Protein AF-A0AAE8ZSR0-F1 (afdb_monomer_lite)

InterPro domains:
  IPR001810 F-box domain [PS50181] (147-179)
  IPR021543 Programmed cell death activator EGL-1 [PF11430] (51-69)

Secondary structure (DSSP, 8-state):
--------------------------------------------SHHHHHHHHHHHHHHHHHHHHHHHHHHTTS--HHHHHHHHHHHHHTTS-HHHHHHHHHHHHHHGGGSPP--------------------------------PPP-GGGS-HHHHHHHHHHS-HHHHHHHHHS-HHHHHHHHHH-TTTTEEEEEEEE-SS--EEEEEESTTPPPEEEEE-SS----TTEEEEEEEETTEEEEEEEETTEEEEEEEE-S-HHHHHHHHHHHHHHHS---EEEEE-S--TTGGGGGGSGGGSEEEEEEE---TT-PPBPHHHHHHHHHH-EEEEEEEE-S-B-S--GGGGTSSEEEES--TT--HHHHHT---SEEEESS----HHHHHHHHHHHHH-TT-TT--EEEEEE-TTS----SSS--EE--TTTS-SEEEPTTSSSEEE-TTSEEEE-TTS-EEEEEEEEETTEEEEEEEE-SSS-TTHHHHHHHHHHHHHHHHHHHHHHHHH----HHHHHTT-TT--HHHHHHHHHHHHHHHGGG---HHHHHHHHHHHHHHHHHHHHHTT-

pLDDT: mean 74.52, std 24.48, range [21.34, 97.12]

Structure (mmCIF, N/CA/C/O backbone):
data_AF-A0AAE8ZSR0-F1
#
_entry.id   AF-A0AAE8ZSR0-F1
#
loop_
_atom_site.group_PDB
_atom_site.id
_atom_site.type_symbol
_atom_site.label_atom_id
_atom_site.label_alt_id
_atom_site.label_comp_id
_atom_site.label_asym_id
_atom_site.label_entity_id
_atom_site.label_seq_id
_atom_site.pdbx_PDB_ins_code
_atom_site.Cartn_x
_atom_site.Cartn_y
_atom_site.Cartn_z
_atom_site.occupancy
_atom_site.B_iso_or_equiv
_atom_site.auth_seq_id
_atom_site.auth_comp_id
_atom_site.auth_asym_id
_atom_site.auth_atom_id
_atom_site.pdbx_PDB_model_num
ATOM 1 N N . MET A 1 1 ? -9.310 24.623 71.802 1.00 31.47 1 MET A N 1
ATOM 2 C CA . MET A 1 1 ? -9.612 23.674 72.889 1.00 31.47 1 MET A CA 1
ATOM 3 C C . MET A 1 1 ? -9.580 22.298 72.256 1.00 31.47 1 MET A C 1
ATOM 5 O O . MET A 1 1 ? -10.521 21.933 71.575 1.00 31.47 1 MET A O 1
ATOM 9 N N . ASP A 1 2 ? -8.401 21.729 72.043 1.00 25.86 2 ASP A N 1
ATOM 10 C CA . ASP A 1 2 ? -7.526 21.011 72.994 1.00 25.86 2 ASP A CA 1
ATOM 11 C C . ASP A 1 2 ? -7.543 19.540 72.556 1.00 25.86 2 ASP A C 1
ATOM 13 O O . ASP A 1 2 ? -8.573 18.888 72.614 1.00 25.86 2 ASP A O 1
ATOM 17 N N . SER A 1 3 ? -6.563 19.099 71.767 1.00 24.25 3 SER A N 1
ATOM 18 C CA . SER A 1 3 ? -5.215 18.677 72.178 1.00 24.25 3 SER A CA 1
ATOM 19 C C . SER A 1 3 ? -5.217 17.297 72.859 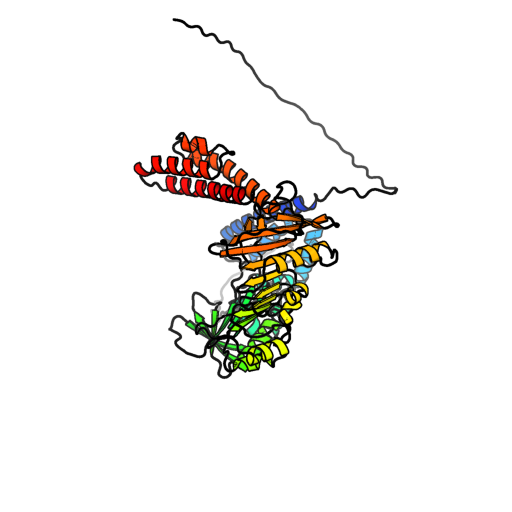1.00 24.25 3 SER A C 1
ATOM 21 O O . SER A 1 3 ? -5.761 17.123 73.942 1.00 24.25 3 SER A O 1
ATOM 23 N N . ARG A 1 4 ? -4.558 16.307 72.233 1.00 22.95 4 ARG A N 1
ATOM 24 C CA . ARG A 1 4 ? -3.293 15.728 72.731 1.00 22.95 4 ARG A CA 1
ATOM 25 C C . ARG A 1 4 ? -2.768 14.580 71.858 1.00 22.95 4 ARG A C 1
ATOM 27 O O . ARG A 1 4 ? -3.465 13.633 71.521 1.00 22.95 4 ARG A O 1
ATOM 34 N N . PHE A 1 5 ? -1.484 14.727 71.548 1.00 22.88 5 PHE A N 1
ATOM 35 C CA . PHE A 1 5 ? -0.510 13.749 71.066 1.00 22.88 5 PHE A CA 1
ATOM 36 C C . PHE A 1 5 ? -0.230 12.636 72.094 1.00 22.88 5 PHE A C 1
ATOM 38 O O . PHE A 1 5 ? -0.300 12.918 73.288 1.00 22.88 5 PHE A O 1
ATOM 45 N N . GLN A 1 6 ? 0.272 11.471 71.649 1.00 22.14 6 GLN A N 1
ATOM 46 C CA . GLN A 1 6 ? 1.637 11.000 71.984 1.00 22.14 6 GLN A CA 1
ATOM 47 C C . GLN A 1 6 ? 2.069 9.719 71.235 1.00 22.14 6 GLN A C 1
ATOM 49 O O . GLN A 1 6 ? 1.261 8.869 70.882 1.00 22.14 6 GLN A O 1
ATOM 54 N N . PHE A 1 7 ? 3.384 9.651 70.998 1.00 21.55 7 PHE A N 1
ATOM 55 C CA . PHE A 1 7 ? 4.198 8.637 70.310 1.00 21.55 7 PHE A CA 1
ATOM 56 C C . PHE A 1 7 ? 4.849 7.639 71.291 1.00 21.55 7 PHE A C 1
ATOM 58 O O . PHE A 1 7 ? 5.188 8.030 72.405 1.00 21.55 7 PHE A O 1
ATOM 65 N N . SER A 1 8 ? 5.217 6.449 70.796 1.00 23.14 8 SER A N 1
ATOM 66 C CA . SER A 1 8 ? 6.450 5.676 71.108 1.00 23.14 8 SER A CA 1
ATOM 67 C C . SER A 1 8 ? 6.540 4.509 70.093 1.00 23.14 8 SER A C 1
ATOM 69 O O . SER A 1 8 ? 5.506 3.943 69.766 1.00 23.14 8 SER A O 1
ATOM 71 N N . SER A 1 9 ? 7.606 4.147 69.360 1.00 21.83 9 SER A N 1
ATOM 72 C CA . SER A 1 9 ? 9.086 4.152 69.431 1.00 21.83 9 SER A CA 1
ATOM 73 C C . SER A 1 9 ? 9.693 2.753 69.692 1.00 21.83 9 SER A C 1
ATOM 75 O O . SER A 1 9 ? 9.102 1.934 70.385 1.00 21.83 9 SER A O 1
ATOM 77 N N . SER A 1 10 ? 10.906 2.544 69.140 1.00 23.06 10 SER A N 1
ATOM 78 C CA . SER A 1 10 ? 11.863 1.401 69.214 1.00 23.06 10 SER A CA 1
ATOM 79 C C . SER A 1 10 ? 11.702 0.283 68.152 1.00 23.06 10 SER A C 1
ATOM 81 O O . SER A 1 10 ? 10.649 -0.328 68.057 1.00 23.06 10 SER A O 1
ATOM 83 N N . SER A 1 11 ? 12.582 0.132 67.136 1.00 22.39 11 SER A N 1
ATOM 84 C CA . SER A 1 11 ? 14.028 -0.248 67.092 1.00 22.39 11 SER A CA 1
ATOM 85 C C . SER A 1 11 ? 14.227 -1.770 67.339 1.00 22.39 11 SER A C 1
ATOM 87 O O . SER A 1 11 ? 13.508 -2.340 68.138 1.00 22.39 11 SER A O 1
ATOM 89 N N . SER A 1 12 ? 15.109 -2.567 66.711 1.00 23.00 12 SER A N 1
ATOM 90 C CA . SER A 1 12 ? 16.352 -2.355 65.954 1.00 23.00 12 SER A CA 1
ATOM 91 C C . SER A 1 12 ? 16.871 -3.682 65.316 1.00 23.00 12 SER A C 1
ATOM 93 O O . SER A 1 12 ? 16.566 -4.762 65.805 1.00 23.00 12 SER A O 1
ATOM 95 N N . CYS A 1 13 ? 17.692 -3.544 64.259 1.00 22.94 13 CYS A N 1
ATOM 96 C CA . CYS A 1 13 ? 18.944 -4.268 63.914 1.00 22.94 13 CYS A CA 1
ATOM 97 C C . CYS A 1 13 ? 19.042 -5.774 63.512 1.00 22.94 13 CYS A C 1
ATOM 99 O O . CYS A 1 13 ? 18.939 -6.680 64.325 1.00 22.94 13 CYS A O 1
ATOM 101 N N . PHE A 1 14 ? 19.445 -5.975 62.239 1.00 22.73 14 PHE A N 1
ATOM 102 C CA . PHE A 1 14 ? 20.655 -6.671 61.715 1.00 22.73 14 PHE A CA 1
ATOM 103 C C . PHE A 1 14 ? 21.156 -8.018 62.303 1.00 22.73 14 PHE A C 1
ATOM 105 O O . PHE A 1 14 ? 21.666 -8.053 63.415 1.00 22.73 14 PHE A O 1
ATOM 112 N N . ASN A 1 15 ? 21.247 -9.070 61.459 1.00 24.27 15 ASN A N 1
ATOM 113 C CA . ASN A 1 15 ? 22.518 -9.625 60.921 1.00 24.27 15 ASN A CA 1
ATOM 114 C C . ASN A 1 15 ? 22.335 -10.909 60.059 1.00 24.27 15 ASN A C 1
ATOM 116 O O . ASN A 1 15 ? 21.546 -11.795 60.366 1.00 24.27 15 ASN A O 1
ATOM 120 N N . ARG A 1 16 ? 23.119 -11.000 58.973 1.00 21.81 16 ARG A N 1
ATOM 121 C CA . ARG A 1 16 ? 23.468 -12.185 58.137 1.00 21.81 16 ARG A CA 1
ATOM 122 C C . ARG A 1 16 ? 24.909 -12.635 58.527 1.00 21.81 16 ARG A C 1
ATOM 124 O O . ARG A 1 16 ? 25.533 -11.897 59.285 1.00 21.81 16 ARG A O 1
ATOM 131 N N . PRO A 1 17 ? 25.599 -13.581 57.842 1.00 40.12 17 PRO A N 1
ATOM 132 C CA . PRO A 1 17 ? 25.303 -14.950 57.357 1.00 40.12 17 PRO A CA 1
ATOM 133 C C . PRO A 1 17 ? 26.471 -15.938 57.698 1.00 40.12 17 PRO A C 1
ATOM 135 O O . PRO A 1 17 ? 27.430 -15.536 58.340 1.00 40.12 17 PRO A O 1
ATOM 138 N N . THR A 1 18 ? 26.450 -17.203 57.235 1.00 24.12 18 THR A N 1
ATOM 139 C CA . THR A 1 18 ? 27.599 -18.115 56.883 1.00 24.12 18 THR A CA 1
ATOM 140 C C . THR A 1 18 ? 27.035 -19.551 56.684 1.00 24.12 18 THR A C 1
ATOM 142 O O . THR A 1 18 ? 25.992 -19.835 57.249 1.00 24.12 18 THR A O 1
ATOM 145 N N . LYS A 1 19 ? 27.548 -20.542 55.929 1.00 25.97 19 LYS A N 1
ATOM 146 C CA . LYS A 1 19 ? 28.736 -20.798 55.084 1.00 25.97 19 LYS A CA 1
ATOM 147 C C . LYS A 1 19 ? 28.478 -22.077 54.226 1.00 25.97 19 LYS A C 1
ATOM 149 O O . LYS A 1 19 ? 27.819 -22.999 54.680 1.00 25.97 19 LYS A O 1
ATOM 154 N N . LEU A 1 20 ? 29.064 -22.090 53.022 1.00 24.61 20 LEU A N 1
ATOM 155 C CA . LEU A 1 20 ? 29.542 -23.168 52.113 1.00 24.61 20 LEU A CA 1
ATOM 156 C C . LEU A 1 20 ? 29.520 -24.681 52.486 1.00 24.61 20 LEU A C 1
ATOM 158 O O . LEU A 1 20 ? 30.056 -25.063 53.518 1.00 24.61 20 LEU A O 1
ATOM 162 N N . SER A 1 21 ? 29.177 -25.540 51.502 1.00 24.81 21 SER A N 1
ATOM 163 C CA . SER A 1 21 ? 30.010 -26.633 50.892 1.00 24.81 21 SER A CA 1
ATOM 164 C C . SER A 1 21 ? 29.212 -27.325 49.747 1.00 24.81 21 SER A C 1
ATOM 166 O O . SER A 1 21 ? 28.010 -27.501 49.886 1.00 24.81 21 SER A O 1
ATOM 168 N N . LYS A 1 22 ? 29.664 -27.421 48.479 1.00 26.52 22 LYS A N 1
ATOM 169 C CA . LYS A 1 22 ? 30.605 -28.349 47.784 1.00 26.52 22 LYS A CA 1
ATOM 170 C C . LYS A 1 22 ? 30.245 -29.857 47.810 1.00 26.52 22 LYS A C 1
ATOM 172 O O . LYS A 1 22 ? 30.628 -30.531 48.752 1.00 26.52 22 LYS A O 1
ATOM 177 N N . ASN A 1 23 ? 29.648 -30.378 46.719 1.00 24.62 23 ASN A N 1
ATOM 178 C CA . ASN A 1 23 ? 30.203 -31.407 45.794 1.00 24.62 23 ASN A CA 1
ATOM 179 C C . ASN A 1 23 ? 29.165 -32.372 45.147 1.00 24.62 23 ASN A C 1
ATOM 181 O O . ASN A 1 23 ? 28.562 -33.187 45.824 1.00 24.62 23 ASN A O 1
ATOM 185 N N . VAL A 1 24 ? 29.081 -32.289 43.806 1.00 22.89 24 VAL A N 1
ATOM 186 C CA . VAL A 1 24 ? 29.150 -33.354 42.763 1.00 22.89 24 VAL A CA 1
ATOM 187 C C . VAL A 1 24 ? 28.249 -34.611 42.844 1.00 22.89 24 VAL A C 1
ATOM 189 O O . VAL A 1 24 ? 28.486 -35.478 43.674 1.00 22.89 24 VAL A O 1
ATOM 192 N N . LYS A 1 25 ? 27.378 -34.816 41.833 1.00 22.88 25 LYS A N 1
ATOM 193 C CA . LYS A 1 25 ? 27.479 -35.882 40.793 1.00 22.88 25 LYS A CA 1
ATOM 194 C C . LYS A 1 25 ? 26.302 -35.833 39.800 1.00 22.88 25 LYS A C 1
ATOM 196 O O . LYS A 1 25 ? 25.149 -35.751 40.198 1.00 22.88 25 LYS A O 1
ATOM 201 N N . PHE A 1 26 ? 26.633 -35.892 38.510 1.00 21.34 26 PHE A N 1
ATOM 202 C CA . PHE A 1 26 ? 25.725 -36.176 37.395 1.00 21.34 26 PHE A CA 1
ATOM 203 C C . PHE A 1 26 ? 25.784 -37.679 37.100 1.00 21.34 26 PHE A C 1
ATOM 205 O O . PHE A 1 26 ? 26.880 -38.204 36.919 1.00 21.34 26 PHE A O 1
ATOM 212 N N . GLU A 1 27 ? 24.630 -38.328 36.973 1.00 22.56 27 GLU A N 1
ATOM 213 C CA . GLU A 1 27 ? 24.469 -39.619 36.297 1.00 22.56 27 GLU A CA 1
ATOM 214 C C . GLU A 1 27 ? 23.254 -39.517 35.367 1.00 22.56 27 GLU A C 1
ATOM 216 O O . GLU A 1 27 ? 22.159 -39.152 35.793 1.00 22.56 27 GLU A O 1
ATOM 221 N N . PHE A 1 28 ? 23.471 -39.788 34.079 1.00 22.47 28 PHE A N 1
ATOM 222 C CA . PHE A 1 28 ? 22.416 -40.023 33.096 1.00 22.47 28 PHE A CA 1
ATOM 223 C C . PHE A 1 28 ? 22.239 -41.536 32.950 1.00 22.47 28 PHE A C 1
ATOM 225 O O . PHE A 1 28 ? 23.223 -42.246 32.745 1.00 22.47 28 PHE A O 1
ATOM 232 N N . SER A 1 29 ? 20.995 -42.013 32.991 1.00 23.66 29 SER A N 1
ATOM 233 C CA . SER A 1 29 ? 20.618 -43.321 32.451 1.00 23.66 29 SER A CA 1
ATOM 234 C C . SER A 1 29 ? 19.397 -43.175 31.544 1.00 23.66 29 SER A C 1
ATOM 236 O O . SER A 1 29 ? 18.566 -42.282 31.718 1.00 23.66 29 SER A O 1
ATOM 238 N N . SER A 1 30 ? 19.387 -44.009 30.513 1.00 24.66 30 SER A N 1
ATOM 239 C CA . SER A 1 30 ? 18.530 -43.972 29.331 1.00 24.66 30 SER A CA 1
ATOM 240 C C . SER A 1 30 ? 17.463 -45.070 29.393 1.00 24.66 30 SER A C 1
ATOM 242 O O . SER A 1 30 ? 17.693 -46.077 30.051 1.00 24.66 30 SER A O 1
ATOM 244 N N . GLN A 1 31 ? 16.419 -44.909 28.563 1.00 24.81 31 GLN A N 1
ATOM 245 C CA . GLN A 1 31 ? 15.348 -45.869 28.200 1.00 24.81 31 GLN A CA 1
ATOM 246 C C . GLN A 1 31 ? 14.196 -45.950 29.229 1.00 24.81 31 GLN A C 1
ATOM 248 O O . GLN A 1 31 ? 14.433 -45.981 30.423 1.00 24.81 31 GLN A O 1
ATOM 253 N N . GLU A 1 32 ? 12.907 -45.920 28.870 1.00 23.97 32 GLU A N 1
ATOM 254 C CA . GLU A 1 32 ? 12.251 -46.319 27.621 1.00 23.97 32 GLU A CA 1
ATOM 255 C C . GLU A 1 32 ? 10.843 -45.685 27.469 1.00 23.97 32 GLU A C 1
ATOM 257 O O . GLU A 1 32 ? 10.340 -44.980 28.340 1.00 23.97 32 GLU A O 1
ATOM 262 N N . ILE A 1 33 ? 10.257 -45.917 26.297 1.00 25.22 33 ILE A N 1
ATOM 263 C CA . ILE A 1 33 ? 9.132 -45.254 25.621 1.00 25.22 33 ILE A CA 1
ATOM 264 C C . ILE A 1 33 ? 7.752 -45.693 26.149 1.00 25.22 33 ILE A C 1
ATOM 266 O O . ILE A 1 33 ? 7.499 -46.887 26.258 1.00 25.22 33 ILE A O 1
ATOM 270 N N . ALA A 1 34 ? 6.810 -44.751 26.315 1.00 22.92 34 ALA A N 1
ATOM 271 C CA . ALA A 1 34 ? 5.371 -45.005 26.156 1.00 22.92 34 ALA A CA 1
ATOM 272 C C . ALA A 1 34 ? 4.591 -43.715 25.817 1.00 22.92 34 ALA A C 1
ATOM 274 O O . ALA A 1 34 ? 4.949 -42.618 26.237 1.00 22.92 34 ALA A O 1
ATOM 275 N N . LEU A 1 35 ? 3.555 -43.899 24.999 1.00 24.09 35 LEU A N 1
ATOM 276 C CA . LEU A 1 35 ? 2.739 -42.932 24.263 1.00 24.09 35 LEU A CA 1
ATOM 277 C C . LEU A 1 35 ? 1.996 -41.848 25.079 1.00 24.09 35 LEU A C 1
ATOM 279 O O . LEU A 1 35 ? 1.626 -42.035 26.232 1.00 24.09 35 LEU A O 1
ATOM 283 N N . ASP A 1 36 ? 1.632 -40.809 24.316 1.00 23.95 36 ASP A N 1
ATOM 284 C CA . ASP A 1 36 ? 0.473 -39.910 24.429 1.00 23.95 36 ASP A CA 1
ATOM 285 C C . ASP A 1 36 ? 0.518 -38.652 25.314 1.00 23.95 36 ASP A C 1
ATOM 287 O O . ASP A 1 36 ? 0.473 -38.696 26.541 1.00 23.95 36 ASP A O 1
ATOM 291 N N . ARG A 1 37 ? 0.445 -37.513 24.595 1.00 25.14 37 ARG A N 1
ATOM 292 C CA . ARG A 1 37 ? -0.207 -36.209 24.872 1.00 25.14 37 ARG A CA 1
ATOM 293 C C . ARG A 1 37 ? 0.688 -35.048 24.432 1.00 25.14 37 ARG A C 1
ATOM 295 O O . ARG A 1 37 ? 1.512 -34.545 25.191 1.00 25.14 37 ARG A O 1
ATOM 302 N N . PHE A 1 38 ? 0.480 -34.576 23.201 1.00 24.80 38 PHE A N 1
ATOM 303 C CA . PHE A 1 38 ? 0.998 -33.284 22.747 1.00 24.80 38 PHE A CA 1
ATOM 304 C C . PHE A 1 38 ? 0.274 -32.157 23.493 1.00 24.80 38 PHE A C 1
ATOM 306 O O . PHE A 1 38 ? -0.782 -31.690 23.075 1.00 24.80 38 PHE A O 1
ATOM 313 N N . ASN A 1 39 ? 0.861 -31.733 24.611 1.00 25.92 39 ASN A N 1
ATOM 314 C CA . ASN A 1 39 ? 0.556 -30.472 25.268 1.00 25.92 39 ASN A CA 1
ATOM 315 C C . ASN A 1 39 ? 1.677 -29.468 24.982 1.00 25.92 39 ASN A C 1
ATOM 317 O O . ASN A 1 39 ? 2.866 -29.730 25.157 1.00 25.92 39 ASN A O 1
ATOM 321 N N . THR A 1 40 ? 1.251 -28.295 24.539 1.00 34.16 40 THR A N 1
ATOM 322 C CA . THR A 1 40 ? 2.008 -27.061 24.357 1.00 34.16 40 THR A CA 1
ATOM 323 C C . THR A 1 40 ? 2.787 -26.662 25.612 1.00 34.16 40 THR A C 1
ATOM 325 O O . THR A 1 40 ? 2.165 -26.312 26.611 1.00 34.16 40 THR A O 1
ATOM 328 N N . THR A 1 41 ? 4.125 -26.657 25.564 1.00 31.59 41 THR A N 1
ATOM 329 C CA . THR A 1 41 ? 5.029 -25.694 26.248 1.00 31.59 41 THR A CA 1
ATOM 330 C C . THR A 1 41 ? 6.501 -26.085 26.050 1.00 31.59 41 THR A C 1
ATOM 332 O O . THR A 1 41 ? 6.908 -27.146 26.505 1.00 31.59 41 THR A O 1
ATOM 335 N N . ARG A 1 42 ? 7.290 -25.207 25.398 1.00 28.48 42 ARG A N 1
ATOM 336 C CA . ARG A 1 42 ? 8.753 -24.953 25.548 1.00 28.48 42 ARG A CA 1
ATOM 337 C C . ARG A 1 42 ? 9.384 -24.484 24.225 1.00 28.48 42 ARG A C 1
ATOM 339 O O . ARG A 1 42 ? 9.989 -25.257 23.494 1.00 28.48 42 ARG A O 1
ATOM 346 N N . MET A 1 43 ? 9.313 -23.180 23.958 1.00 28.31 43 MET A N 1
ATOM 347 C CA . MET A 1 43 ? 10.309 -22.471 23.141 1.00 28.31 43 MET A CA 1
ATOM 348 C C . MET A 1 43 ? 11.033 -21.470 24.047 1.00 28.31 43 MET A C 1
ATOM 350 O O . MET A 1 43 ? 10.693 -20.296 24.062 1.00 28.31 43 MET A O 1
ATOM 354 N N . GLU A 1 44 ? 12.005 -21.935 24.834 1.00 33.25 44 GLU A N 1
ATOM 355 C CA . GLU A 1 44 ? 12.863 -21.056 25.649 1.00 33.25 44 GLU A CA 1
ATOM 356 C C . GLU A 1 44 ? 14.391 -21.335 25.664 1.00 33.25 44 GLU A C 1
ATOM 358 O O . GLU A 1 44 ? 15.077 -20.677 26.439 1.00 33.25 44 GLU A O 1
ATOM 363 N N . PRO A 1 45 ? 15.032 -22.151 24.790 1.00 29.50 45 PRO A N 1
ATOM 364 C CA . PRO A 1 45 ? 16.502 -22.098 24.694 1.00 29.50 45 PRO A CA 1
ATOM 365 C C . PRO A 1 45 ? 17.022 -21.037 23.704 1.00 29.50 45 PRO A C 1
ATOM 367 O O . PRO A 1 45 ? 18.124 -20.520 23.871 1.00 29.50 45 PRO A O 1
ATOM 370 N N . PHE A 1 46 ? 16.252 -20.678 22.670 1.00 29.70 46 PHE A N 1
ATOM 371 C CA . PHE A 1 46 ? 16.771 -19.879 21.546 1.00 29.70 46 PHE A CA 1
ATOM 372 C C . PHE A 1 46 ? 16.889 -18.373 21.832 1.00 29.70 46 PHE A C 1
ATOM 374 O O . PHE A 1 46 ? 17.745 -17.703 21.252 1.00 29.70 46 PHE A O 1
ATOM 381 N N . PHE A 1 47 ? 16.095 -17.833 22.762 1.00 31.23 47 PHE A N 1
ATOM 382 C CA . PHE A 1 47 ? 16.141 -16.405 23.108 1.00 31.23 47 PHE A CA 1
ATOM 383 C C . PHE A 1 47 ? 17.390 -16.034 23.929 1.00 31.23 47 PHE A C 1
ATOM 385 O O . PHE A 1 47 ? 17.950 -14.948 23.761 1.00 31.23 47 PHE A O 1
ATOM 392 N N . CYS A 1 48 ? 17.888 -16.958 24.758 1.00 36.75 48 CYS A N 1
ATOM 393 C CA . CYS A 1 48 ? 19.098 -16.754 25.559 1.00 36.75 48 CYS A CA 1
ATOM 394 C C . CYS A 1 48 ? 20.381 -16.799 24.714 1.00 36.75 48 CYS A C 1
ATOM 396 O O . CYS A 1 48 ? 21.329 -16.064 25.000 1.00 36.75 48 CYS A O 1
ATOM 398 N N . ILE A 1 49 ? 20.395 -17.598 23.641 1.00 37.34 49 ILE A N 1
ATOM 399 C CA . ILE A 1 49 ? 21.527 -17.683 22.706 1.00 37.34 49 ILE A CA 1
ATOM 400 C C . ILE A 1 49 ? 21.661 -16.368 21.927 1.00 37.34 49 ILE A C 1
ATOM 402 O O . ILE A 1 49 ? 22.741 -15.785 21.900 1.00 37.34 49 ILE A O 1
ATOM 406 N N . GLY A 1 50 ? 20.558 -15.827 21.394 1.00 36.62 50 GLY A N 1
ATOM 407 C CA . GLY A 1 50 ? 20.573 -14.557 20.656 1.00 36.62 50 GLY A CA 1
ATOM 408 C C . GLY A 1 50 ? 21.012 -13.355 21.501 1.00 36.62 50 GLY A C 1
ATOM 409 O O . GLY A 1 50 ? 21.778 -12.516 21.035 1.00 36.62 50 GLY A O 1
ATOM 410 N N . HIS A 1 51 ? 20.593 -13.290 22.768 1.00 39.31 51 HIS A N 1
ATOM 411 C CA . HIS A 1 51 ? 21.017 -12.228 23.686 1.00 39.31 51 HIS A CA 1
ATOM 412 C C . HIS A 1 51 ? 22.495 -12.360 24.103 1.00 39.31 51 HIS A C 1
ATOM 414 O O . HIS A 1 51 ? 23.189 -11.354 24.256 1.00 39.31 51 HIS A O 1
ATOM 420 N N . THR A 1 52 ? 22.996 -13.588 24.258 1.00 42.34 52 THR A N 1
ATOM 421 C CA . THR A 1 52 ? 24.407 -13.846 24.592 1.00 42.34 52 THR A CA 1
ATOM 422 C C . THR A 1 52 ? 25.318 -13.528 23.407 1.00 42.34 52 THR A C 1
ATOM 424 O O . THR A 1 52 ? 26.290 -12.794 23.579 1.00 42.34 52 THR A O 1
ATOM 427 N N . ILE A 1 53 ? 24.937 -13.954 22.197 1.00 43.41 53 ILE A N 1
ATOM 428 C CA . ILE A 1 53 ? 25.609 -13.592 20.940 1.00 43.41 53 ILE A CA 1
ATOM 429 C C . ILE A 1 53 ? 25.569 -12.073 20.731 1.00 43.41 53 ILE A C 1
ATOM 431 O O . ILE A 1 53 ? 26.585 -11.474 20.399 1.00 43.41 53 ILE A O 1
ATOM 435 N N . GLY A 1 54 ? 24.432 -11.424 20.999 1.00 39.59 54 GLY A N 1
ATOM 436 C CA . GLY A 1 54 ? 24.292 -9.969 20.896 1.00 39.59 54 GLY A CA 1
ATOM 437 C C . GLY A 1 54 ? 25.205 -9.200 21.856 1.00 39.59 54 GLY A C 1
ATOM 438 O O . GLY A 1 54 ? 25.835 -8.224 21.453 1.00 39.59 54 GLY A O 1
ATOM 439 N N . LYS A 1 55 ? 25.342 -9.656 23.109 1.00 48.53 55 LYS A N 1
ATOM 440 C CA . LYS A 1 55 ? 26.282 -9.060 24.075 1.00 48.53 55 LYS A CA 1
ATOM 441 C C . LYS A 1 55 ? 27.742 -9.304 23.701 1.00 48.53 55 LYS A C 1
ATOM 443 O O . LYS A 1 55 ? 28.560 -8.403 23.871 1.00 48.53 55 LYS A O 1
ATOM 448 N N . GLN A 1 56 ? 28.065 -10.495 23.199 1.00 45.16 56 GLN A N 1
ATOM 449 C CA . GLN A 1 56 ? 29.412 -10.819 22.732 1.00 45.16 56 GLN A CA 1
ATOM 450 C C . GLN A 1 56 ? 29.787 -9.985 21.505 1.00 45.16 56 GLN A C 1
ATOM 452 O O . GLN A 1 56 ? 30.869 -9.414 21.500 1.00 45.16 56 GLN A O 1
ATOM 457 N N . LEU A 1 57 ? 28.878 -9.817 20.537 1.00 42.84 57 LEU A N 1
ATOM 458 C CA . LEU A 1 57 ? 29.064 -8.953 19.365 1.00 42.84 57 LEU A CA 1
ATOM 459 C C . LEU A 1 57 ? 29.211 -7.479 19.741 1.00 42.84 57 LEU A C 1
ATOM 461 O O . LEU A 1 57 ? 30.103 -6.821 19.224 1.00 42.84 57 LEU A O 1
ATOM 465 N N . SER A 1 58 ? 28.387 -6.968 20.661 1.00 45.44 58 SER A N 1
ATOM 466 C CA . SER A 1 58 ? 28.511 -5.585 21.144 1.00 45.44 58 SER A CA 1
ATOM 467 C C . SER A 1 58 ? 29.881 -5.339 21.769 1.00 45.44 58 SER A C 1
ATOM 469 O O . SER A 1 58 ? 30.537 -4.363 21.430 1.00 45.44 58 SER A O 1
ATOM 471 N N . LYS A 1 59 ? 30.343 -6.258 22.625 1.00 52.75 59 LYS A N 1
ATOM 472 C CA . LYS A 1 59 ? 31.668 -6.166 23.240 1.00 52.75 59 LYS A CA 1
ATOM 473 C C . LYS A 1 59 ? 32.790 -6.277 22.202 1.00 52.75 59 LYS A C 1
ATOM 475 O O . LYS A 1 59 ? 33.773 -5.560 22.307 1.00 52.75 59 LYS A O 1
ATOM 480 N N . LEU A 1 60 ? 32.621 -7.123 21.184 1.00 45.97 60 LEU A N 1
ATOM 481 C CA . LEU A 1 60 ? 33.562 -7.253 20.068 1.00 45.97 60 LEU A CA 1
ATOM 482 C C . LEU A 1 60 ? 33.660 -5.962 19.249 1.00 45.97 60 LEU A C 1
ATOM 484 O O . LEU A 1 60 ? 34.757 -5.593 18.849 1.00 45.97 60 LEU A O 1
ATOM 488 N N . CYS A 1 61 ? 32.542 -5.266 19.028 1.00 45.72 61 CYS A N 1
ATOM 489 C CA . CYS A 1 61 ? 32.525 -3.959 18.370 1.00 45.72 61 CYS A CA 1
ATOM 490 C C . CYS A 1 61 ? 33.182 -2.874 19.236 1.00 45.72 61 CYS A C 1
ATOM 492 O O . CYS A 1 61 ? 33.963 -2.079 18.721 1.00 45.72 61 CYS A O 1
ATOM 494 N N . ASP A 1 62 ? 32.924 -2.871 20.545 1.00 52.44 62 ASP A N 1
ATOM 495 C CA . ASP A 1 62 ? 33.540 -1.915 21.471 1.00 52.44 62 ASP A CA 1
ATOM 496 C C . ASP A 1 62 ? 35.062 -2.132 21.576 1.00 52.44 62 ASP A C 1
ATOM 498 O O . ASP A 1 62 ? 35.836 -1.172 21.567 1.00 52.44 62 ASP A O 1
ATOM 502 N N . ASP A 1 63 ? 35.506 -3.392 21.636 1.00 56.34 63 ASP A N 1
ATOM 503 C CA . ASP A 1 63 ? 36.924 -3.763 21.643 1.00 56.34 63 ASP A CA 1
ATOM 504 C C . ASP A 1 63 ? 37.579 -3.455 20.280 1.00 56.34 63 ASP A C 1
ATOM 506 O O . ASP A 1 63 ? 38.697 -2.934 20.244 1.00 56.34 63 ASP A O 1
ATOM 510 N N . PHE A 1 64 ? 36.858 -3.671 19.170 1.00 51.28 64 PHE A N 1
ATOM 511 C CA . PHE A 1 64 ? 37.276 -3.307 17.810 1.00 51.28 64 PHE A CA 1
ATOM 512 C C . PHE A 1 64 ? 37.520 -1.806 17.671 1.00 51.28 64 PHE A C 1
ATOM 514 O O . PHE A 1 64 ? 38.590 -1.407 17.213 1.00 51.28 64 PHE A O 1
ATOM 521 N N . ASP A 1 65 ? 36.574 -0.969 18.098 1.00 46.78 65 ASP A N 1
ATOM 522 C CA . ASP A 1 65 ? 36.709 0.486 18.025 1.00 46.78 65 ASP A CA 1
ATOM 523 C C . ASP A 1 65 ? 37.872 0.968 18.897 1.00 46.78 65 ASP A C 1
ATOM 525 O O . ASP A 1 65 ? 38.665 1.819 18.485 1.00 46.78 65 ASP A O 1
ATOM 529 N N . LYS A 1 66 ? 38.050 0.375 20.079 1.00 56.78 66 LYS A N 1
ATOM 530 C CA . LYS A 1 66 ? 39.154 0.713 20.984 1.00 56.78 66 LYS A CA 1
ATOM 531 C C . LYS A 1 66 ? 40.520 0.357 20.391 1.00 56.78 66 LYS A C 1
ATOM 533 O O . LYS A 1 66 ? 41.472 1.129 20.529 1.00 56.78 66 LYS A O 1
ATOM 538 N N . GLU A 1 67 ? 40.617 -0.781 19.711 1.00 49.72 67 GLU A N 1
ATOM 539 C CA . GLU A 1 67 ? 41.847 -1.272 19.090 1.00 49.72 67 GLU A CA 1
ATOM 540 C C . GLU A 1 67 ? 42.161 -0.537 17.773 1.00 49.72 67 GLU A C 1
ATOM 542 O O . GLU A 1 67 ? 43.304 -0.135 17.544 1.00 49.72 67 GLU A O 1
ATOM 547 N N . MET A 1 68 ? 41.144 -0.235 16.960 1.00 45.81 68 MET A N 1
ATOM 548 C CA . MET A 1 68 ? 41.227 0.668 15.804 1.00 45.81 68 MET A CA 1
ATOM 549 C C . MET A 1 68 ? 41.762 2.046 16.203 1.00 45.81 68 MET A C 1
ATOM 551 O O . MET A 1 68 ? 42.685 2.563 15.570 1.00 45.81 68 MET A O 1
ATOM 555 N N . MET A 1 69 ? 41.234 2.621 17.285 1.00 51.81 69 MET A N 1
ATOM 556 C CA . MET A 1 69 ? 41.660 3.930 17.785 1.00 51.81 69 MET A CA 1
ATOM 557 C C . MET A 1 69 ? 43.077 3.893 18.376 1.00 51.81 69 MET A C 1
ATOM 559 O O . MET A 1 69 ? 43.823 4.863 18.243 1.00 51.81 69 MET A O 1
ATOM 563 N N . ALA A 1 70 ? 43.503 2.762 18.949 1.00 51.47 70 ALA A N 1
ATOM 564 C CA . ALA A 1 70 ? 44.882 2.562 19.400 1.00 51.47 70 ALA A CA 1
ATOM 565 C C . ALA A 1 70 ? 45.877 2.379 18.233 1.00 51.47 70 ALA A C 1
ATOM 567 O O . ALA A 1 70 ? 47.025 2.826 18.315 1.00 51.47 70 ALA A O 1
ATOM 568 N N . HIS A 1 71 ? 45.447 1.757 17.129 1.00 44.78 71 HIS A N 1
ATOM 569 C CA . HIS A 1 71 ? 46.287 1.470 15.961 1.00 44.78 71 HIS A CA 1
ATOM 570 C C . HIS A 1 71 ? 46.285 2.559 14.883 1.00 44.78 71 HIS A C 1
ATOM 572 O O . HIS A 1 71 ? 47.225 2.606 14.085 1.00 44.78 71 HIS A O 1
ATOM 578 N N . ALA A 1 72 ? 45.325 3.487 14.896 1.00 46.41 72 ALA A N 1
ATOM 579 C CA . ALA A 1 72 ? 45.292 4.650 14.005 1.00 46.41 72 ALA A CA 1
ATOM 580 C C . ALA A 1 72 ? 46.575 5.511 14.073 1.00 46.41 72 ALA A C 1
ATOM 582 O O . ALA A 1 72 ? 46.886 6.236 13.130 1.00 46.41 72 ALA A O 1
ATOM 583 N N . HIS A 1 73 ? 47.372 5.381 15.142 1.00 47.28 73 HIS A N 1
ATOM 584 C CA . HIS A 1 73 ? 48.646 6.084 15.313 1.00 47.28 73 HIS A CA 1
ATOM 585 C C . HIS A 1 73 ? 49.907 5.307 14.881 1.00 47.28 73 HIS A C 1
ATOM 587 O O . HIS A 1 73 ? 50.997 5.883 14.920 1.00 47.28 73 HIS A O 1
ATOM 593 N N . LYS A 1 74 ? 49.826 4.036 14.449 1.00 43.62 74 LYS A N 1
ATOM 594 C CA . LYS A 1 74 ? 51.008 3.261 14.006 1.00 43.62 74 LYS A CA 1
ATOM 595 C C . LYS A 1 74 ? 50.729 2.429 12.749 1.00 43.62 74 LYS A C 1
ATOM 597 O O . LYS A 1 74 ? 49.982 1.458 12.756 1.00 43.62 74 LYS A O 1
ATOM 602 N N . THR A 1 75 ? 51.411 2.796 11.666 1.00 45.59 75 THR A N 1
ATOM 603 C CA . THR A 1 75 ? 51.357 2.231 10.306 1.00 45.59 75 THR A CA 1
ATOM 604 C C . THR A 1 75 ? 51.757 0.751 10.206 1.00 45.59 75 THR A C 1
ATOM 606 O O . THR A 1 75 ? 52.875 0.438 9.802 1.00 45.59 75 THR A O 1
ATOM 609 N N . SER A 1 76 ? 50.839 -0.178 10.486 1.00 46.03 76 SER A N 1
ATOM 610 C CA . SER A 1 76 ? 50.847 -1.502 9.841 1.00 46.03 76 SER A CA 1
ATOM 611 C C . SER A 1 76 ? 49.501 -2.218 9.986 1.00 46.03 76 SER A C 1
ATOM 613 O O . SER A 1 76 ? 49.202 -2.792 11.030 1.00 46.03 76 SER A O 1
ATOM 615 N N . ILE A 1 77 ? 48.730 -2.258 8.893 1.00 44.34 77 ILE A N 1
ATOM 616 C CA . ILE A 1 77 ? 47.474 -3.024 8.753 1.00 44.34 77 ILE A CA 1
ATOM 617 C C . ILE A 1 77 ? 47.670 -4.507 9.125 1.00 44.34 77 ILE A C 1
ATOM 619 O O . ILE A 1 77 ? 46.764 -5.148 9.643 1.00 44.34 77 ILE A O 1
ATOM 623 N N . VAL A 1 78 ? 48.877 -5.050 8.932 1.00 41.94 78 VAL A N 1
ATOM 624 C CA . VAL A 1 78 ? 49.207 -6.448 9.250 1.00 41.94 78 VAL A CA 1
ATOM 625 C C . VAL A 1 78 ? 49.238 -6.701 10.762 1.00 41.94 78 VAL A C 1
ATOM 627 O O . VAL A 1 78 ? 48.826 -7.768 11.208 1.00 41.94 78 VAL A O 1
ATOM 630 N N . ALA A 1 79 ? 49.678 -5.725 11.566 1.00 47.41 79 ALA A N 1
ATOM 631 C CA . ALA A 1 79 ? 49.652 -5.841 13.025 1.00 47.41 79 ALA A CA 1
ATOM 632 C C . ALA A 1 79 ? 48.214 -5.777 13.560 1.00 47.41 79 ALA A C 1
ATOM 634 O O . ALA A 1 79 ? 47.849 -6.570 14.424 1.00 47.41 79 ALA A O 1
ATOM 635 N N . THR A 1 80 ? 47.384 -4.908 12.975 1.00 48.03 80 THR A N 1
ATOM 636 C CA . THR A 1 80 ? 45.959 -4.781 13.306 1.00 48.03 80 THR A CA 1
ATOM 637 C C . THR A 1 80 ? 45.191 -6.062 12.972 1.00 48.03 80 THR A C 1
ATOM 639 O O . THR A 1 80 ? 44.460 -6.567 13.813 1.00 48.03 80 THR A O 1
ATOM 642 N N . VAL A 1 81 ? 45.426 -6.667 11.801 1.00 44.66 81 VAL A N 1
ATOM 643 C CA . VAL A 1 81 ? 44.789 -7.941 11.408 1.00 44.66 81 VAL A CA 1
ATOM 644 C C . VAL A 1 81 ? 45.226 -9.109 12.304 1.00 44.66 81 VAL A C 1
ATOM 646 O O . VAL A 1 81 ? 44.413 -9.969 12.633 1.00 44.66 81 VAL A O 1
ATOM 649 N N . LYS A 1 82 ? 46.487 -9.136 12.754 1.00 45.16 82 LYS A N 1
ATOM 650 C CA . LYS A 1 82 ? 46.996 -10.182 13.658 1.00 45.16 82 LYS A CA 1
ATOM 651 C C . LYS A 1 82 ? 46.455 -10.039 15.089 1.00 45.16 82 LYS A C 1
ATOM 653 O O . LYS A 1 82 ? 46.217 -11.051 15.743 1.00 45.16 82 LYS A O 1
ATOM 658 N N . SER A 1 83 ? 46.233 -8.807 15.553 1.00 50.19 83 SER A N 1
ATOM 659 C CA . SER A 1 83 ? 45.594 -8.535 16.848 1.00 50.19 83 SER A CA 1
ATOM 660 C C . SER A 1 83 ? 44.109 -8.909 16.830 1.00 50.19 83 SER A C 1
ATOM 662 O O . SER A 1 83 ? 43.665 -9.699 17.663 1.00 50.19 83 SER A O 1
ATOM 664 N N . LEU A 1 84 ? 43.398 -8.503 15.768 1.00 48.44 84 LEU A N 1
ATOM 665 C CA . LEU A 1 84 ? 42.010 -8.892 15.489 1.00 48.44 84 LEU A CA 1
ATOM 666 C C . LEU A 1 84 ? 41.824 -10.417 15.489 1.00 48.44 84 LEU A C 1
ATOM 668 O O . LEU A 1 84 ? 40.843 -10.928 16.025 1.00 48.44 84 LEU A O 1
ATOM 672 N N . TRP A 1 85 ? 42.782 -11.158 14.927 1.00 49.22 85 TRP A N 1
ATOM 673 C CA . TRP A 1 85 ? 42.748 -12.621 14.898 1.00 49.22 85 TRP A CA 1
ATOM 674 C C . TRP A 1 85 ? 42.874 -13.253 16.293 1.00 49.22 85 TRP A C 1
ATOM 676 O O . TRP A 1 85 ? 42.109 -14.154 16.632 1.00 49.22 85 TRP A O 1
ATOM 686 N N . ASN A 1 86 ? 43.787 -12.758 17.135 1.00 49.25 86 ASN A N 1
ATOM 687 C CA . ASN A 1 86 ? 43.985 -13.278 18.495 1.00 49.25 86 ASN A CA 1
ATOM 688 C C . ASN A 1 86 ? 42.792 -12.982 19.423 1.00 49.25 86 ASN A C 1
ATOM 690 O O . ASN A 1 86 ? 42.453 -13.799 20.285 1.00 49.25 86 ASN A O 1
ATOM 694 N N . VAL A 1 87 ? 42.130 -11.837 19.227 1.00 50.69 87 VAL A N 1
ATOM 695 C CA . VAL A 1 87 ? 40.907 -11.463 19.956 1.00 50.69 87 VAL A CA 1
ATOM 696 C C . VAL A 1 87 ? 39.722 -12.332 19.528 1.00 50.69 87 VAL A C 1
ATOM 698 O O . VAL A 1 87 ? 38.927 -12.743 20.372 1.00 50.69 87 VAL A O 1
ATOM 701 N N . MET A 1 88 ? 39.615 -12.685 18.245 1.00 42.34 88 MET A N 1
ATOM 702 C CA . MET A 1 88 ? 38.571 -13.603 17.783 1.00 42.34 88 MET A CA 1
ATOM 703 C C . MET A 1 88 ? 38.796 -15.029 18.311 1.00 42.34 88 MET A C 1
ATOM 705 O O . MET A 1 88 ? 37.877 -15.618 18.870 1.00 42.34 88 MET A O 1
ATOM 709 N N . PHE A 1 89 ? 40.014 -15.572 18.232 1.00 44.94 89 PHE A N 1
ATOM 710 C CA . PHE A 1 89 ? 40.286 -16.983 18.556 1.00 44.94 89 PHE A CA 1
ATOM 711 C C . PHE A 1 89 ? 40.122 -17.343 20.045 1.00 44.94 89 PHE A C 1
ATOM 713 O O . PHE A 1 89 ? 39.798 -18.477 20.380 1.00 44.94 89 PHE A O 1
ATOM 720 N N . THR A 1 90 ? 40.323 -16.384 20.951 1.00 47.75 90 THR A N 1
ATOM 721 C CA . THR A 1 90 ? 40.204 -16.607 22.406 1.00 47.75 90 THR A CA 1
ATOM 722 C C . THR A 1 90 ? 38.758 -16.683 22.905 1.0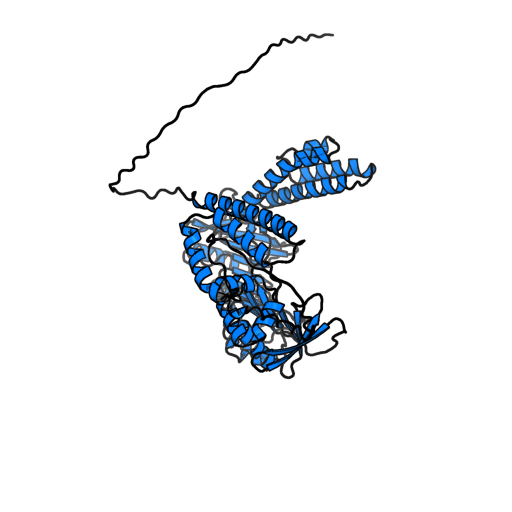0 47.75 90 THR A C 1
ATOM 724 O O . THR A 1 90 ? 38.534 -17.088 24.045 1.00 47.75 90 THR A O 1
ATOM 727 N N . ASN A 1 91 ? 37.779 -16.333 22.064 1.00 44.69 91 ASN A N 1
ATOM 728 C CA . ASN A 1 91 ? 36.371 -16.210 22.447 1.00 44.69 91 ASN A CA 1
ATOM 729 C C . ASN A 1 91 ? 35.446 -17.296 21.864 1.00 44.69 91 ASN A C 1
ATOM 731 O O . ASN A 1 91 ? 34.254 -17.280 22.167 1.00 44.69 91 ASN A O 1
ATOM 735 N N . PHE A 1 92 ? 35.967 -18.241 21.071 1.00 46.81 92 PHE A N 1
ATOM 736 C CA . PHE A 1 92 ? 35.174 -19.303 20.436 1.00 46.81 92 PHE A CA 1
ATOM 737 C C . PHE A 1 92 ? 35.558 -20.702 20.924 1.00 46.81 92 PHE A C 1
ATOM 739 O O . PHE A 1 92 ? 36.680 -20.949 21.371 1.00 46.81 92 PHE A O 1
ATOM 746 N N . SER A 1 93 ? 34.610 -21.635 20.844 1.00 48.53 93 SER A N 1
ATOM 747 C CA . SER A 1 93 ? 34.851 -23.036 21.195 1.00 48.53 93 SER A CA 1
ATOM 748 C C . SER A 1 93 ? 35.720 -23.746 20.136 1.00 48.53 93 SER A C 1
ATOM 750 O O . SER A 1 93 ? 35.734 -23.342 18.970 1.00 48.53 93 SER A O 1
ATOM 752 N N . PRO A 1 94 ? 36.421 -24.846 20.480 1.00 42.59 94 PRO A N 1
ATOM 753 C CA . PRO A 1 94 ? 37.294 -25.567 19.542 1.00 42.59 94 PRO A CA 1
ATOM 754 C C . PRO A 1 94 ? 36.595 -26.067 18.263 1.00 42.59 94 PRO A C 1
ATOM 756 O O . PRO A 1 94 ? 37.237 -26.215 17.227 1.00 42.59 94 PRO A O 1
ATOM 759 N N . GLN A 1 95 ? 35.280 -26.307 18.317 1.00 41.94 95 GLN A N 1
ATOM 760 C CA . GLN A 1 95 ? 34.476 -26.730 17.162 1.00 41.94 95 GLN A CA 1
ATOM 761 C C . GLN A 1 95 ? 34.165 -25.570 16.203 1.00 41.94 95 GLN A C 1
ATOM 763 O O . GLN A 1 95 ? 34.068 -25.781 14.997 1.00 41.94 95 GLN A O 1
ATOM 768 N N . GLU A 1 96 ? 34.064 -24.341 16.711 1.00 44.09 96 GLU A N 1
ATOM 769 C CA . GLU A 1 96 ? 33.849 -23.132 15.907 1.00 44.09 96 GLU A CA 1
ATOM 770 C C . GLU A 1 96 ? 35.158 -22.655 15.260 1.00 44.09 96 GLU A C 1
ATOM 772 O O . GLU A 1 96 ? 35.152 -22.218 14.109 1.00 44.09 96 GLU A O 1
ATOM 777 N N . ALA A 1 97 ? 36.294 -22.829 15.944 1.00 42.59 97 ALA A N 1
ATOM 778 C CA . ALA A 1 97 ? 37.628 -22.524 15.420 1.00 42.59 97 ALA A CA 1
ATOM 779 C C . ALA A 1 97 ? 38.012 -23.383 14.193 1.00 42.59 97 ALA A C 1
ATOM 781 O O . ALA A 1 97 ? 38.626 -22.881 13.250 1.00 42.59 97 ALA A O 1
ATOM 782 N N . PHE A 1 98 ? 37.572 -24.646 14.144 1.00 39.19 98 PHE A N 1
ATOM 783 C CA . PHE A 1 98 ? 37.860 -25.573 13.038 1.00 39.19 98 PHE A CA 1
ATOM 784 C C . PHE A 1 98 ? 37.244 -25.127 11.695 1.00 39.19 98 PHE A C 1
ATOM 786 O O . PHE A 1 98 ? 37.840 -25.304 10.631 1.00 39.19 98 PHE A O 1
ATOM 793 N N . CYS A 1 99 ? 36.074 -24.479 11.731 1.00 41.16 99 CYS A N 1
ATOM 794 C CA . CYS A 1 99 ? 35.440 -23.896 10.543 1.00 41.16 99 CYS A CA 1
ATOM 795 C C . CYS A 1 99 ? 36.211 -22.678 9.997 1.00 41.16 99 CYS A C 1
ATOM 797 O O . CYS A 1 99 ? 36.164 -22.411 8.794 1.00 41.16 99 CYS A O 1
ATOM 799 N N . PHE A 1 100 ? 36.941 -21.958 10.856 1.00 41.09 100 PHE A N 1
ATOM 800 C CA . PHE A 1 100 ? 37.775 -20.817 10.467 1.00 41.09 100 PHE A CA 1
ATOM 801 C C . PHE A 1 100 ? 39.146 -21.238 9.926 1.00 41.09 100 PHE A C 1
ATOM 803 O O . PHE A 1 100 ? 39.632 -20.619 8.976 1.00 41.09 100 PHE A O 1
ATOM 810 N N . ASP A 1 101 ? 39.734 -22.323 10.434 1.00 36.38 101 ASP A N 1
ATOM 811 C CA . ASP A 1 101 ? 40.987 -22.875 9.896 1.00 36.38 101 ASP A CA 1
ATOM 812 C C . ASP A 1 101 ? 40.830 -23.354 8.443 1.00 36.38 101 ASP A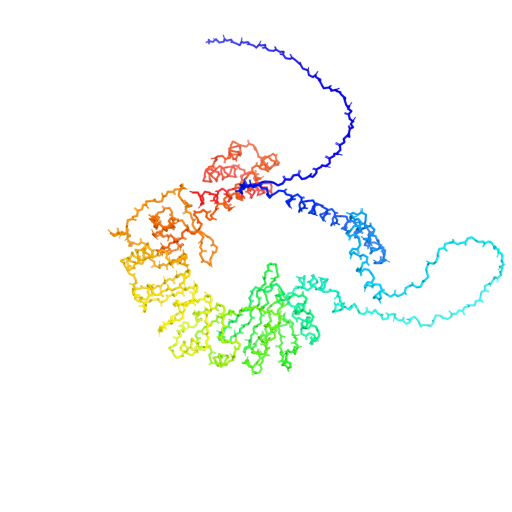 C 1
ATOM 814 O O . ASP A 1 101 ? 41.698 -23.106 7.602 1.00 36.38 101 ASP A O 1
ATOM 818 N N . ALA A 1 102 ? 39.674 -23.931 8.094 1.00 39.09 102 ALA A N 1
ATOM 819 C CA . ALA A 1 102 ? 39.348 -24.283 6.710 1.00 39.09 102 ALA A CA 1
ATOM 820 C C . ALA A 1 102 ? 39.275 -23.050 5.781 1.00 39.09 102 ALA A C 1
ATOM 822 O O . ALA A 1 102 ? 39.658 -23.122 4.610 1.00 39.09 102 ALA A O 1
ATOM 823 N N . ALA A 1 103 ? 38.833 -21.898 6.301 1.00 38.34 103 ALA A N 1
ATOM 824 C CA . ALA A 1 103 ? 38.819 -20.636 5.563 1.00 38.34 103 ALA A CA 1
ATOM 825 C C . ALA A 1 103 ? 40.230 -20.039 5.410 1.00 38.34 103 ALA A C 1
ATOM 827 O O . ALA A 1 103 ? 40.535 -19.452 4.371 1.00 38.34 103 ALA A O 1
ATOM 828 N N . LEU A 1 104 ? 41.118 -20.231 6.392 1.00 38.34 104 LEU A N 1
ATOM 829 C CA . LEU A 1 104 ? 42.502 -19.757 6.332 1.00 38.34 104 LEU A CA 1
ATOM 830 C C . LEU A 1 104 ? 43.334 -20.537 5.301 1.00 38.34 104 LEU A C 1
ATOM 832 O O . LEU A 1 104 ? 44.073 -19.926 4.529 1.00 38.34 104 LEU A O 1
ATOM 836 N N . VAL A 1 105 ? 43.154 -21.861 5.211 1.00 41.91 105 VAL A N 1
ATOM 837 C CA . VAL A 1 105 ? 43.793 -22.702 4.177 1.00 41.91 105 VAL A CA 1
ATOM 838 C C . VAL A 1 105 ? 43.375 -22.265 2.765 1.00 41.91 105 VAL A C 1
ATOM 840 O O . VAL A 1 105 ? 44.184 -22.305 1.839 1.00 41.91 105 VAL A O 1
ATOM 843 N N . ALA A 1 106 ? 42.147 -21.760 2.602 1.00 38.84 106 ALA A N 1
ATOM 844 C CA . ALA A 1 106 ? 41.651 -21.232 1.331 1.00 38.84 106 ALA A CA 1
ATOM 845 C C . ALA A 1 106 ? 42.158 -19.810 0.995 1.00 38.84 106 ALA A C 1
ATOM 847 O O . ALA A 1 106 ? 42.186 -19.435 -0.178 1.00 38.84 106 ALA A O 1
ATOM 848 N N . ILE A 1 107 ? 42.557 -19.016 1.998 1.00 35.16 107 ILE A N 1
ATOM 849 C CA . ILE A 1 107 ? 42.995 -17.612 1.842 1.00 35.16 107 ILE A CA 1
ATOM 850 C C . ILE A 1 107 ? 44.527 -17.483 1.804 1.00 35.16 107 ILE A C 1
ATOM 852 O O . ILE A 1 107 ? 45.043 -16.545 1.196 1.00 35.16 107 ILE A O 1
ATOM 856 N N . ALA A 1 108 ? 45.268 -18.431 2.385 1.00 34.00 108 ALA A N 1
ATOM 857 C CA . ALA A 1 108 ? 46.733 -18.430 2.436 1.00 34.00 108 ALA A CA 1
ATOM 858 C C . ALA A 1 108 ? 47.443 -18.213 1.075 1.00 34.00 108 ALA A C 1
ATOM 860 O O . ALA A 1 108 ? 48.449 -17.503 1.060 1.00 34.00 108 ALA A O 1
ATOM 861 N N . PRO A 1 109 ? 46.934 -18.702 -0.078 1.00 37.88 109 PRO A N 1
ATOM 862 C CA . PRO A 1 109 ? 47.542 -18.427 -1.386 1.00 37.88 109 PRO A CA 1
ATOM 863 C C . PRO A 1 109 ? 47.342 -16.990 -1.909 1.00 37.88 109 PRO A C 1
ATOM 865 O O . PRO A 1 109 ? 47.948 -16.623 -2.912 1.00 37.88 109 PRO A O 1
ATOM 868 N N . LEU A 1 110 ? 46.469 -16.186 -1.285 1.00 37.91 110 LEU A N 1
ATOM 869 C CA . LEU A 1 110 ? 46.096 -14.829 -1.723 1.00 37.91 110 LEU A CA 1
ATOM 870 C C . LEU A 1 110 ? 46.820 -13.712 -0.950 1.00 37.91 110 LEU A C 1
ATOM 872 O O . LEU A 1 110 ? 46.614 -12.533 -1.243 1.00 37.91 110 LEU A O 1
ATOM 876 N N . LEU A 1 111 ? 47.657 -14.061 0.031 1.00 34.59 111 LEU A N 1
ATOM 877 C CA . LEU A 1 111 ? 48.506 -13.115 0.755 1.00 34.59 111 LEU A CA 1
ATOM 878 C C . LEU A 1 111 ? 49.896 -13.053 0.096 1.00 34.59 111 LEU A C 1
ATOM 880 O O . LEU A 1 111 ? 50.454 -14.098 -0.238 1.00 34.59 111 LEU A O 1
ATOM 884 N N . PRO A 1 112 ? 50.495 -11.861 -0.091 1.00 30.16 112 PRO A N 1
ATOM 885 C CA . PRO A 1 112 ? 51.831 -11.760 -0.664 1.00 30.16 112 PRO A CA 1
ATOM 886 C C . PRO A 1 112 ? 52.848 -12.443 0.260 1.00 30.16 112 PRO A C 1
ATOM 888 O O . PRO A 1 112 ? 52.936 -12.122 1.446 1.00 30.16 112 PRO A O 1
ATOM 891 N N . SER A 1 113 ? 53.612 -13.386 -0.295 1.00 32.00 113 SER A N 1
ATOM 892 C CA . SER A 1 113 ? 54.591 -14.204 0.422 1.00 32.00 113 SER A CA 1
ATOM 893 C C . SER A 1 113 ? 55.612 -13.343 1.172 1.00 32.00 113 SER A C 1
ATOM 895 O O . SER A 1 113 ? 56.378 -12.599 0.552 1.00 32.00 113 SER A O 1
ATOM 897 N N . VAL A 1 114 ? 55.678 -13.491 2.493 1.00 31.50 114 VAL A N 1
ATOM 898 C CA . VAL A 1 114 ? 56.863 -13.124 3.273 1.00 31.50 114 VAL A CA 1
ATOM 899 C C . VAL A 1 114 ? 57.533 -14.427 3.681 1.00 31.50 114 VAL A C 1
ATOM 901 O O . VAL A 1 114 ? 56.959 -15.232 4.409 1.00 31.50 114 VAL A O 1
ATOM 904 N N . ALA A 1 115 ? 58.717 -14.643 3.116 1.00 30.03 115 ALA A N 1
ATOM 905 C CA . ALA A 1 115 ? 59.608 -15.738 3.442 1.00 30.03 115 ALA A CA 1
ATOM 906 C C . ALA A 1 115 ? 60.085 -15.653 4.904 1.00 30.03 115 ALA A C 1
ATOM 908 O O . ALA A 1 115 ? 60.227 -14.561 5.447 1.00 30.03 115 ALA A O 1
ATOM 909 N N . GLU A 1 116 ? 60.368 -16.837 5.455 1.00 30.69 116 GLU A N 1
ATOM 910 C CA . GLU A 1 116 ? 61.170 -17.119 6.652 1.00 30.69 116 GLU A CA 1
ATOM 911 C C . GLU A 1 116 ? 60.646 -16.624 8.004 1.00 30.69 116 GLU A C 1
ATOM 913 O O . GLU A 1 116 ? 60.819 -15.472 8.365 1.00 30.69 116 GLU A O 1
ATOM 918 N N . PHE A 1 117 ? 60.152 -17.559 8.823 1.00 27.30 117 PHE A N 1
ATOM 919 C CA . PHE A 1 117 ? 60.470 -17.593 10.256 1.00 27.30 117 PHE A CA 1
ATOM 920 C C . PHE A 1 117 ? 60.476 -19.049 10.740 1.00 27.30 117 PHE A C 1
ATOM 922 O O . PHE A 1 117 ? 59.458 -19.604 11.149 1.00 27.30 117 PHE A O 1
ATOM 929 N N . SER A 1 118 ? 61.650 -19.677 10.660 1.00 26.59 118 SER A N 1
ATOM 930 C CA . SER A 1 118 ? 61.986 -20.904 11.381 1.00 26.59 118 SER A CA 1
ATOM 931 C C . SER A 1 118 ? 62.377 -20.589 12.832 1.00 26.59 118 SER A C 1
ATOM 933 O O . SER A 1 118 ? 63.007 -19.575 13.119 1.00 26.59 118 SER A O 1
ATOM 935 N N . SER A 1 119 ? 62.000 -21.498 13.730 1.00 25.80 119 SER A N 1
ATOM 936 C CA . SER A 1 119 ? 62.284 -21.583 15.173 1.00 25.80 119 SER A CA 1
ATOM 937 C C . SER A 1 119 ? 63.744 -21.317 15.605 1.00 25.80 119 SER A C 1
ATOM 939 O O . SER A 1 119 ? 64.662 -21.582 14.827 1.00 25.80 119 SER A O 1
ATOM 941 N N . PRO A 1 120 ? 63.992 -20.903 16.869 1.00 26.53 120 PRO A N 1
ATOM 942 C CA . PRO A 1 120 ? 65.323 -20.539 17.349 1.00 26.53 120 PRO A CA 1
ATOM 943 C C . PRO A 1 120 ? 66.169 -21.773 17.701 1.00 26.53 120 PRO A C 1
ATOM 945 O O . PRO A 1 120 ? 65.726 -22.650 18.445 1.00 26.53 120 PRO A O 1
ATOM 948 N N . LYS A 1 121 ? 67.421 -21.811 17.232 1.00 23.56 121 LYS A N 1
ATOM 949 C CA . LYS A 1 121 ? 68.485 -22.651 17.803 1.00 23.56 121 LYS A CA 1
ATOM 950 C C . LYS A 1 121 ? 69.723 -21.802 18.096 1.00 23.56 121 LYS A C 1
ATOM 952 O O . LYS A 1 121 ? 70.167 -21.017 17.267 1.00 23.56 121 LYS A O 1
ATOM 957 N N . PHE A 1 122 ? 70.235 -21.984 19.310 1.00 24.47 122 PHE A N 1
ATOM 958 C CA . PHE A 1 122 ? 71.500 -21.477 19.837 1.00 24.47 122 PHE A CA 1
ATOM 959 C C . PHE A 1 122 ? 72.709 -22.038 19.071 1.00 24.47 122 PHE A C 1
ATOM 961 O O . PHE A 1 122 ? 72.766 -23.251 18.892 1.00 24.47 122 PHE A O 1
ATOM 968 N N . SER A 1 123 ? 73.709 -21.197 18.768 1.00 22.14 123 SER A N 1
ATOM 969 C CA . SER A 1 123 ? 75.138 -21.459 19.049 1.00 22.14 123 SER A CA 1
ATOM 970 C C . SER A 1 123 ? 76.057 -20.322 18.572 1.00 22.14 123 SER A C 1
ATOM 972 O O . SER A 1 123 ? 75.794 -19.645 17.585 1.00 22.14 123 SER A O 1
ATOM 974 N N . ILE A 1 124 ? 77.138 -20.148 19.328 1.00 23.59 124 ILE A N 1
ATOM 975 C CA . ILE A 1 124 ? 78.171 -19.104 19.329 1.00 23.59 124 ILE A CA 1
ATOM 976 C C . ILE A 1 124 ? 79.210 -19.329 18.209 1.00 23.59 124 ILE A C 1
ATOM 978 O O . ILE A 1 124 ? 79.615 -20.468 18.005 1.00 23.59 124 ILE A O 1
ATOM 982 N N . SER A 1 125 ? 79.712 -18.268 17.554 1.00 21.80 125 SER A N 1
ATOM 983 C CA . SER A 1 125 ? 81.144 -17.857 17.547 1.00 21.80 125 SER A CA 1
ATOM 984 C C . SER A 1 125 ? 81.552 -16.951 16.360 1.00 21.80 125 SER A C 1
ATOM 986 O O . SER A 1 125 ? 81.225 -17.192 15.207 1.00 21.80 125 SER A O 1
ATOM 988 N N . SER A 1 126 ? 82.262 -15.882 16.745 1.00 23.22 126 SER A N 1
ATOM 989 C CA . SER A 1 126 ? 83.389 -15.147 16.128 1.00 23.22 126 SER A CA 1
ATOM 990 C C . SER A 1 126 ? 83.538 -14.916 14.613 1.00 23.22 126 SER A C 1
ATOM 992 O O . SER A 1 126 ? 83.647 -15.861 13.846 1.00 23.22 126 SER A O 1
ATOM 994 N N . SER A 1 127 ? 83.806 -13.636 14.289 1.00 23.88 127 SER A N 1
ATOM 995 C CA . SER A 1 127 ? 84.873 -13.068 13.416 1.00 23.88 127 SER A CA 1
ATOM 996 C C . SER A 1 127 ? 84.280 -12.062 12.410 1.00 23.88 127 SER A C 1
ATOM 998 O O . SER A 1 127 ? 83.478 -12.442 11.572 1.00 23.88 127 SER A O 1
ATOM 1000 N N . SER A 1 128 ? 84.381 -10.743 12.615 1.00 23.17 128 SER A N 1
ATOM 1001 C CA . SER A 1 128 ? 85.531 -9.830 12.454 1.00 23.17 128 SER A CA 1
ATOM 1002 C C . SER A 1 128 ? 85.528 -9.084 11.105 1.00 23.17 128 SER A C 1
ATOM 1004 O O . SER A 1 128 ? 85.590 -9.709 10.056 1.00 23.17 128 SER A O 1
ATOM 1006 N N . VAL A 1 129 ? 85.607 -7.748 11.208 1.00 25.59 129 VAL A N 1
ATOM 1007 C CA . VAL A 1 129 ? 86.287 -6.796 10.297 1.00 25.59 129 VAL A CA 1
ATOM 1008 C C . VAL A 1 129 ? 85.484 -6.188 9.123 1.00 25.59 129 VAL A C 1
ATOM 1010 O O . VAL A 1 129 ? 85.483 -6.682 8.007 1.00 25.59 129 VAL A O 1
ATOM 1013 N N . ASN A 1 130 ? 84.941 -5.000 9.434 1.00 25.33 130 ASN A N 1
ATOM 1014 C CA . ASN A 1 130 ? 85.116 -3.690 8.773 1.00 25.33 130 ASN A CA 1
ATOM 1015 C C . ASN A 1 130 ? 84.535 -3.351 7.378 1.00 25.33 130 ASN A C 1
ATOM 1017 O O . ASN A 1 130 ? 84.220 -4.221 6.575 1.00 25.33 130 ASN A O 1
ATOM 1021 N N . PRO A 1 131 ? 84.321 -2.033 7.137 1.00 33.81 131 PRO A N 1
ATOM 1022 C CA . PRO A 1 131 ? 83.235 -1.495 6.334 1.00 33.81 131 PRO A CA 1
ATOM 1023 C C . PRO A 1 131 ? 83.746 -0.818 5.050 1.00 33.81 131 PRO A C 1
ATOM 1025 O O . PRO A 1 131 ? 84.926 -0.873 4.732 1.00 33.81 131 PRO A O 1
ATOM 1028 N N . PHE A 1 132 ? 82.832 -0.110 4.384 1.00 25.16 132 PHE A N 1
ATOM 1029 C CA . PHE A 1 132 ? 82.960 0.633 3.126 1.00 25.16 132 PHE A CA 1
ATOM 1030 C C . PHE A 1 132 ? 82.708 -0.192 1.864 1.00 25.16 132 PHE A C 1
ATOM 1032 O O . PHE A 1 132 ? 83.592 -0.820 1.300 1.00 25.16 132 PHE A O 1
ATOM 1039 N N . ASN A 1 133 ? 81.493 -0.045 1.333 1.00 24.95 133 ASN A N 1
ATOM 1040 C CA . ASN A 1 133 ? 81.382 0.540 0.004 1.00 24.95 133 ASN A CA 1
ATOM 1041 C C . ASN A 1 133 ? 80.031 1.235 -0.186 1.00 24.95 133 ASN A C 1
ATOM 1043 O O . ASN A 1 133 ? 78.962 0.653 -0.009 1.00 24.95 133 ASN A O 1
ATOM 1047 N N . MET A 1 134 ? 80.118 2.517 -0.542 1.00 32.25 134 MET A N 1
ATOM 1048 C CA . MET A 1 134 ? 79.028 3.311 -1.087 1.00 32.25 134 MET A CA 1
ATOM 1049 C C . MET A 1 134 ? 78.405 2.577 -2.276 1.00 32.25 134 MET A C 1
ATOM 1051 O O . MET A 1 134 ? 79.063 2.381 -3.296 1.00 32.25 134 MET A O 1
ATOM 1055 N N . ILE A 1 135 ? 77.115 2.254 -2.191 1.00 29.84 135 ILE A N 1
ATOM 1056 C CA . ILE A 1 135 ? 76.324 1.884 -3.365 1.00 29.84 135 ILE A CA 1
ATOM 1057 C C . ILE A 1 135 ? 75.178 2.880 -3.513 1.00 29.84 135 ILE A C 1
ATOM 1059 O O . ILE A 1 135 ? 74.184 2.860 -2.792 1.00 29.84 135 ILE A O 1
ATOM 1063 N N . ASN A 1 136 ? 75.399 3.777 -4.473 1.00 26.72 136 ASN A N 1
ATOM 1064 C CA . ASN A 1 136 ? 74.436 4.384 -5.385 1.00 26.72 136 ASN A CA 1
ATOM 1065 C C . ASN A 1 136 ? 72.948 4.098 -5.104 1.00 26.72 136 ASN A C 1
ATOM 1067 O O . ASN A 1 136 ? 72.411 3.043 -5.443 1.00 26.72 136 ASN A O 1
ATOM 1071 N N . LEU A 1 137 ? 72.245 5.127 -4.628 1.00 34.62 137 LEU A N 1
ATOM 1072 C CA . LEU A 1 137 ? 70.792 5.238 -4.719 1.00 34.62 137 LEU A CA 1
ATOM 1073 C C . LEU A 1 137 ? 70.381 5.428 -6.189 1.00 34.62 137 LEU A C 1
ATOM 1075 O O . LEU A 1 137 ? 70.205 6.549 -6.661 1.00 34.62 137 LEU A O 1
ATOM 1079 N N . LYS A 1 138 ? 70.180 4.329 -6.919 1.00 36.44 138 LYS A N 1
ATOM 1080 C CA . LYS A 1 138 ? 69.395 4.338 -8.161 1.00 36.44 138 LYS A CA 1
ATOM 1081 C C . LYS A 1 138 ? 68.259 3.322 -8.080 1.00 36.44 138 LYS A C 1
ATOM 1083 O O . LYS A 1 138 ? 68.474 2.120 -8.029 1.00 36.44 138 LYS A O 1
ATOM 1088 N N . GLY A 1 139 ? 67.033 3.850 -8.127 1.00 42.66 139 GLY A N 1
ATOM 1089 C CA . GLY A 1 139 ? 65.855 3.121 -8.596 1.00 42.66 139 GLY A CA 1
ATOM 1090 C C . GLY A 1 139 ? 65.056 2.340 -7.552 1.00 42.66 139 GLY A C 1
ATOM 1091 O O . GLY A 1 139 ? 64.882 1.132 -7.694 1.00 42.66 139 GLY A O 1
ATOM 1092 N N . LYS A 1 140 ? 64.428 3.012 -6.575 1.00 38.81 140 LYS A N 1
ATOM 1093 C CA . LYS A 1 140 ? 63.240 2.427 -5.927 1.00 38.81 140 LYS A CA 1
ATOM 1094 C C . LYS A 1 140 ? 62.087 2.424 -6.938 1.00 38.81 140 LYS A C 1
ATOM 1096 O O . LYS A 1 140 ? 61.346 3.398 -7.052 1.00 38.81 140 LYS A O 1
ATOM 1101 N N . LYS A 1 141 ? 61.944 1.326 -7.690 1.00 44.59 141 LYS A N 1
ATOM 1102 C CA . LYS A 1 141 ? 60.715 1.011 -8.435 1.00 44.59 141 LYS A CA 1
ATOM 1103 C C . LYS A 1 141 ? 59.544 1.118 -7.451 1.00 44.59 141 LYS A C 1
ATOM 1105 O O . LYS A 1 141 ? 59.519 0.397 -6.456 1.00 44.59 141 LYS A O 1
ATOM 1110 N N . LYS A 1 142 ? 58.587 2.021 -7.706 1.00 43.91 142 LYS A N 1
ATOM 1111 C CA . LYS A 1 142 ? 57.306 2.049 -6.982 1.00 43.91 142 LYS A CA 1
ATOM 1112 C C . LYS A 1 142 ? 56.714 0.636 -7.052 1.00 43.91 142 LYS A C 1
ATOM 1114 O O . LYS A 1 142 ? 56.391 0.175 -8.146 1.00 43.91 142 LYS A O 1
ATOM 1119 N N . LYS A 1 143 ? 56.606 -0.057 -5.911 1.00 47.91 143 LYS A N 1
ATOM 1120 C CA . LYS A 1 143 ? 55.851 -1.315 -5.809 1.00 47.91 143 LYS A CA 1
ATOM 1121 C C . LYS A 1 143 ? 54.449 -1.034 -6.358 1.00 47.91 143 LYS A C 1
ATOM 1123 O O . LYS A 1 143 ? 53.748 -0.178 -5.820 1.00 47.91 143 LYS A O 1
ATOM 1128 N N . LYS A 1 144 ? 54.069 -1.701 -7.454 1.00 49.00 144 LYS A N 1
ATOM 1129 C CA . LYS A 1 144 ? 52.683 -1.713 -7.935 1.00 49.00 144 LYS A CA 1
ATOM 1130 C C . LYS A 1 144 ? 51.835 -2.223 -6.771 1.00 49.00 144 LYS A C 1
ATOM 1132 O O . LYS A 1 144 ? 52.047 -3.337 -6.312 1.00 49.00 144 LYS A O 1
ATOM 1137 N N . CYS A 1 145 ? 50.933 -1.387 -6.269 1.00 44.56 145 CYS A N 1
ATOM 1138 C CA . CYS A 1 145 ? 49.910 -1.828 -5.335 1.00 44.56 145 CYS A CA 1
ATOM 1139 C C . CYS A 1 145 ? 49.034 -2.829 -6.100 1.00 44.56 145 CYS A C 1
ATOM 1141 O O . CYS A 1 145 ? 48.382 -2.453 -7.079 1.00 44.56 145 CYS A O 1
ATOM 1143 N N . GLU A 1 146 ? 49.124 -4.112 -5.753 1.00 62.06 146 GLU A N 1
ATOM 1144 C CA . GLU A 1 146 ? 48.272 -5.137 -6.349 1.00 62.06 146 GLU A CA 1
ATOM 1145 C C . GLU A 1 146 ? 46.819 -4.816 -5.999 1.00 62.06 146 GLU A C 1
ATOM 1147 O O . GLU A 1 146 ? 46.480 -4.533 -4.850 1.00 62.06 146 GLU A O 1
ATOM 1152 N N . ARG A 1 147 ? 45.961 -4.762 -7.022 1.00 74.62 147 ARG A N 1
ATOM 1153 C CA . ARG A 1 147 ? 44.548 -4.421 -6.846 1.00 74.62 147 ARG A CA 1
ATOM 1154 C C . ARG A 1 147 ? 43.871 -5.540 -6.060 1.00 74.62 147 ARG A C 1
ATOM 1156 O O . ARG A 1 147 ? 43.992 -6.702 -6.439 1.00 74.62 147 ARG A O 1
ATOM 1163 N N . PHE A 1 148 ? 43.124 -5.186 -5.017 1.00 77.00 148 PHE A N 1
ATOM 1164 C CA . PHE A 1 148 ? 42.353 -6.153 -4.240 1.00 77.00 148 PHE A CA 1
ATOM 1165 C C . PHE A 1 148 ? 41.337 -6.883 -5.140 1.00 77.00 148 PHE A C 1
ATOM 1167 O O . PHE A 1 148 ? 40.512 -6.225 -5.785 1.00 77.00 148 PHE A O 1
ATOM 1174 N N . PRO A 1 149 ? 41.368 -8.226 -5.215 1.00 83.12 149 PRO A N 1
ATOM 1175 C CA . PRO A 1 149 ? 40.541 -8.979 -6.147 1.00 83.12 149 PRO A CA 1
ATOM 1176 C C . PRO A 1 149 ? 39.130 -9.194 -5.579 1.00 83.12 149 PRO A C 1
ATOM 1178 O O . PRO A 1 149 ? 38.741 -10.318 -5.271 1.00 83.12 149 PRO A O 1
ATOM 1181 N N . LEU A 1 150 ? 38.341 -8.116 -5.474 1.00 83.44 150 LEU A N 1
ATOM 1182 C CA . LEU A 1 150 ? 36.993 -8.119 -4.881 1.00 83.44 150 LEU A CA 1
ATOM 1183 C C . LEU A 1 150 ? 36.106 -9.263 -5.408 1.00 83.44 150 LEU A C 1
ATOM 1185 O O . LEU A 1 150 ? 35.456 -9.966 -4.644 1.00 83.44 150 LEU A O 1
ATOM 1189 N N . LEU A 1 151 ? 36.111 -9.495 -6.723 1.00 85.12 151 LEU A N 1
ATOM 1190 C CA . LEU A 1 151 ? 35.277 -10.518 -7.368 1.00 85.12 151 LEU A CA 1
ATOM 1191 C C . LEU A 1 151 ? 35.773 -11.960 -7.163 1.00 85.12 151 LEU A C 1
ATOM 1193 O O . LEU A 1 151 ? 35.097 -12.899 -7.586 1.00 85.12 151 LEU A O 1
ATOM 1197 N N . CYS A 1 152 ? 36.951 -12.144 -6.566 1.00 86.62 152 CYS A N 1
ATOM 1198 C CA . CYS A 1 152 ? 37.506 -13.448 -6.204 1.00 86.62 152 CYS A CA 1
ATOM 1199 C C . CYS A 1 152 ? 37.223 -13.819 -4.744 1.00 86.62 152 CYS A C 1
ATOM 1201 O O . CYS A 1 152 ? 37.626 -14.899 -4.319 1.00 86.62 152 CYS A O 1
ATOM 1203 N N . LEU A 1 153 ? 36.532 -12.959 -3.988 1.00 85.75 153 LEU A N 1
ATOM 1204 C CA . LEU A 1 153 ? 36.153 -13.267 -2.617 1.00 85.75 153 LEU A CA 1
ATOM 1205 C C . LEU A 1 153 ? 35.246 -14.506 -2.537 1.00 85.75 153 LEU A C 1
ATOM 1207 O O . LEU A 1 153 ? 34.449 -14.751 -3.456 1.00 85.75 153 LEU A O 1
ATOM 1211 N N . PRO A 1 154 ? 35.324 -15.269 -1.428 1.00 88.94 154 PRO A N 1
ATOM 1212 C CA . PRO A 1 154 ? 34.352 -16.309 -1.119 1.00 88.94 154 PRO A CA 1
ATOM 1213 C C . PRO A 1 154 ? 32.926 -15.755 -1.141 1.00 88.94 154 PRO A C 1
ATOM 1215 O O . PRO A 1 154 ? 32.692 -14.607 -0.761 1.00 88.94 154 PRO A O 1
ATOM 1218 N N . ARG A 1 155 ? 31.963 -16.587 -1.554 1.00 84.12 155 ARG A N 1
ATOM 1219 C CA . ARG A 1 155 ? 30.576 -16.168 -1.812 1.00 84.12 155 ARG A CA 1
ATOM 1220 C C . ARG A 1 155 ? 29.947 -15.387 -0.655 1.00 84.12 155 ARG A C 1
ATOM 1222 O O . ARG A 1 155 ? 29.381 -14.335 -0.910 1.00 84.12 155 ARG A O 1
ATOM 1229 N N . LEU A 1 156 ? 30.081 -15.870 0.582 1.00 84.81 156 LEU A N 1
ATOM 1230 C CA . LEU A 1 156 ? 29.493 -15.225 1.765 1.00 84.81 156 LEU A CA 1
ATOM 1231 C C . LEU A 1 156 ? 30.081 -13.832 2.025 1.00 84.81 156 LEU A C 1
ATOM 1233 O O . LEU A 1 156 ? 29.351 -12.893 2.316 1.00 84.81 156 LEU A O 1
ATOM 1237 N N . ILE A 1 157 ? 31.397 -13.675 1.863 1.00 86.56 157 ILE A N 1
ATOM 1238 C CA . ILE A 1 157 ? 32.056 -12.375 2.040 1.00 86.56 157 ILE A CA 1
ATOM 1239 C C . ILE A 1 157 ? 31.648 -11.424 0.917 1.00 86.56 157 ILE A C 1
ATOM 1241 O O . ILE A 1 157 ? 31.340 -10.262 1.166 1.00 86.56 157 ILE A O 1
ATOM 1245 N N . LEU A 1 158 ? 31.596 -11.923 -0.320 1.00 86.12 158 LEU A N 1
ATOM 1246 C CA . LEU A 1 158 ? 31.130 -11.135 -1.455 1.00 86.12 158 LEU A CA 1
ATOM 1247 C C . LEU A 1 158 ? 29.674 -10.689 -1.266 1.00 86.12 158 LEU A C 1
ATOM 1249 O O . LEU A 1 158 ? 29.356 -9.544 -1.563 1.00 86.12 158 LEU A O 1
ATOM 1253 N N . GLU A 1 159 ? 28.811 -11.557 -0.738 1.00 86.94 159 GLU A N 1
ATOM 1254 C CA . GLU A 1 159 ? 27.427 -11.233 -0.388 1.00 86.94 159 GLU A CA 1
ATOM 1255 C C . GLU A 1 159 ? 27.352 -10.125 0.667 1.00 86.94 159 GLU A C 1
ATOM 1257 O O . GLU A 1 159 ? 26.632 -9.147 0.472 1.00 86.94 159 GLU A O 1
ATOM 1262 N N . MET A 1 160 ? 28.136 -10.225 1.746 1.00 85.31 160 MET A N 1
ATOM 1263 C CA . MET A 1 160 ? 28.201 -9.183 2.776 1.00 85.31 160 MET A CA 1
ATOM 1264 C C . MET A 1 160 ? 28.633 -7.836 2.193 1.00 85.31 160 MET A C 1
ATOM 1266 O O . MET A 1 160 ? 27.997 -6.822 2.474 1.00 85.31 160 MET A O 1
ATOM 1270 N N . VAL A 1 161 ? 29.665 -7.825 1.344 1.00 86.81 161 VAL A N 1
ATOM 1271 C CA . VAL A 1 161 ? 30.132 -6.596 0.690 1.00 86.81 161 VAL A CA 1
ATOM 1272 C C . VAL A 1 161 ? 29.054 -6.033 -0.237 1.00 86.81 161 VAL A C 1
ATOM 1274 O O . VAL A 1 161 ? 28.709 -4.861 -0.130 1.00 86.81 161 VAL A O 1
ATOM 1277 N N . VAL A 1 162 ? 28.468 -6.863 -1.105 1.00 86.25 162 VAL A N 1
ATOM 1278 C CA . VAL A 1 162 ? 27.418 -6.457 -2.056 1.00 86.25 162 VAL A CA 1
ATOM 1279 C C . VAL A 1 162 ? 26.178 -5.911 -1.341 1.00 86.25 162 VAL A C 1
ATOM 1281 O O . VAL A 1 162 ? 25.576 -4.942 -1.806 1.00 86.25 162 VAL A O 1
ATOM 1284 N N . ASN A 1 163 ? 25.807 -6.479 -0.194 1.00 82.75 163 ASN A N 1
ATOM 1285 C CA . ASN A 1 163 ? 24.673 -6.012 0.603 1.00 82.75 163 ASN A CA 1
ATOM 1286 C C . ASN A 1 163 ? 24.947 -4.677 1.316 1.00 82.75 163 ASN A C 1
ATOM 1288 O O . ASN A 1 163 ? 23.999 -3.952 1.611 1.00 82.75 163 ASN A O 1
ATOM 1292 N N . GLN A 1 164 ? 26.214 -4.321 1.543 1.00 84.38 164 GLN A N 1
ATOM 1293 C CA . GLN A 1 164 ? 26.606 -3.029 2.116 1.00 84.38 164 GLN A CA 1
ATOM 1294 C C . GLN A 1 164 ? 26.780 -1.922 1.068 1.00 84.38 164 GLN A C 1
ATOM 1296 O O . GLN A 1 164 ? 26.796 -0.750 1.433 1.00 84.38 164 GLN A O 1
ATOM 1301 N N . LEU A 1 165 ? 26.875 -2.261 -0.224 1.00 87.19 165 LEU A N 1
ATOM 1302 C CA . LEU A 1 165 ? 26.967 -1.256 -1.284 1.00 87.19 165 LEU A CA 1
ATOM 1303 C C . LEU A 1 165 ? 25.698 -0.403 -1.363 1.00 87.19 165 LEU A C 1
ATOM 1305 O O . LEU A 1 165 ? 24.571 -0.908 -1.245 1.00 87.19 165 LEU A O 1
ATOM 1309 N N . GLU A 1 166 ? 25.885 0.883 -1.643 1.00 89.00 166 GLU A N 1
ATOM 1310 C CA . GLU A 1 166 ? 24.798 1.754 -2.068 1.00 89.00 166 GLU A CA 1
ATOM 1311 C C . GLU A 1 166 ? 24.323 1.374 -3.477 1.00 89.00 166 GLU A C 1
ATOM 1313 O O . GLU A 1 166 ? 25.035 0.747 -4.267 1.00 89.00 166 GLU A O 1
ATOM 1318 N N . SER A 1 167 ? 23.093 1.753 -3.813 1.00 89.56 167 SER A N 1
ATOM 1319 C CA . SER A 1 167 ? 22.465 1.382 -5.086 1.00 89.56 167 SER A CA 1
ATOM 1320 C C . SER A 1 167 ? 23.251 1.835 -6.325 1.00 89.56 167 SER A C 1
ATOM 1322 O O . SER A 1 167 ? 23.388 1.025 -7.247 1.00 89.56 167 SER A O 1
ATOM 1324 N N . PRO A 1 168 ? 23.811 3.064 -6.377 1.00 88.81 168 PRO A N 1
ATOM 1325 C CA . PRO A 1 168 ? 24.637 3.490 -7.505 1.00 88.81 168 PRO A CA 1
ATOM 1326 C C . PRO A 1 168 ? 25.929 2.677 -7.636 1.00 88.81 168 PRO A C 1
ATOM 1328 O O . PRO A 1 168 ? 26.347 2.366 -8.750 1.00 88.81 168 PRO A O 1
ATOM 1331 N N . ASP A 1 169 ? 26.556 2.297 -6.522 1.00 88.88 169 ASP A N 1
ATOM 1332 C CA . ASP A 1 169 ? 27.797 1.516 -6.529 1.00 88.88 169 ASP A CA 1
ATOM 1333 C C . ASP A 1 169 ? 27.555 0.078 -6.965 1.00 88.88 169 ASP A C 1
ATOM 1335 O O . ASP A 1 169 ? 28.316 -0.465 -7.768 1.00 88.88 169 ASP A O 1
ATOM 1339 N N . LEU A 1 170 ? 26.453 -0.516 -6.505 1.00 89.19 170 LEU A N 1
ATOM 1340 C CA . LEU A 1 170 ? 26.013 -1.829 -6.955 1.00 89.19 170 LEU A CA 1
ATOM 1341 C C . LEU A 1 170 ? 25.763 -1.842 -8.466 1.00 89.19 170 LEU A C 1
ATOM 1343 O O . LEU A 1 170 ? 26.190 -2.769 -9.161 1.00 89.19 170 LEU A O 1
ATOM 1347 N N . LEU A 1 171 ? 25.107 -0.801 -8.983 1.00 89.88 171 LEU A N 1
ATOM 1348 C CA . LEU A 1 171 ? 24.889 -0.624 -10.413 1.00 89.88 171 LEU A CA 1
ATOM 1349 C C . LEU A 1 171 ? 26.218 -0.503 -11.170 1.00 89.88 171 LEU A C 1
ATOM 1351 O O . LEU A 1 171 ? 26.450 -1.250 -12.121 1.00 89.88 171 LEU A O 1
ATOM 1355 N N . ASN A 1 172 ? 27.100 0.398 -10.731 1.00 88.75 172 ASN A N 1
ATOM 1356 C CA . ASN A 1 172 ? 28.397 0.622 -11.368 1.00 88.75 172 ASN A CA 1
ATOM 1357 C C . ASN A 1 172 ? 29.216 -0.675 -11.401 1.00 88.75 172 ASN A C 1
ATOM 1359 O O . ASN A 1 172 ? 29.697 -1.064 -12.464 1.00 88.75 172 ASN A O 1
ATOM 1363 N N . LEU A 1 173 ? 29.299 -1.387 -10.271 1.00 89.25 173 LEU A N 1
ATOM 1364 C CA . LEU A 1 173 ? 29.976 -2.679 -10.172 1.00 89.25 173 LEU A CA 1
ATOM 1365 C C . LEU A 1 173 ? 29.387 -3.696 -11.154 1.00 89.25 173 LEU A C 1
ATOM 1367 O O . LEU A 1 173 ? 30.133 -4.415 -11.819 1.00 89.25 173 LEU A O 1
ATOM 1371 N N . SER A 1 174 ? 28.059 -3.740 -11.263 1.00 89.62 174 SER A N 1
ATOM 1372 C CA . SER A 1 174 ? 27.356 -4.682 -12.134 1.00 89.62 174 SER A CA 1
ATOM 1373 C C . SER A 1 174 ? 27.580 -4.400 -13.619 1.00 89.62 174 SER A C 1
ATOM 1375 O O . SER A 1 174 ? 27.627 -5.350 -14.398 1.00 89.62 174 SER A O 1
ATOM 1377 N N . ILE A 1 175 ? 27.742 -3.133 -14.012 1.00 89.50 175 ILE A N 1
ATOM 1378 C CA . ILE A 1 175 ? 27.976 -2.719 -15.407 1.00 89.50 175 ILE A CA 1
ATOM 1379 C C . ILE A 1 175 ? 29.448 -2.900 -15.819 1.00 89.50 175 ILE A C 1
ATOM 1381 O O . ILE A 1 175 ? 29.730 -3.075 -17.000 1.00 89.50 175 ILE A O 1
ATOM 1385 N N . CYS A 1 176 ? 30.401 -2.918 -14.876 1.00 87.50 176 CYS A N 1
ATOM 1386 C CA . CYS A 1 176 ? 31.836 -2.959 -15.197 1.00 87.50 176 CYS A CA 1
ATOM 1387 C C . CYS A 1 176 ? 32.261 -4.103 -16.137 1.00 87.50 176 CYS A C 1
ATOM 1389 O O . CYS A 1 176 ? 33.189 -3.928 -16.922 1.00 87.50 176 CYS A O 1
ATOM 1391 N N . SER A 1 177 ? 31.666 -5.293 -16.010 1.00 85.44 177 SER A N 1
ATOM 1392 C CA . SER A 1 177 ? 31.933 -6.429 -16.901 1.00 85.44 177 SER A CA 1
ATOM 1393 C C . SER A 1 177 ? 30.880 -7.523 -16.742 1.00 85.44 177 SER A C 1
ATOM 1395 O O . SER A 1 177 ? 30.302 -7.669 -15.664 1.00 85.44 177 SER A O 1
ATOM 1397 N N . ASN A 1 178 ? 30.735 -8.392 -17.749 1.00 84.88 178 ASN A N 1
ATOM 1398 C CA . ASN A 1 178 ? 29.892 -9.593 -17.655 1.00 84.88 178 ASN A CA 1
ATOM 1399 C C . ASN A 1 178 ? 30.252 -10.471 -16.444 1.00 84.88 178 ASN A C 1
ATOM 1401 O O . ASN A 1 178 ? 29.370 -11.019 -15.783 1.00 84.88 178 ASN A O 1
ATOM 1405 N N . ARG A 1 179 ? 31.548 -10.572 -16.113 1.00 86.38 179 ARG A N 1
ATOM 1406 C CA . ARG A 1 179 ? 32.020 -11.303 -14.928 1.00 86.38 179 ARG A CA 1
ATOM 1407 C C . ARG A 1 179 ? 31.536 -10.644 -13.637 1.00 86.38 179 ARG A C 1
ATOM 1409 O O . ARG A 1 179 ? 31.128 -11.357 -12.723 1.00 86.38 179 ARG A O 1
ATOM 1416 N N . SER A 1 180 ? 31.567 -9.315 -13.563 1.00 87.75 180 SER A N 1
ATOM 1417 C CA . SER A 1 180 ? 31.054 -8.563 -12.416 1.00 87.75 180 SER A CA 1
ATOM 1418 C C . SER A 1 180 ? 29.550 -8.756 -12.262 1.00 87.75 180 SER A C 1
ATOM 1420 O O . SER A 1 180 ? 29.106 -9.099 -11.171 1.00 87.75 180 SER A O 1
ATOM 1422 N N . THR A 1 181 ? 28.781 -8.638 -13.353 1.00 88.44 181 THR A N 1
ATOM 1423 C CA . THR A 1 181 ? 27.332 -8.883 -13.344 1.00 88.44 181 THR A CA 1
ATOM 1424 C C . THR A 1 181 ? 27.020 -10.272 -12.795 1.00 88.44 181 THR A C 1
ATOM 1426 O O . THR A 1 181 ? 26.231 -10.403 -11.865 1.00 88.44 181 THR A O 1
ATOM 1429 N N . LEU A 1 182 ? 27.679 -11.312 -13.321 1.00 86.81 182 LEU A N 1
ATOM 1430 C CA . LEU A 1 182 ? 27.480 -12.693 -12.875 1.00 86.81 182 LEU A CA 1
ATOM 1431 C C . LEU A 1 182 ? 27.802 -12.863 -11.389 1.00 86.81 182 LEU A C 1
ATOM 1433 O O . LEU A 1 182 ? 27.045 -13.507 -10.667 1.00 86.81 182 LEU A O 1
ATOM 1437 N N . ARG A 1 183 ? 28.898 -12.261 -10.919 1.00 86.50 183 ARG A N 1
ATOM 1438 C CA . ARG A 1 183 ? 29.307 -12.337 -9.513 1.00 86.50 183 ARG A CA 1
ATOM 1439 C C . ARG A 1 183 ? 28.333 -11.622 -8.583 1.00 86.50 183 ARG A C 1
ATOM 1441 O O . ARG A 1 183 ? 28.015 -12.181 -7.541 1.00 86.50 183 ARG A O 1
ATOM 1448 N N . VAL A 1 184 ? 27.810 -10.460 -8.972 1.00 86.00 184 VAL A N 1
ATOM 1449 C CA . VAL A 1 184 ? 26.755 -9.761 -8.218 1.00 86.00 184 VAL A CA 1
ATOM 1450 C C . VAL A 1 184 ? 25.474 -10.600 -8.166 1.00 86.00 184 VAL A C 1
ATOM 1452 O O . VAL A 1 184 ? 24.909 -10.787 -7.093 1.00 86.00 184 VAL A O 1
ATOM 1455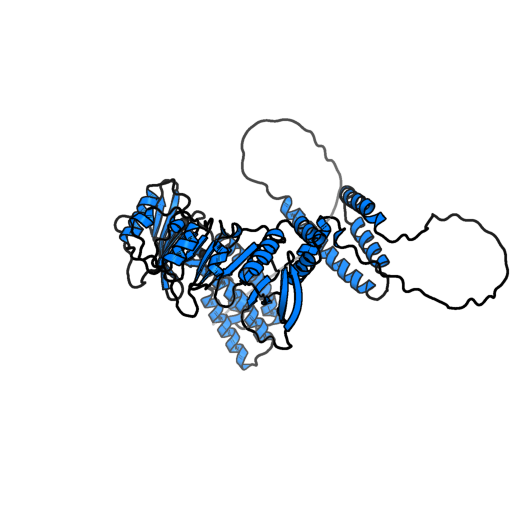 N N . CYS A 1 185 ? 25.058 -11.188 -9.291 1.00 85.06 185 CYS A N 1
ATOM 1456 C CA . CYS A 1 185 ? 23.877 -12.060 -9.342 1.00 85.06 185 CYS A CA 1
ATOM 1457 C C . CYS A 1 185 ? 24.031 -13.311 -8.453 1.00 85.06 185 CYS A C 1
ATOM 1459 O O . CYS A 1 185 ? 23.071 -13.759 -7.832 1.00 85.06 185 CYS A O 1
ATOM 1461 N N . GLN A 1 186 ? 25.237 -13.884 -8.382 1.00 82.44 186 GLN A N 1
ATOM 1462 C CA . GLN A 1 186 ? 25.535 -15.065 -7.560 1.00 82.44 186 GLN A CA 1
ATOM 1463 C C . GLN A 1 186 ? 25.681 -14.749 -6.067 1.00 82.44 186 GLN A C 1
ATOM 1465 O O . GLN A 1 186 ? 25.380 -15.606 -5.231 1.00 82.44 186 GLN A O 1
ATOM 1470 N N . ALA A 1 187 ? 26.181 -13.555 -5.737 1.00 80.88 187 ALA A N 1
ATOM 1471 C CA . ALA A 1 187 ? 26.423 -13.133 -4.364 1.00 80.88 187 ALA A CA 1
ATOM 1472 C C . ALA A 1 187 ? 25.109 -13.029 -3.586 1.00 80.88 187 ALA A C 1
ATOM 1474 O O . ALA A 1 187 ? 24.999 -13.617 -2.520 1.00 80.88 187 ALA A O 1
ATOM 1475 N N . SER A 1 188 ? 24.089 -12.380 -4.151 1.00 72.69 188 SER A N 1
ATOM 1476 C CA . SER A 1 188 ? 22.760 -12.323 -3.545 1.00 72.69 188 SER A CA 1
ATOM 1477 C C . SER A 1 188 ? 21.685 -12.487 -4.619 1.00 72.69 188 SER A C 1
ATOM 1479 O O . SER A 1 188 ? 21.464 -11.561 -5.400 1.00 72.69 188 SER A O 1
ATOM 1481 N N . PRO A 1 189 ? 20.954 -13.621 -4.651 1.00 66.44 189 PRO A N 1
ATOM 1482 C CA . PRO A 1 189 ? 19.936 -13.871 -5.667 1.00 66.44 189 PRO A CA 1
ATOM 1483 C C . PRO A 1 189 ? 18.833 -12.818 -5.707 1.00 66.44 189 PRO A C 1
ATOM 1485 O O . PRO A 1 189 ? 18.171 -12.700 -6.719 1.00 66.44 189 PRO A O 1
ATOM 1488 N N . LYS A 1 190 ? 18.604 -12.062 -4.627 1.00 64.56 190 LYS A N 1
ATOM 1489 C CA . LYS A 1 190 ? 17.653 -10.941 -4.631 1.00 64.56 190 LYS A CA 1
ATOM 1490 C C . LYS A 1 190 ? 18.337 -9.578 -4.588 1.00 64.56 190 LYS A C 1
ATOM 1492 O O . LYS A 1 190 ? 17.655 -8.586 -4.801 1.00 64.56 190 LYS A O 1
ATOM 1497 N N . ASN A 1 191 ? 19.635 -9.500 -4.271 1.00 71.25 191 ASN A N 1
ATOM 1498 C CA . ASN A 1 191 ? 20.363 -8.252 -3.994 1.00 71.25 191 ASN A CA 1
ATOM 1499 C C . ASN A 1 191 ? 19.578 -7.279 -3.087 1.00 71.25 191 ASN A C 1
ATOM 1501 O O . ASN A 1 191 ? 19.658 -6.059 -3.238 1.00 71.25 191 ASN A O 1
ATOM 1505 N N . CYS A 1 192 ? 18.771 -7.833 -2.175 1.00 77.62 192 CYS A N 1
ATOM 1506 C CA . CYS A 1 192 ? 17.802 -7.125 -1.335 1.00 77.62 192 CYS A CA 1
ATOM 1507 C C . CYS A 1 192 ? 16.766 -6.270 -2.089 1.00 77.62 192 CYS A C 1
ATOM 1509 O O . CYS A 1 192 ? 16.110 -5.447 -1.459 1.00 77.62 192 CYS A O 1
ATOM 1511 N N . ALA A 1 193 ? 16.581 -6.434 -3.400 1.00 88.00 193 ALA A N 1
ATOM 1512 C CA . ALA A 1 193 ? 15.521 -5.759 -4.136 1.00 88.00 193 ALA A CA 1
ATOM 1513 C C . ALA A 1 193 ? 14.149 -6.292 -3.704 1.00 88.00 193 ALA A C 1
ATOM 1515 O O . ALA A 1 193 ? 13.913 -7.500 -3.626 1.00 88.00 193 ALA A O 1
ATOM 1516 N N . GLU A 1 194 ? 13.247 -5.364 -3.424 1.00 89.00 194 GLU A N 1
ATOM 1517 C CA . GLU A 1 194 ? 11.843 -5.620 -3.134 1.00 89.00 194 GLU A CA 1
ATOM 1518 C C . GLU A 1 194 ? 11.028 -5.626 -4.427 1.00 89.00 194 GLU A C 1
ATOM 1520 O O . GLU A 1 194 ? 10.197 -6.509 -4.638 1.00 89.00 194 GLU A O 1
ATOM 1525 N N . SER A 1 195 ? 11.261 -4.648 -5.307 1.00 91.62 195 SER A N 1
ATOM 1526 C CA . SER A 1 195 ? 10.516 -4.536 -6.558 1.00 91.62 195 SER A CA 1
ATOM 1527 C C . SER A 1 195 ? 11.287 -3.801 -7.646 1.00 91.62 195 SER A C 1
ATOM 1529 O O . SER A 1 195 ? 12.101 -2.922 -7.364 1.00 91.62 195 SER A O 1
ATOM 1531 N N . VAL A 1 196 ? 10.969 -4.140 -8.896 1.00 96.00 196 VAL A N 1
ATOM 1532 C CA . VAL A 1 196 ? 11.300 -3.344 -10.080 1.00 96.00 196 VAL A CA 1
ATOM 1533 C C . VAL A 1 196 ? 9.990 -2.756 -10.588 1.00 96.00 196 VAL A C 1
ATOM 1535 O O . VAL A 1 196 ? 9.102 -3.479 -11.039 1.00 96.00 196 VAL A O 1
ATOM 1538 N N . SER A 1 197 ? 9.853 -1.443 -10.451 1.00 97.06 197 SER A N 1
ATOM 1539 C CA . SER A 1 197 ? 8.670 -0.679 -10.830 1.00 97.06 197 SER A CA 1
ATOM 1540 C C . SER A 1 197 ? 8.939 0.108 -12.104 1.00 97.06 197 SER A C 1
ATOM 1542 O O . SER A 1 197 ? 9.873 0.901 -12.165 1.00 97.06 197 SER A O 1
ATOM 1544 N N . ILE A 1 198 ? 8.113 -0.093 -13.117 1.00 97.06 198 ILE A N 1
ATOM 1545 C CA . ILE A 1 198 ? 8.134 0.650 -14.374 1.00 97.06 198 ILE A CA 1
ATOM 1546 C C . ILE A 1 198 ? 7.069 1.735 -14.297 1.00 97.06 198 ILE A C 1
ATOM 1548 O O . ILE A 1 198 ? 5.932 1.436 -13.949 1.00 97.06 198 ILE A O 1
ATOM 1552 N N . TYR A 1 199 ? 7.404 2.966 -14.664 1.00 95.50 199 TYR A N 1
ATOM 1553 C CA . TYR A 1 199 ? 6.444 4.057 -14.793 1.00 95.50 199 TYR A CA 1
ATOM 1554 C C . TYR A 1 199 ? 6.446 4.570 -16.229 1.00 95.50 199 TYR A C 1
ATOM 1556 O O . TYR A 1 199 ? 7.388 5.231 -16.661 1.00 95.50 199 TYR A O 1
ATOM 1564 N N . LEU A 1 200 ? 5.385 4.267 -16.973 1.00 93.50 200 LEU A N 1
ATOM 1565 C CA . LEU A 1 200 ? 5.178 4.738 -18.338 1.00 93.50 200 LEU A CA 1
ATOM 1566 C C . LEU A 1 200 ? 4.338 6.012 -18.304 1.00 93.50 200 LEU A C 1
ATOM 1568 O O . LEU A 1 200 ? 3.124 5.971 -18.096 1.00 93.50 200 LEU A O 1
ATOM 1572 N N . LYS A 1 201 ? 5.008 7.146 -18.490 1.00 88.75 201 LYS A N 1
ATOM 1573 C CA . LYS A 1 201 ? 4.406 8.476 -18.579 1.00 88.75 201 LYS A CA 1
ATOM 1574 C C . LYS A 1 201 ? 5.142 9.300 -19.625 1.00 88.75 201 LYS A C 1
ATOM 1576 O O . LYS A 1 201 ? 6.333 9.089 -19.846 1.00 88.75 201 LYS A O 1
ATOM 1581 N N . LYS A 1 202 ? 4.441 10.252 -20.232 1.00 81.69 202 LYS A N 1
ATOM 1582 C CA . LYS A 1 202 ? 5.034 11.242 -21.132 1.00 81.69 202 LYS A CA 1
ATOM 1583 C C . LYS A 1 202 ? 5.383 12.519 -20.339 1.00 81.69 202 LYS A C 1
ATOM 1585 O O . LYS A 1 202 ? 4.621 12.877 -19.443 1.00 81.69 202 LYS A O 1
ATOM 1590 N N . PRO A 1 203 ? 6.514 13.193 -20.618 1.00 78.75 203 PRO A N 1
ATOM 1591 C CA . PRO A 1 203 ? 7.577 12.759 -21.518 1.00 78.75 203 PRO A CA 1
ATOM 1592 C C . PRO A 1 203 ? 8.442 11.652 -20.917 1.00 78.75 203 PRO A C 1
ATOM 1594 O O . PRO A 1 203 ? 8.922 10.832 -21.669 1.00 78.75 203 PRO A O 1
ATOM 1597 N N . ASN A 1 204 ? 8.609 11.564 -19.598 1.00 87.94 204 ASN A N 1
ATOM 1598 C CA . ASN A 1 204 ? 9.736 10.817 -19.034 1.00 87.94 204 ASN A CA 1
ATOM 1599 C C . ASN A 1 204 ? 9.335 9.454 -18.434 1.00 87.94 204 ASN A C 1
ATOM 1601 O O . ASN A 1 204 ? 8.944 9.426 -17.256 1.00 87.94 204 ASN A O 1
ATOM 1605 N N . PRO A 1 205 ? 9.439 8.323 -19.167 1.00 92.81 205 PRO A N 1
ATOM 1606 C CA . PRO A 1 205 ? 9.272 7.014 -18.562 1.00 92.81 205 PRO A CA 1
ATOM 1607 C C . PRO A 1 205 ? 10.462 6.698 -17.654 1.00 92.81 205 PRO A C 1
ATOM 1609 O O . PRO A 1 205 ? 11.580 7.175 -17.865 1.00 92.81 205 PRO A O 1
ATOM 1612 N N . SER A 1 206 ? 10.237 5.882 -16.629 1.00 95.25 206 SER A N 1
ATOM 1613 C CA . SER A 1 206 ? 11.292 5.511 -15.689 1.00 95.25 206 SER A CA 1
ATOM 1614 C C . SER A 1 206 ? 11.193 4.071 -15.207 1.00 95.25 206 SER A C 1
ATOM 1616 O O . SER A 1 206 ? 10.144 3.426 -15.287 1.00 95.25 206 SER A O 1
ATOM 1618 N N . ILE A 1 207 ? 12.316 3.564 -14.704 1.00 97.12 207 ILE A N 1
ATOM 1619 C CA . ILE A 1 207 ? 12.418 2.283 -14.010 1.00 97.12 207 ILE A CA 1
ATOM 1620 C C . ILE A 1 207 ? 12.986 2.554 -12.627 1.00 97.12 207 ILE A C 1
ATOM 1622 O O . ILE A 1 207 ? 14.031 3.184 -12.487 1.00 97.12 207 ILE A O 1
ATOM 1626 N N . LYS A 1 208 ? 12.309 2.068 -11.596 1.00 96.50 208 LYS A N 1
ATOM 1627 C CA . LYS A 1 208 ? 12.679 2.262 -10.201 1.00 96.50 208 LYS A CA 1
ATOM 1628 C C . LYS A 1 208 ? 12.865 0.921 -9.514 1.00 96.50 208 LYS A C 1
ATOM 1630 O O . LYS A 1 208 ? 11.957 0.096 -9.516 1.00 96.50 208 LYS A O 1
ATOM 1635 N N . ILE A 1 209 ? 14.009 0.729 -8.874 1.00 95.12 209 ILE A N 1
ATOM 1636 C CA . ILE A 1 209 ? 14.289 -0.426 -8.025 1.00 95.12 209 ILE A CA 1
ATOM 1637 C C . ILE A 1 209 ? 14.142 0.011 -6.570 1.00 95.12 209 ILE A C 1
ATOM 1639 O O . ILE A 1 209 ? 14.827 0.931 -6.115 1.00 95.12 209 ILE A O 1
ATOM 1643 N N . THR A 1 210 ? 13.241 -0.641 -5.839 1.00 92.75 210 THR A N 1
ATOM 1644 C CA . THR A 1 210 ? 13.133 -0.490 -4.382 1.00 92.75 210 THR A CA 1
ATOM 1645 C C . THR A 1 210 ? 13.824 -1.653 -3.694 1.00 92.75 210 THR A C 1
ATOM 1647 O O . THR A 1 210 ? 13.840 -2.768 -4.213 1.00 92.75 210 THR A O 1
ATOM 1650 N N . PHE A 1 211 ? 14.405 -1.392 -2.527 1.00 89.25 211 PHE A N 1
ATOM 1651 C CA . PHE A 1 211 ? 15.158 -2.373 -1.756 1.00 89.25 211 PHE A CA 1
ATOM 1652 C C . PHE A 1 211 ? 14.543 -2.542 -0.369 1.00 89.25 211 PHE A C 1
ATOM 1654 O O . PHE A 1 211 ? 14.025 -1.588 0.209 1.00 89.25 211 PHE A O 1
ATOM 1661 N N . PHE A 1 212 ? 14.644 -3.748 0.182 1.00 82.31 212 PHE A N 1
ATOM 1662 C CA . PHE A 1 212 ? 14.380 -3.999 1.590 1.00 82.31 212 PHE A CA 1
ATOM 1663 C C . PHE A 1 212 ? 15.437 -3.304 2.464 1.00 82.31 212 PHE A C 1
ATOM 1665 O O . PHE A 1 212 ? 16.624 -3.280 2.133 1.00 82.31 212 PHE A O 1
ATOM 1672 N N . GLY A 1 213 ? 15.013 -2.786 3.620 1.00 77.69 213 GLY A N 1
ATOM 1673 C CA . GLY A 1 213 ? 15.905 -2.173 4.606 1.00 77.69 213 GLY A CA 1
ATOM 1674 C C . GLY A 1 213 ? 16.221 -0.702 4.322 1.00 77.69 213 GLY A C 1
ATOM 1675 O O . GLY A 1 213 ? 15.335 0.071 3.973 1.00 77.69 213 GLY A O 1
ATOM 1676 N N . PHE A 1 214 ? 17.479 -0.305 4.541 1.00 70.62 214 PHE A N 1
ATOM 1677 C CA . PHE A 1 214 ? 17.906 1.104 4.549 1.00 70.62 214 PHE A CA 1
ATOM 1678 C C . PHE A 1 214 ? 18.481 1.604 3.217 1.00 70.62 214 PHE A C 1
ATOM 1680 O O . PHE A 1 214 ? 18.793 2.788 3.090 1.00 70.62 214 PHE A O 1
ATOM 1687 N N . ARG A 1 215 ? 18.645 0.727 2.220 1.00 86.75 215 ARG A N 1
ATOM 1688 C CA . ARG A 1 215 ? 19.205 1.111 0.921 1.00 86.75 215 ARG A CA 1
ATOM 1689 C C . ARG A 1 215 ? 18.215 2.006 0.168 1.00 86.75 215 ARG A C 1
ATOM 1691 O O . ARG A 1 215 ? 17.050 1.653 -0.013 1.00 86.75 215 ARG A O 1
ATOM 1698 N N . LYS A 1 216 ? 18.691 3.159 -0.304 1.00 89.19 216 LYS A N 1
ATOM 1699 C CA . LYS A 1 216 ? 17.871 4.114 -1.059 1.00 89.19 216 LYS A CA 1
ATOM 1700 C C . LYS A 1 216 ? 17.420 3.534 -2.413 1.00 89.19 216 LYS A C 1
ATOM 1702 O O . LYS A 1 216 ? 18.193 2.818 -3.051 1.00 89.19 216 LYS A O 1
ATOM 1707 N N . PRO A 1 217 ? 16.204 3.854 -2.892 1.00 92.88 217 PRO A N 1
ATOM 1708 C CA . PRO A 1 217 ? 15.744 3.413 -4.206 1.00 92.88 217 PRO A CA 1
ATOM 1709 C C . PRO A 1 217 ? 16.631 3.942 -5.333 1.00 92.88 217 PRO A C 1
ATOM 1711 O O . PRO A 1 217 ? 17.041 5.097 -5.288 1.00 92.88 217 PRO A O 1
ATOM 1714 N N . LEU A 1 218 ? 16.867 3.117 -6.350 1.00 94.31 218 LEU A N 1
ATOM 1715 C CA . LEU A 1 218 ? 17.533 3.523 -7.588 1.00 94.31 218 LEU A CA 1
ATOM 1716 C C . LEU A 1 218 ? 16.464 3.850 -8.629 1.00 94.31 218 LEU A C 1
ATOM 1718 O O . LEU A 1 218 ? 15.589 3.022 -8.869 1.00 94.31 218 LEU A O 1
ATOM 1722 N N . GLU A 1 219 ? 16.519 5.020 -9.249 1.00 95.56 219 GLU A N 1
ATOM 1723 C CA . GLU A 1 219 ? 15.593 5.429 -10.304 1.00 95.56 219 GLU A CA 1
ATOM 1724 C C . GLU A 1 219 ? 16.361 5.777 -11.578 1.00 95.56 219 GLU A C 1
ATOM 1726 O O . GLU A 1 219 ? 17.286 6.582 -11.561 1.00 95.56 219 GLU A O 1
ATOM 1731 N N . TRP A 1 220 ? 15.956 5.174 -12.689 1.00 94.69 220 TRP A N 1
ATOM 1732 C CA . TRP A 1 220 ? 16.483 5.422 -14.020 1.00 94.69 220 TRP A CA 1
ATOM 1733 C C . TRP A 1 220 ? 15.404 6.090 -14.869 1.00 94.69 220 TRP A C 1
ATOM 1735 O O . TRP A 1 220 ? 14.387 5.471 -15.181 1.00 94.69 220 TRP A O 1
ATOM 1745 N N . VAL A 1 221 ? 15.605 7.354 -15.226 1.00 93.31 221 VAL A N 1
ATOM 1746 C CA . VAL A 1 221 ? 14.631 8.202 -15.920 1.00 93.31 221 VAL A CA 1
ATOM 1747 C C . VAL A 1 221 ? 15.099 8.450 -17.349 1.00 93.31 221 VAL A C 1
ATOM 1749 O O . VAL A 1 221 ? 16.231 8.870 -17.571 1.00 93.31 221 VAL A O 1
ATOM 1752 N N . PHE A 1 222 ? 14.231 8.215 -18.326 1.00 91.06 222 PHE A N 1
ATOM 1753 C CA . PHE A 1 222 ? 14.481 8.543 -19.727 1.00 91.06 222 PHE A CA 1
ATOM 1754 C C . PHE A 1 222 ? 13.963 9.949 -19.999 1.00 91.06 222 PHE A C 1
ATOM 1756 O O . PHE A 1 222 ? 12.765 10.192 -19.877 1.00 91.06 222 PHE A O 1
ATOM 1763 N N . CYS A 1 223 ? 14.862 10.874 -20.321 1.00 82.88 223 CYS A N 1
ATOM 1764 C CA . CYS A 1 223 ? 14.525 12.279 -20.527 1.00 82.88 223 CYS A CA 1
ATOM 1765 C C . CYS A 1 223 ? 14.535 12.627 -22.017 1.00 82.88 223 CYS A C 1
ATOM 1767 O O . CYS A 1 223 ? 15.496 12.305 -22.717 1.00 82.88 223 CYS A O 1
ATOM 1769 N N . PHE A 1 224 ? 13.472 13.292 -22.481 1.00 64.31 224 PHE A N 1
ATOM 1770 C CA . PHE A 1 224 ? 13.340 13.745 -23.873 1.00 64.31 224 PHE A CA 1
ATOM 1771 C C . PHE A 1 224 ? 13.879 15.167 -24.112 1.00 64.31 224 PHE A C 1
ATOM 1773 O O . PHE A 1 224 ? 14.244 15.475 -25.242 1.00 64.31 224 PHE A O 1
ATOM 1780 N N . GLU A 1 225 ? 13.971 16.012 -23.077 1.00 60.88 225 GLU A N 1
ATOM 1781 C CA . GLU A 1 225 ? 14.405 17.418 -23.181 1.00 60.88 225 GLU A CA 1
ATOM 1782 C C . GLU A 1 225 ? 15.553 17.742 -22.205 1.00 60.88 225 GLU A C 1
ATOM 1784 O O . GLU A 1 225 ? 15.672 17.122 -21.142 1.00 60.88 225 GLU A O 1
ATOM 1789 N N . GLU A 1 226 ? 16.422 18.682 -22.599 1.00 56.16 226 GLU A N 1
ATOM 1790 C CA . GLU A 1 226 ? 17.666 19.059 -21.914 1.00 56.16 226 GLU A CA 1
ATOM 1791 C C . GLU A 1 226 ? 17.523 20.356 -21.113 1.00 56.16 226 GLU A C 1
ATOM 1793 O O . GLU A 1 226 ? 16.956 21.322 -21.600 1.00 56.16 226 GLU A O 1
ATOM 1798 N N . ASP A 1 227 ? 18.102 20.361 -19.908 1.00 54.72 227 ASP A N 1
ATOM 1799 C CA . ASP A 1 227 ? 19.000 21.428 -19.442 1.00 54.72 227 ASP A CA 1
ATOM 1800 C C . ASP A 1 227 ? 19.735 20.947 -18.178 1.00 54.72 227 ASP A C 1
ATOM 1802 O O . ASP A 1 227 ? 19.390 21.240 -17.027 1.00 54.72 227 ASP A O 1
ATOM 1806 N N . PHE A 1 228 ? 20.770 20.127 -18.381 1.00 61.66 228 PHE A N 1
ATOM 1807 C CA . PHE A 1 228 ? 21.612 19.667 -17.280 1.00 61.66 228 PHE A CA 1
ATOM 1808 C C . PHE A 1 228 ? 22.581 20.782 -16.878 1.00 61.66 228 PHE A C 1
ATOM 1810 O O . PHE A 1 228 ? 23.599 21.018 -17.522 1.00 61.66 228 PHE A O 1
ATOM 1817 N N . SER A 1 229 ? 22.271 21.483 -15.785 1.00 63.97 229 SER A N 1
ATOM 1818 C CA . SER A 1 229 ? 23.201 22.453 -15.185 1.00 63.97 229 SER A CA 1
ATOM 1819 C C . SER A 1 229 ? 24.557 21.814 -14.814 1.00 63.97 229 SER A C 1
ATOM 1821 O O . SER A 1 229 ? 24.654 20.606 -14.607 1.00 63.97 229 SER A O 1
ATOM 1823 N N . GLN A 1 230 ? 25.595 22.624 -14.570 1.00 61.94 230 GLN A N 1
ATOM 1824 C CA . GLN A 1 230 ? 26.917 22.158 -14.089 1.00 61.94 230 GLN A CA 1
ATOM 1825 C C . GLN A 1 230 ? 26.890 21.352 -12.766 1.00 61.94 230 GLN A C 1
ATOM 1827 O O . GLN A 1 230 ? 27.910 20.813 -12.331 1.00 61.94 230 GLN A O 1
ATOM 1832 N N . LYS A 1 231 ? 25.741 21.274 -12.082 1.00 73.06 231 LYS A N 1
ATOM 1833 C CA . LYS A 1 231 ? 25.553 20.484 -10.854 1.00 73.06 231 LYS A CA 1
ATOM 1834 C C . LYS A 1 231 ? 25.401 18.980 -11.120 1.00 73.06 231 LYS A C 1
ATOM 1836 O O . LYS A 1 231 ? 25.440 18.203 -10.163 1.00 73.06 231 LYS A O 1
ATOM 1841 N N . TYR A 1 232 ? 25.240 18.573 -12.378 1.00 79.62 232 TYR A N 1
ATOM 1842 C CA . TYR A 1 232 ? 25.100 17.176 -12.775 1.00 79.62 232 TYR A CA 1
ATOM 1843 C C . TYR A 1 232 ? 26.454 16.541 -13.110 1.00 79.62 232 TYR A C 1
ATOM 1845 O O . TYR A 1 232 ? 27.325 17.153 -13.725 1.00 79.62 232 TYR A O 1
ATOM 1853 N N . ILE A 1 233 ? 26.639 15.291 -12.687 1.00 81.75 233 ILE A N 1
ATOM 1854 C CA . ILE A 1 233 ? 27.783 14.465 -13.076 1.00 81.75 233 ILE A CA 1
ATOM 1855 C C . ILE A 1 233 ? 27.372 13.649 -14.294 1.00 81.75 233 ILE A C 1
ATOM 1857 O O . ILE A 1 233 ? 26.481 12.804 -14.204 1.00 81.75 233 ILE A O 1
ATOM 1861 N N . HIS A 1 234 ? 28.059 13.877 -15.409 1.00 85.38 234 HIS A N 1
ATOM 1862 C CA . HIS A 1 234 ? 27.824 13.169 -16.661 1.00 85.38 234 HIS A CA 1
ATOM 1863 C C . HIS A 1 234 ? 28.684 11.909 -16.759 1.00 85.38 234 HIS A C 1
ATOM 1865 O O . HIS A 1 234 ? 29.860 11.912 -16.380 1.00 85.38 234 HIS A O 1
ATOM 1871 N N . ARG A 1 235 ? 28.107 10.827 -17.284 1.00 85.50 235 ARG A N 1
ATOM 1872 C CA . ARG A 1 235 ? 28.806 9.568 -17.561 1.00 85.50 235 ARG A CA 1
ATOM 1873 C C . ARG A 1 235 ? 28.277 8.926 -18.833 1.00 85.50 235 ARG A C 1
ATOM 1875 O O . ARG A 1 235 ? 27.069 8.883 -19.051 1.00 85.50 235 ARG A O 1
ATOM 1882 N N . ASN A 1 236 ? 29.186 8.339 -19.602 1.00 86.81 236 ASN A N 1
ATOM 1883 C CA . ASN A 1 236 ? 28.837 7.422 -20.678 1.00 86.81 236 ASN A CA 1
ATOM 1884 C C . ASN A 1 236 ? 28.846 6.003 -20.118 1.00 86.81 236 ASN A C 1
ATOM 1886 O O . ASN A 1 236 ? 29.868 5.548 -19.600 1.00 86.81 236 ASN A O 1
ATOM 1890 N N . LEU A 1 237 ? 27.707 5.325 -20.197 1.00 87.06 237 LEU A N 1
ATOM 1891 C CA . LEU A 1 237 ? 27.553 3.945 -19.755 1.00 87.06 237 LEU A CA 1
ATOM 1892 C C . LEU A 1 237 ? 27.245 3.060 -20.956 1.00 87.06 237 LEU A C 1
ATOM 1894 O O . LEU A 1 237 ? 26.534 3.468 -21.870 1.00 87.06 237 LEU A O 1
ATOM 1898 N N . VAL A 1 238 ? 27.776 1.842 -20.936 1.00 87.00 238 VAL A N 1
ATOM 1899 C CA . VAL A 1 238 ? 27.442 0.806 -21.913 1.00 87.00 238 VAL A CA 1
ATOM 1900 C C . VAL A 1 238 ? 26.768 -0.325 -21.160 1.00 87.00 238 VAL A C 1
ATOM 1902 O O . VAL A 1 238 ? 27.393 -0.949 -20.306 1.00 87.00 238 VAL A O 1
ATOM 1905 N N . VAL A 1 239 ? 25.493 -0.571 -21.447 1.00 85.44 239 VAL A N 1
ATOM 1906 C CA . VAL A 1 239 ? 24.712 -1.640 -20.812 1.00 85.44 239 VAL A CA 1
ATOM 1907 C C . VAL A 1 239 ? 24.099 -2.500 -21.899 1.00 85.44 239 VAL A C 1
ATOM 1909 O O . VAL A 1 239 ? 23.373 -1.989 -22.746 1.00 85.44 239 VAL A O 1
ATOM 1912 N N . SER A 1 240 ? 24.394 -3.802 -21.872 1.00 82.31 240 SER A N 1
ATOM 1913 C CA . SER A 1 240 ? 23.933 -4.754 -22.893 1.00 82.31 240 SER A CA 1
ATOM 1914 C C . SER A 1 240 ? 24.254 -4.275 -24.317 1.00 82.31 240 SER A C 1
ATOM 1916 O O . SER A 1 240 ? 23.379 -4.279 -25.176 1.00 82.31 240 SER A O 1
ATOM 1918 N N . GLU A 1 241 ? 25.492 -3.803 -24.522 1.00 85.12 241 GLU A N 1
ATOM 1919 C CA . GLU A 1 241 ? 26.011 -3.244 -25.791 1.00 85.12 241 GLU A CA 1
ATOM 1920 C C . GLU A 1 241 ? 25.351 -1.929 -26.238 1.00 85.12 241 GLU A C 1
ATOM 1922 O O . GLU A 1 241 ? 25.718 -1.361 -27.262 1.00 85.12 241 GLU A O 1
ATOM 1927 N N . TYR A 1 242 ? 24.435 -1.391 -25.434 1.00 86.62 242 TYR A N 1
ATOM 1928 C CA . TYR A 1 242 ? 23.739 -0.148 -25.717 1.00 86.62 242 TYR A CA 1
ATOM 1929 C C . TYR A 1 242 ? 24.400 1.030 -24.997 1.00 86.62 242 TYR A C 1
ATOM 1931 O O . TYR A 1 242 ? 24.720 0.944 -23.807 1.00 86.62 242 TYR A O 1
ATOM 1939 N N . HIS A 1 243 ? 24.604 2.137 -25.710 1.00 87.69 243 HIS A N 1
ATOM 1940 C CA . HIS A 1 243 ? 25.252 3.335 -25.183 1.00 87.69 243 HIS A CA 1
ATOM 1941 C C . HIS A 1 243 ? 24.233 4.295 -24.564 1.00 87.69 243 HIS A C 1
ATOM 1943 O O . HIS A 1 243 ? 23.238 4.652 -25.188 1.00 87.69 243 HIS A O 1
ATOM 1949 N N . TYR A 1 244 ? 24.520 4.759 -23.350 1.00 88.31 244 TYR A N 1
ATOM 1950 C CA . TYR A 1 244 ? 23.705 5.727 -22.626 1.00 88.31 244 TYR A CA 1
ATOM 1951 C C . TYR A 1 244 ? 24.553 6.921 -22.222 1.00 88.31 244 TYR A C 1
ATOM 1953 O O . TYR A 1 244 ? 25.602 6.766 -21.589 1.00 88.31 244 TYR A O 1
ATOM 1961 N N . ILE A 1 245 ? 24.050 8.116 -22.518 1.00 87.88 245 ILE A N 1
ATOM 1962 C CA . ILE A 1 245 ? 24.544 9.345 -21.905 1.00 87.88 245 ILE A CA 1
ATOM 1963 C C . ILE A 1 245 ? 23.706 9.554 -20.654 1.00 87.88 245 ILE A C 1
ATOM 1965 O O . ILE A 1 245 ? 22.491 9.730 -20.733 1.00 87.88 245 ILE A O 1
ATOM 1969 N N . THR A 1 246 ? 24.347 9.486 -19.495 1.00 89.00 246 THR A N 1
ATOM 1970 C CA . THR A 1 246 ? 23.675 9.574 -18.198 1.00 89.00 246 THR A CA 1
ATOM 1971 C C . THR A 1 246 ? 24.138 10.785 -17.414 1.00 89.00 246 THR A C 1
ATOM 1973 O O . THR A 1 246 ? 25.288 11.214 -17.526 1.00 89.00 246 THR A O 1
ATOM 1976 N N . ALA A 1 247 ? 23.239 11.322 -16.603 1.00 88.31 247 ALA A N 1
ATOM 1977 C CA . ALA A 1 247 ? 23.482 12.423 -15.695 1.00 88.31 247 ALA A CA 1
ATOM 1978 C C . ALA A 1 247 ? 22.789 12.136 -14.361 1.00 88.31 247 ALA A C 1
ATOM 1980 O O . ALA A 1 247 ? 21.678 11.616 -14.326 1.00 88.31 247 ALA A O 1
ATOM 1981 N N . HIS A 1 248 ? 23.429 12.485 -13.252 1.00 87.00 248 HIS A N 1
ATOM 1982 C CA . HIS A 1 248 ? 22.786 12.498 -11.937 1.00 87.00 248 HIS A CA 1
ATOM 1983 C C . HIS A 1 248 ? 23.248 13.720 -11.155 1.00 87.00 248 HIS A C 1
ATOM 1985 O O . HIS A 1 248 ? 24.356 14.226 -11.352 1.00 87.00 248 HIS A O 1
ATOM 1991 N N . HIS A 1 249 ? 22.393 14.215 -10.270 1.00 84.31 249 HIS A N 1
ATOM 1992 C CA . HIS A 1 249 ? 22.741 15.338 -9.415 1.00 84.31 249 HIS A CA 1
ATOM 1993 C C . HIS A 1 249 ? 23.661 14.872 -8.274 1.00 84.31 249 HIS A C 1
ATOM 1995 O O . HIS A 1 249 ? 23.469 13.791 -7.718 1.00 84.31 249 HIS A O 1
ATOM 2001 N N . LYS A 1 250 ? 24.645 15.696 -7.884 1.00 81.88 250 LYS A N 1
ATOM 2002 C CA . LYS A 1 250 ? 25.642 15.345 -6.846 1.00 81.88 250 LYS A CA 1
ATOM 2003 C C . LYS A 1 250 ? 25.029 14.898 -5.514 1.00 81.88 250 LYS A C 1
ATOM 2005 O O . LYS A 1 250 ? 25.578 14.023 -4.859 1.00 81.88 250 LYS A O 1
ATOM 2010 N N . ASN A 1 251 ? 23.896 15.487 -5.132 1.00 85.12 251 ASN A N 1
ATOM 2011 C CA . ASN A 1 251 ? 23.223 15.192 -3.860 1.00 85.12 251 ASN A CA 1
ATOM 2012 C C . ASN A 1 251 ? 22.195 14.050 -3.957 1.00 85.12 251 ASN A C 1
ATOM 2014 O O . ASN A 1 251 ? 21.580 13.708 -2.951 1.00 85.12 251 ASN A O 1
ATOM 2018 N N . SER A 1 252 ? 21.971 13.501 -5.152 1.00 85.88 252 SER A N 1
ATOM 2019 C CA . SER A 1 252 ? 21.011 12.419 -5.393 1.00 85.88 252 SER A CA 1
ATOM 2020 C C . SER A 1 252 ? 21.530 11.478 -6.490 1.00 85.88 252 SER A C 1
ATOM 2022 O O . SER A 1 252 ? 20.951 11.419 -7.582 1.00 85.88 252 SER A O 1
ATOM 2024 N N . PRO A 1 253 ? 22.652 10.774 -6.241 1.00 86.94 253 PRO A N 1
ATOM 2025 C CA . PRO A 1 253 ? 23.262 9.863 -7.211 1.00 86.94 253 PRO A CA 1
ATOM 2026 C C . PRO A 1 253 ? 22.383 8.657 -7.565 1.00 86.94 253 PRO A C 1
ATOM 2028 O O . PRO A 1 253 ? 22.668 7.942 -8.523 1.00 86.94 253 PRO A O 1
ATOM 2031 N N . GLU A 1 254 ? 21.318 8.419 -6.804 1.00 91.12 254 GLU A N 1
ATOM 2032 C CA . GLU A 1 254 ? 20.376 7.324 -6.995 1.00 91.12 254 GLU A CA 1
ATOM 2033 C C . GLU A 1 254 ? 19.314 7.632 -8.060 1.00 91.12 254 GLU A C 1
ATOM 2035 O O . GLU A 1 254 ? 18.633 6.714 -8.510 1.00 91.12 254 GLU A O 1
ATOM 2040 N N . GLN A 1 255 ? 19.182 8.891 -8.489 1.00 91.88 255 GLN A N 1
ATOM 2041 C CA . GLN A 1 255 ? 18.339 9.274 -9.619 1.00 91.88 255 GLN A CA 1
ATOM 2042 C C . GLN A 1 255 ? 19.212 9.541 -10.847 1.00 91.88 255 GLN A C 1
ATOM 2044 O O . GLN A 1 255 ? 19.885 10.568 -10.954 1.00 91.88 255 GLN A O 1
ATOM 2049 N N . ILE A 1 256 ? 19.194 8.593 -11.778 1.00 90.81 256 ILE A N 1
ATOM 2050 C CA . ILE A 1 256 ? 19.970 8.607 -13.011 1.00 90.81 256 ILE A CA 1
ATOM 2051 C C . ILE A 1 256 ? 19.047 9.024 -14.145 1.00 90.81 256 ILE A C 1
ATOM 2053 O O . ILE A 1 256 ? 18.137 8.295 -14.529 1.00 90.81 256 ILE A O 1
ATOM 2057 N N . MET A 1 257 ? 19.297 10.198 -14.700 1.00 90.00 257 MET A N 1
ATOM 2058 C CA . MET A 1 257 ? 18.668 10.661 -15.927 1.00 90.00 257 MET A CA 1
ATOM 2059 C C . MET A 1 257 ? 19.489 10.145 -17.103 1.00 90.00 257 MET A C 1
ATOM 2061 O O . MET A 1 257 ? 20.719 10.165 -17.063 1.00 90.00 257 MET A O 1
ATOM 2065 N N . CYS A 1 258 ? 18.830 9.669 -18.149 1.00 88.62 258 CYS A N 1
ATOM 2066 C CA . CYS A 1 258 ? 19.494 9.190 -19.348 1.00 88.62 258 CYS A CA 1
ATOM 2067 C C . CYS A 1 258 ? 18.900 9.829 -20.600 1.00 88.62 258 CYS A C 1
ATOM 2069 O O . CYS A 1 258 ? 17.689 10.047 -20.700 1.00 88.62 258 CYS A O 1
ATOM 2071 N N . ARG A 1 259 ? 19.786 10.096 -21.558 1.00 81.75 259 ARG A N 1
ATOM 2072 C CA . ARG A 1 259 ? 19.450 10.460 -22.927 1.00 81.75 259 ARG A CA 1
ATOM 2073 C C . ARG A 1 259 ? 19.725 9.259 -23.819 1.00 81.75 259 ARG A C 1
ATOM 2075 O O . ARG A 1 259 ? 20.786 8.635 -23.728 1.00 81.75 259 ARG A O 1
ATOM 2082 N N . ASN A 1 260 ? 18.761 8.953 -24.676 1.00 76.19 260 ASN A N 1
ATOM 2083 C CA . ASN A 1 260 ? 18.854 7.870 -25.637 1.00 76.19 260 ASN A CA 1
ATOM 2084 C C . ASN A 1 260 ? 18.210 8.294 -26.965 1.00 76.19 260 ASN A C 1
ATOM 2086 O O . ASN A 1 260 ? 17.190 8.981 -26.950 1.00 76.19 260 ASN A O 1
ATOM 2090 N N . ALA A 1 261 ? 18.822 7.913 -28.088 1.00 76.50 261 ALA A N 1
ATOM 2091 C CA . ALA A 1 261 ? 18.279 8.150 -29.421 1.00 76.50 261 ALA A CA 1
ATOM 2092 C C . ALA A 1 261 ? 17.012 7.314 -29.677 1.00 76.50 261 ALA A C 1
ATOM 2094 O O . ALA A 1 261 ? 16.052 7.836 -30.237 1.00 76.50 261 ALA A O 1
ATOM 2095 N N . ASP A 1 262 ? 16.983 6.062 -29.206 1.00 87.25 262 ASP A N 1
ATOM 2096 C CA . ASP A 1 262 ? 15.790 5.213 -29.197 1.00 87.25 262 ASP A CA 1
ATOM 2097 C C . ASP A 1 262 ? 15.420 4.859 -27.752 1.00 87.25 262 ASP A C 1
ATOM 2099 O O . ASP A 1 262 ? 15.980 3.963 -27.112 1.00 87.25 262 ASP A O 1
ATOM 2103 N N . VAL A 1 263 ? 14.445 5.595 -27.218 1.00 87.62 263 VAL A N 1
ATOM 2104 C CA . VAL A 1 263 ? 13.947 5.377 -25.858 1.00 87.62 263 VAL A CA 1
ATOM 2105 C C . VAL A 1 263 ? 13.305 3.999 -25.713 1.00 87.62 263 VAL A C 1
ATOM 2107 O O . VAL A 1 263 ? 13.445 3.399 -24.655 1.00 87.62 263 VAL A O 1
ATOM 2110 N N . VAL A 1 264 ? 12.627 3.468 -26.735 1.00 89.44 264 VAL A N 1
ATOM 2111 C CA . VAL A 1 264 ? 11.929 2.176 -26.635 1.00 89.44 264 VAL A CA 1
ATOM 2112 C C . VAL A 1 264 ? 12.943 1.042 -26.527 1.00 89.44 264 VAL A C 1
ATOM 2114 O O . VAL A 1 264 ? 12.842 0.215 -25.616 1.00 89.44 264 VAL A O 1
ATOM 2117 N N . GLU A 1 265 ? 13.938 1.016 -27.413 1.00 90.81 265 GLU A N 1
ATOM 2118 C CA . GLU A 1 265 ? 14.977 -0.015 -27.389 1.00 90.81 265 GLU A CA 1
ATOM 2119 C C . GLU A 1 265 ? 15.845 0.095 -26.130 1.00 90.81 265 GLU A C 1
ATOM 2121 O O . GLU A 1 265 ? 16.021 -0.889 -25.403 1.00 90.81 265 GLU A O 1
ATOM 2126 N N . GLY A 1 266 ? 16.314 1.304 -25.808 1.00 91.25 266 GLY A N 1
ATOM 2127 C CA . GLY A 1 266 ? 17.102 1.556 -24.604 1.00 91.25 266 GLY A CA 1
ATOM 2128 C C . GLY A 1 266 ? 16.375 1.172 -23.317 1.00 91.25 266 GLY A C 1
ATOM 2129 O O . GLY A 1 266 ? 16.968 0.584 -22.411 1.00 91.25 266 GLY A O 1
ATOM 2130 N N . PHE A 1 267 ? 15.073 1.455 -23.236 1.00 93.56 267 PHE A N 1
ATOM 2131 C CA . PHE A 1 267 ? 14.247 1.071 -22.093 1.00 93.56 267 PHE A CA 1
ATOM 2132 C C . PHE A 1 267 ? 14.209 -0.445 -21.903 1.00 93.56 267 PHE A C 1
ATOM 2134 O O . PHE A 1 267 ? 14.383 -0.929 -20.783 1.00 93.56 267 PHE A O 1
ATOM 2141 N N . LEU A 1 268 ? 14.024 -1.209 -22.982 1.00 94.00 268 LEU A N 1
ATOM 2142 C CA . LEU A 1 268 ? 14.018 -2.671 -22.908 1.00 94.00 268 LEU A CA 1
ATOM 2143 C C . LEU A 1 268 ? 15.381 -3.217 -22.477 1.00 94.00 268 LEU A C 1
ATOM 2145 O O . LEU A 1 268 ? 15.437 -4.055 -21.579 1.00 94.00 268 LEU A O 1
ATOM 2149 N N . LYS A 1 269 ? 16.479 -2.702 -23.039 1.00 93.81 269 LYS A N 1
ATOM 2150 C CA . LYS A 1 269 ? 17.837 -3.171 -22.719 1.00 93.81 269 LYS A CA 1
ATOM 2151 C C . LYS A 1 269 ? 18.218 -2.944 -21.259 1.00 93.81 269 LYS A C 1
ATOM 2153 O O . LYS A 1 269 ? 18.780 -3.846 -20.628 1.00 93.81 269 LYS A O 1
ATOM 2158 N N . ILE A 1 270 ? 17.906 -1.774 -20.697 1.00 94.25 270 ILE A N 1
ATOM 2159 C CA . ILE A 1 270 ? 18.179 -1.517 -19.277 1.00 94.25 270 ILE A CA 1
ATOM 2160 C C . ILE A 1 270 ? 17.241 -2.330 -18.373 1.00 94.25 270 ILE A C 1
ATOM 2162 O O . ILE A 1 270 ? 17.662 -2.803 -17.318 1.00 94.25 270 ILE A O 1
ATOM 2166 N N . LEU A 1 271 ? 15.986 -2.543 -18.788 1.00 95.31 271 LEU A N 1
ATOM 2167 C CA . LEU A 1 271 ? 15.025 -3.333 -18.025 1.00 95.31 271 LEU A CA 1
ATOM 2168 C C . LEU A 1 271 ? 15.446 -4.803 -17.951 1.00 95.31 271 LEU A C 1
ATOM 2170 O O . LEU A 1 271 ? 15.429 -5.385 -16.868 1.00 95.31 271 LEU A O 1
ATOM 2174 N N . GLU A 1 272 ? 15.872 -5.388 -19.073 1.00 94.00 272 GLU A N 1
ATOM 2175 C CA . GLU A 1 272 ? 16.444 -6.739 -19.133 1.00 94.00 272 GLU A CA 1
ATOM 2176 C C . GLU A 1 272 ? 17.642 -6.872 -18.192 1.00 94.00 272 GLU A C 1
ATOM 2178 O O . GLU A 1 272 ? 17.748 -7.835 -17.429 1.00 94.00 272 GLU A O 1
ATOM 2183 N N . PHE A 1 273 ? 18.526 -5.874 -18.204 1.00 92.88 273 PHE A N 1
ATOM 2184 C CA . PHE A 1 273 ? 19.683 -5.836 -17.323 1.00 92.88 273 PHE A CA 1
ATOM 2185 C C . PHE A 1 273 ? 19.285 -5.770 -15.841 1.00 92.88 273 PHE A C 1
ATOM 2187 O O . PHE A 1 273 ? 19.811 -6.533 -15.027 1.00 92.88 273 PHE A O 1
ATOM 2194 N N . PHE A 1 274 ? 18.326 -4.918 -15.476 1.00 93.69 274 PHE A N 1
ATOM 2195 C CA . PHE A 1 274 ? 17.844 -4.835 -14.098 1.00 93.69 274 PHE A CA 1
ATOM 2196 C C . PHE A 1 274 ? 17.138 -6.104 -13.645 1.00 93.69 274 PHE A C 1
ATOM 2198 O O . PHE A 1 274 ? 17.404 -6.558 -12.540 1.00 93.69 274 PHE A O 1
ATOM 2205 N N . LEU A 1 275 ? 16.311 -6.724 -14.483 1.00 91.88 275 LEU A N 1
ATOM 2206 C CA . LEU A 1 275 ? 15.654 -7.988 -14.141 1.00 91.88 275 LEU A CA 1
ATOM 2207 C C . LEU A 1 275 ? 16.638 -9.155 -14.017 1.00 91.88 275 LEU A C 1
ATOM 2209 O O . LEU A 1 275 ? 16.397 -10.081 -13.245 1.00 91.88 275 LEU A O 1
ATOM 2213 N N . LYS A 1 276 ? 17.771 -9.096 -14.725 1.00 90.19 276 LYS A N 1
ATOM 2214 C CA . LYS A 1 276 ? 18.869 -10.055 -14.565 1.00 90.19 276 LYS A CA 1
ATOM 2215 C C . LYS A 1 276 ? 19.551 -9.927 -13.199 1.00 90.19 276 LYS A C 1
ATOM 2217 O O . LYS A 1 276 ? 19.888 -10.944 -12.601 1.00 90.19 276 LYS A O 1
ATOM 2222 N N . ILE A 1 277 ? 19.765 -8.702 -12.715 1.00 88.94 277 ILE A N 1
ATOM 2223 C CA . ILE A 1 277 ? 20.444 -8.435 -11.430 1.00 88.94 277 ILE A CA 1
ATOM 2224 C C . ILE A 1 277 ? 19.484 -8.543 -10.241 1.00 88.94 277 ILE A C 1
ATOM 2226 O O . ILE A 1 277 ? 19.876 -8.952 -9.147 1.00 88.94 277 ILE A O 1
ATOM 2230 N N . PHE A 1 278 ? 18.227 -8.177 -10.459 1.00 89.06 278 PHE A N 1
ATOM 2231 C CA . PHE A 1 278 ? 17.161 -8.134 -9.472 1.00 89.06 278 PHE A CA 1
ATOM 2232 C C . PHE A 1 278 ? 16.010 -9.018 -9.967 1.00 89.06 278 PHE A C 1
ATOM 2234 O O . PHE A 1 278 ? 15.054 -8.504 -10.551 1.00 89.06 278 PHE A O 1
ATOM 2241 N N . PRO A 1 279 ? 16.075 -10.348 -9.763 1.00 86.56 279 PRO A N 1
ATOM 2242 C CA . PRO A 1 279 ? 15.048 -11.277 -10.230 1.00 86.56 279 PRO A CA 1
ATOM 2243 C C . PRO A 1 279 ? 13.808 -11.206 -9.325 1.00 86.56 279 PRO A C 1
ATOM 2245 O O . PRO A 1 279 ? 13.510 -12.102 -8.532 1.00 86.56 279 PRO A O 1
ATOM 2248 N N . VAL A 1 280 ? 13.086 -10.095 -9.439 1.00 89.50 280 VAL A N 1
ATOM 2249 C CA . VAL A 1 280 ? 11.817 -9.804 -8.769 1.00 89.50 280 VAL A CA 1
ATOM 2250 C C . VAL A 1 280 ? 10.716 -9.608 -9.807 1.00 89.50 280 VAL A C 1
ATOM 2252 O O . VAL A 1 280 ? 10.978 -9.330 -10.977 1.00 89.50 280 VAL A O 1
ATOM 2255 N N . ARG A 1 281 ? 9.456 -9.763 -9.389 1.00 87.69 281 ARG A N 1
ATOM 2256 C CA . ARG A 1 281 ? 8.315 -9.523 -10.280 1.00 87.69 281 ARG A CA 1
ATOM 2257 C C . ARG A 1 281 ? 8.164 -8.032 -10.575 1.00 87.69 281 ARG A C 1
ATOM 2259 O O . ARG A 1 281 ? 8.360 -7.191 -9.696 1.00 87.69 281 ARG A O 1
ATOM 2266 N N . LEU A 1 282 ? 7.772 -7.733 -11.810 1.00 94.81 282 LEU A N 1
ATOM 2267 C CA . LEU A 1 282 ? 7.541 -6.372 -12.278 1.00 94.81 282 LEU A CA 1
ATOM 2268 C C . LEU A 1 282 ? 6.277 -5.765 -11.684 1.00 94.81 282 LEU A C 1
ATOM 2270 O O . LEU A 1 282 ? 5.221 -6.399 -11.683 1.00 94.81 282 LEU A O 1
ATOM 2274 N N . LYS A 1 283 ? 6.379 -4.497 -11.292 1.00 97.00 283 LYS A N 1
ATOM 2275 C CA . LYS A 1 283 ? 5.241 -3.612 -11.040 1.00 97.00 283 LYS A CA 1
ATOM 2276 C C . LYS A 1 283 ? 5.162 -2.590 -12.169 1.00 97.00 283 LYS A C 1
ATOM 2278 O O . LYS A 1 283 ? 6.189 -2.051 -12.572 1.00 97.00 283 LYS A O 1
ATOM 2283 N N . ILE A 1 284 ? 3.973 -2.321 -12.693 1.00 97.06 284 ILE A N 1
ATOM 2284 C CA . ILE A 1 284 ? 3.786 -1.438 -13.849 1.00 97.06 284 ILE A CA 1
ATOM 2285 C C . ILE A 1 284 ? 2.815 -0.318 -13.483 1.00 97.06 284 ILE A C 1
ATOM 2287 O O . ILE A 1 284 ? 1.653 -0.562 -13.181 1.00 97.06 284 ILE A O 1
ATOM 2291 N N . GLY A 1 285 ? 3.283 0.921 -13.547 1.00 95.81 285 GLY A N 1
ATOM 2292 C CA . GLY A 1 285 ? 2.483 2.136 -13.513 1.00 95.81 285 GLY A CA 1
ATOM 2293 C C . GLY A 1 285 ? 2.347 2.723 -14.916 1.00 95.81 285 GLY A C 1
ATOM 2294 O O . GLY A 1 285 ? 3.344 2.866 -15.620 1.00 95.81 285 GLY A O 1
ATOM 2295 N N . VAL A 1 286 ? 1.134 3.084 -15.324 1.00 94.38 286 VAL A N 1
ATOM 2296 C CA . VAL A 1 286 ? 0.854 3.669 -16.643 1.00 94.38 286 VAL A CA 1
ATOM 2297 C C . VAL A 1 286 ? -0.005 4.921 -16.473 1.00 94.38 286 VAL A C 1
ATOM 2299 O O . VAL A 1 286 ? -0.943 4.938 -15.670 1.00 94.38 286 VAL A O 1
ATOM 2302 N N . GLN A 1 287 ? 0.317 5.973 -17.219 1.00 92.25 287 GLN A N 1
ATOM 2303 C CA . GLN A 1 287 ? -0.544 7.140 -17.431 1.00 92.25 287 GLN A CA 1
ATOM 2304 C C . GLN A 1 287 ? -1.203 7.068 -18.815 1.00 92.25 287 GLN A C 1
ATOM 2306 O O . GLN A 1 287 ? -0.689 6.375 -19.684 1.00 92.25 287 GLN A O 1
ATOM 2311 N N . PRO A 1 288 ? -2.333 7.741 -19.054 1.00 88.38 288 PRO A N 1
ATOM 2312 C CA . PRO A 1 288 ? -2.927 7.800 -20.388 1.00 88.38 288 PRO A CA 1
ATOM 2313 C C . PRO A 1 288 ? -2.026 8.561 -21.373 1.00 88.38 288 PRO A C 1
ATOM 2315 O O . PRO A 1 288 ? -1.188 9.365 -20.957 1.00 88.38 288 PRO A O 1
ATOM 2318 N N . ASN A 1 289 ? -2.211 8.322 -22.678 1.00 84.88 289 ASN A N 1
ATOM 2319 C CA . ASN A 1 289 ? -1.473 8.986 -23.760 1.00 84.88 289 ASN A CA 1
ATOM 2320 C C . ASN A 1 289 ? 0.064 8.816 -23.679 1.00 84.88 289 ASN A C 1
ATOM 2322 O O . ASN A 1 289 ? 0.834 9.774 -23.778 1.00 84.88 289 ASN A O 1
ATOM 2326 N N . ILE A 1 290 ? 0.543 7.574 -23.525 1.00 85.06 290 ILE A N 1
ATOM 2327 C CA . ILE A 1 290 ? 1.990 7.264 -23.480 1.00 85.06 290 ILE A CA 1
ATOM 2328 C C . ILE A 1 290 ? 2.705 7.360 -24.846 1.00 85.06 290 ILE A C 1
ATOM 2330 O O . ILE A 1 290 ? 3.872 6.976 -24.967 1.00 85.06 290 ILE A O 1
ATOM 2334 N N . GLY A 1 291 ? 2.041 7.888 -25.879 1.00 83.19 291 GLY A N 1
ATOM 2335 C CA . GLY A 1 291 ? 2.661 8.267 -27.147 1.00 83.19 291 GLY A CA 1
ATOM 2336 C C . GLY A 1 291 ? 3.082 7.086 -28.018 1.00 83.19 291 GLY A C 1
ATOM 2337 O O . GLY A 1 291 ? 2.246 6.534 -28.717 1.00 83.19 291 GLY A O 1
ATOM 2338 N N . GLY A 1 292 ? 4.380 6.768 -28.051 1.00 83.38 292 GLY A N 1
ATOM 2339 C CA . GLY A 1 292 ? 4.953 5.606 -28.756 1.00 83.38 292 GLY A CA 1
ATOM 2340 C C . GLY A 1 292 ? 5.335 4.441 -27.830 1.00 83.38 292 GLY A C 1
ATOM 2341 O O . GLY A 1 292 ? 5.663 3.346 -28.292 1.00 83.38 292 GLY A O 1
ATOM 2342 N N . LEU A 1 293 ? 5.278 4.645 -26.510 1.00 87.00 293 LEU A N 1
ATOM 2343 C CA . LEU A 1 293 ? 5.741 3.673 -25.513 1.00 87.00 293 LEU A CA 1
ATOM 2344 C C . LEU A 1 293 ? 4.845 2.429 -25.416 1.00 87.00 293 LEU A C 1
ATOM 2346 O O . LEU A 1 293 ? 5.282 1.404 -24.903 1.00 87.00 293 LEU A O 1
ATOM 2350 N N . GLN A 1 294 ? 3.629 2.451 -25.964 1.00 86.44 294 GLN A N 1
ATOM 2351 C CA . GLN A 1 294 ? 2.750 1.283 -26.099 1.00 86.44 294 GLN A CA 1
ATOM 2352 C C . GLN A 1 294 ? 3.385 0.135 -26.894 1.00 86.44 294 GLN A C 1
ATOM 2354 O O . GLN A 1 294 ? 2.962 -1.017 -26.768 1.00 86.44 294 GLN A O 1
ATOM 2359 N N . ILE A 1 295 ? 4.410 0.425 -27.705 1.00 88.88 295 ILE A N 1
ATOM 2360 C CA . ILE A 1 295 ? 5.198 -0.594 -28.405 1.00 88.88 295 ILE A CA 1
ATOM 2361 C C . ILE A 1 295 ? 5.892 -1.528 -27.400 1.00 88.88 295 ILE A C 1
ATOM 2363 O O . ILE A 1 295 ? 5.993 -2.723 -27.680 1.00 88.88 295 ILE A O 1
ATOM 2367 N N . LEU A 1 296 ? 6.262 -1.038 -26.207 1.00 90.81 296 LEU A N 1
ATOM 2368 C CA . LEU A 1 296 ? 6.888 -1.838 -25.144 1.00 90.81 296 LEU A CA 1
ATOM 2369 C C . LEU A 1 296 ? 6.031 -3.043 -24.741 1.00 90.81 296 LEU A C 1
ATOM 2371 O O . LEU A 1 296 ? 6.566 -4.119 -24.488 1.00 90.81 296 LEU A O 1
ATOM 2375 N N . PHE A 1 297 ? 4.700 -2.918 -24.787 1.00 89.75 297 PHE A N 1
ATOM 2376 C CA . PHE A 1 297 ? 3.776 -4.012 -24.465 1.00 89.75 297 PHE A CA 1
ATOM 2377 C C . PHE A 1 297 ? 3.808 -5.169 -25.475 1.00 89.75 297 PHE A C 1
ATOM 2379 O O . PHE A 1 297 ? 3.137 -6.176 -25.270 1.00 89.75 297 PHE A O 1
ATOM 2386 N N . LYS A 1 298 ? 4.533 -5.045 -26.597 1.00 89.44 298 LYS A N 1
ATOM 2387 C CA . LYS A 1 298 ? 4.814 -6.173 -27.502 1.00 89.44 298 LYS A CA 1
ATOM 2388 C C . LYS A 1 298 ? 5.927 -7.085 -26.975 1.00 89.44 298 LYS A C 1
ATOM 2390 O O . LYS A 1 298 ? 6.010 -8.218 -27.433 1.00 89.44 298 LYS A O 1
ATOM 2395 N N . SER A 1 299 ? 6.773 -6.612 -26.058 1.00 91.31 299 SER A N 1
ATOM 2396 C CA . SER A 1 299 ? 7.847 -7.422 -25.481 1.00 91.31 299 SER A CA 1
ATOM 2397 C C . SER A 1 299 ? 7.299 -8.432 -24.472 1.00 91.31 299 SER A C 1
ATOM 2399 O O . SER A 1 299 ? 6.468 -8.097 -23.625 1.00 91.31 299 SER A O 1
ATOM 2401 N N . ASN A 1 300 ? 7.831 -9.656 -24.509 1.00 91.44 300 ASN A N 1
ATOM 2402 C CA . ASN A 1 300 ? 7.469 -10.733 -23.582 1.00 91.44 300 ASN A CA 1
ATOM 2403 C C . ASN A 1 300 ? 7.792 -10.403 -22.117 1.00 91.44 300 ASN A C 1
ATOM 2405 O O . ASN A 1 300 ? 7.201 -10.993 -21.216 1.00 91.44 300 ASN A O 1
ATOM 2409 N N . ILE A 1 301 ? 8.677 -9.433 -21.866 1.00 92.62 301 ILE A N 1
ATOM 2410 C CA . ILE A 1 301 ? 8.993 -8.950 -20.515 1.00 92.62 301 ILE A CA 1
ATOM 2411 C C . ILE A 1 301 ? 7.733 -8.424 -19.812 1.00 92.62 301 ILE A C 1
ATOM 2413 O O . ILE A 1 301 ? 7.581 -8.596 -18.607 1.00 92.62 301 ILE A O 1
ATOM 2417 N N . PHE A 1 302 ? 6.804 -7.835 -20.569 1.00 93.06 302 PHE A N 1
ATOM 2418 C CA . PHE A 1 302 ? 5.558 -7.271 -20.053 1.00 93.06 302 PHE A CA 1
ATOM 2419 C C . PHE A 1 302 ? 4.404 -8.278 -20.006 1.00 93.06 302 PHE A C 1
ATOM 2421 O O . PHE A 1 302 ? 3.309 -7.902 -19.604 1.00 93.06 302 PHE A O 1
ATOM 2428 N N . ALA A 1 303 ? 4.603 -9.544 -20.393 1.00 93.25 303 ALA A N 1
ATOM 2429 C CA . ALA A 1 303 ? 3.513 -10.524 -20.478 1.00 93.25 303 ALA A CA 1
ATOM 2430 C C . ALA A 1 303 ? 2.781 -10.730 -19.138 1.00 93.25 303 ALA A C 1
ATOM 2432 O O . ALA A 1 303 ? 1.587 -11.035 -19.112 1.00 93.25 303 ALA A O 1
ATOM 2433 N N . GLN A 1 304 ? 3.484 -10.540 -18.018 1.00 94.38 304 GLN A N 1
ATOM 2434 C CA . GLN A 1 304 ? 2.903 -10.600 -16.682 1.00 94.38 304 GLN A CA 1
ATOM 2435 C C . GLN A 1 304 ? 3.537 -9.587 -15.727 1.00 94.38 304 GLN A C 1
ATOM 2437 O O . GLN A 1 304 ? 4.729 -9.290 -15.815 1.00 94.38 304 GLN A O 1
ATOM 2442 N N . CYS A 1 305 ? 2.751 -9.109 -14.765 1.00 96.00 305 CYS A N 1
ATOM 2443 C CA . CYS A 1 305 ? 3.217 -8.252 -13.678 1.00 96.00 305 CYS A CA 1
ATOM 2444 C C . CYS A 1 305 ? 2.565 -8.649 -12.349 1.00 96.00 305 CYS A C 1
ATOM 2446 O O . CYS A 1 305 ? 1.427 -9.124 -12.323 1.00 96.00 305 CYS A O 1
ATOM 2448 N N . SER A 1 306 ? 3.267 -8.437 -11.234 1.00 95.62 306 SER A N 1
ATOM 2449 C CA . SER A 1 306 ? 2.671 -8.600 -9.903 1.00 95.62 306 SER A CA 1
ATOM 2450 C C . SER A 1 306 ? 1.634 -7.516 -9.642 1.00 95.62 306 SER A C 1
ATOM 2452 O O . SER A 1 306 ? 0.521 -7.817 -9.220 1.00 95.62 306 SER A O 1
ATOM 2454 N N . GLU A 1 307 ? 1.964 -6.263 -9.959 1.00 96.62 307 GLU A N 1
ATOM 2455 C CA . GLU A 1 307 ? 1.079 -5.123 -9.728 1.00 96.62 307 GLU A CA 1
ATOM 2456 C C . GLU A 1 307 ? 0.933 -4.257 -10.978 1.00 96.62 307 GLU A C 1
ATOM 2458 O O . GLU A 1 307 ? 1.924 -3.953 -11.646 1.00 96.62 307 GLU A O 1
ATOM 2463 N N . MET A 1 308 ? -0.290 -3.812 -11.257 1.00 96.81 308 MET A N 1
ATOM 2464 C CA . MET A 1 308 ? -0.581 -2.819 -12.285 1.00 96.81 308 MET A CA 1
ATOM 2465 C C . MET A 1 308 ? -1.331 -1.631 -11.693 1.00 96.81 308 MET A C 1
ATOM 2467 O O . MET A 1 308 ? -2.337 -1.803 -11.005 1.00 96.81 308 MET A O 1
ATOM 2471 N N . LYS A 1 309 ? -0.862 -0.422 -12.004 1.00 95.81 309 LYS A N 1
ATOM 2472 C CA . LYS A 1 309 ? -1.467 0.835 -11.578 1.00 95.81 309 LYS A CA 1
ATOM 2473 C C . LYS A 1 309 ? -1.724 1.754 -12.770 1.00 95.81 309 LYS A C 1
ATOM 2475 O O . LYS A 1 309 ? -0.786 2.235 -13.398 1.00 95.81 309 LYS A O 1
ATOM 2480 N N . LEU A 1 310 ? -2.987 2.047 -13.051 1.00 94.38 310 LEU A N 1
ATOM 2481 C CA . LEU A 1 310 ? -3.405 3.021 -14.057 1.00 94.38 310 LEU A CA 1
ATOM 2482 C C . LEU A 1 310 ? -3.722 4.350 -13.362 1.00 94.38 310 LEU A C 1
ATOM 2484 O O . LEU A 1 310 ? -4.698 4.466 -12.619 1.00 94.38 310 LEU A O 1
ATOM 2488 N N . THR A 1 311 ? -2.866 5.350 -13.558 1.00 91.31 311 THR A N 1
ATOM 2489 C CA . THR A 1 311 ? -2.941 6.653 -12.872 1.00 91.31 311 THR A CA 1
ATOM 2490 C C . THR A 1 311 ? -3.392 7.770 -13.801 1.00 91.31 311 THR A C 1
ATOM 2492 O O . THR A 1 311 ? -3.219 7.671 -15.011 1.00 91.31 311 THR A O 1
ATOM 2495 N N . ARG A 1 312 ? -3.948 8.846 -13.234 1.00 85.62 312 ARG A N 1
ATOM 2496 C CA . ARG A 1 312 ? -4.287 10.071 -13.977 1.00 85.62 312 ARG A CA 1
ATOM 2497 C C . ARG A 1 312 ? -3.014 10.720 -14.542 1.00 85.62 312 ARG A C 1
ATOM 2499 O O . ARG A 1 312 ? -1.953 10.622 -13.919 1.00 85.62 312 ARG A O 1
ATOM 2506 N N . SER A 1 313 ? -3.112 11.365 -15.705 1.00 80.88 313 SER A N 1
ATOM 2507 C CA . SER A 1 313 ? -2.039 12.230 -16.214 1.00 80.88 313 SER A CA 1
ATOM 2508 C C . SER A 1 313 ? -2.158 13.639 -15.624 1.00 80.88 313 SER A C 1
ATOM 2510 O O . SER A 1 313 ? -3.212 14.019 -15.118 1.00 80.88 313 SER A O 1
ATOM 2512 N N . LEU A 1 314 ? -1.076 14.420 -15.702 1.00 70.44 314 LEU A N 1
ATOM 2513 C CA . LEU A 1 314 ? -1.087 15.838 -15.311 1.00 70.44 314 LEU A CA 1
ATOM 2514 C C . LEU A 1 314 ? -2.040 16.673 -16.182 1.00 70.44 314 LEU A C 1
ATOM 2516 O O . LEU A 1 314 ? -2.596 17.660 -15.720 1.00 70.44 314 LEU A O 1
ATOM 2520 N N . GLU A 1 315 ? -2.262 16.240 -17.421 1.00 73.56 315 GLU A N 1
ATOM 2521 C CA . GLU A 1 315 ? -3.119 16.902 -18.410 1.00 73.56 315 GLU A CA 1
ATOM 2522 C C . GLU A 1 315 ? -4.580 16.408 -18.350 1.00 73.56 315 GLU A C 1
ATOM 2524 O O . GLU A 1 315 ? -5.344 16.600 -19.295 1.00 73.56 315 GLU A O 1
ATOM 2529 N N . ASN A 1 316 ? -4.975 15.731 -17.260 1.00 70.88 316 ASN A N 1
ATOM 2530 C CA . ASN A 1 316 ? -6.319 15.172 -17.045 1.00 70.88 316 ASN A CA 1
ATOM 2531 C C . ASN A 1 316 ? -6.842 14.304 -18.203 1.00 70.88 316 ASN A C 1
ATOM 2533 O O . ASN A 1 316 ? -8.047 14.195 -18.424 1.00 70.88 316 ASN A O 1
ATOM 2537 N N . HIS A 1 317 ? -5.947 13.657 -18.946 1.00 80.00 317 HIS A N 1
ATOM 2538 C CA . HIS A 1 317 ? -6.355 12.718 -19.981 1.00 80.00 317 HIS A CA 1
ATOM 2539 C C . HIS A 1 317 ? -6.973 11.468 -19.345 1.00 80.00 317 HIS A C 1
ATOM 2541 O O . HIS A 1 317 ? -6.579 11.046 -18.254 1.00 80.00 317 HIS A O 1
ATOM 2547 N N . ALA A 1 318 ? -7.935 10.869 -20.043 1.00 84.31 318 ALA A N 1
ATOM 2548 C CA . ALA A 1 318 ? -8.521 9.580 -19.696 1.00 84.31 318 ALA A CA 1
ATOM 2549 C C . ALA A 1 318 ? -7.916 8.477 -20.568 1.00 84.31 318 ALA A C 1
ATOM 2551 O O . ALA A 1 318 ? -7.451 8.737 -21.679 1.00 84.31 318 ALA A O 1
ATOM 2552 N N . PHE A 1 319 ? -7.942 7.239 -20.078 1.00 87.75 319 PHE A N 1
ATOM 2553 C CA . PHE A 1 319 ? -7.593 6.104 -20.923 1.00 87.75 319 PHE A CA 1
ATOM 2554 C C . PHE A 1 319 ? -8.721 5.838 -21.911 1.00 87.75 319 PHE A C 1
ATOM 2556 O O . PHE A 1 319 ? -9.883 5.718 -21.513 1.00 87.75 319 PHE A O 1
ATOM 2563 N N . ASN A 1 320 ? -8.382 5.686 -23.189 1.00 84.56 320 ASN A N 1
ATOM 2564 C CA . ASN A 1 320 ? -9.374 5.271 -24.172 1.00 84.56 320 ASN A CA 1
ATOM 2565 C C . ASN A 1 320 ? -9.516 3.736 -24.216 1.00 84.56 320 ASN A C 1
ATOM 2567 O O . ASN A 1 320 ? -8.650 2.972 -23.775 1.00 84.56 320 ASN A O 1
ATOM 2571 N N . ARG A 1 321 ? -10.631 3.268 -24.787 1.00 85.25 321 ARG A N 1
ATOM 2572 C CA . ARG A 1 321 ? -10.972 1.840 -24.865 1.00 85.25 321 ARG A CA 1
ATOM 2573 C C . ARG A 1 321 ? -9.916 1.004 -25.605 1.00 85.25 321 ARG A C 1
ATOM 2575 O O . ARG A 1 321 ? -9.690 -0.150 -25.243 1.00 85.25 321 ARG A O 1
ATOM 2582 N N . GLN A 1 322 ? -9.284 1.565 -26.639 1.00 84.62 322 GLN A N 1
ATOM 2583 C CA . GLN A 1 322 ? -8.279 0.864 -27.446 1.00 84.62 322 GLN A CA 1
ATOM 2584 C C . GLN A 1 322 ? -6.969 0.676 -26.672 1.00 84.62 322 GLN A C 1
ATOM 2586 O O . GLN A 1 322 ? -6.399 -0.414 -26.704 1.00 84.62 322 GLN A O 1
ATOM 2591 N N . GLU A 1 323 ? -6.528 1.697 -25.933 1.00 86.06 323 GLU A N 1
ATOM 2592 C CA . GLU A 1 323 ? -5.352 1.637 -25.059 1.00 86.06 323 GLU A CA 1
ATOM 2593 C C . GLU A 1 323 ? -5.519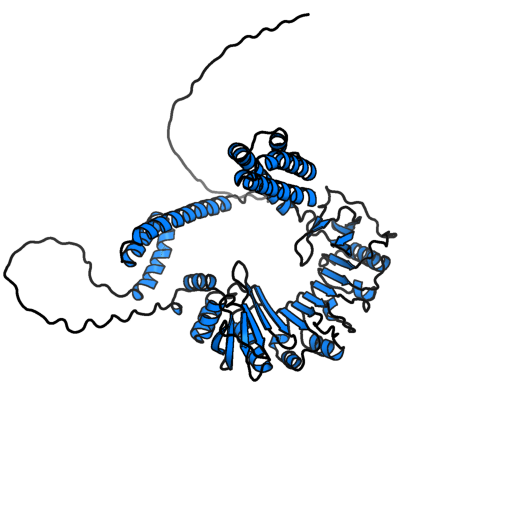 0.563 -23.980 1.00 86.06 323 GLU A C 1
ATOM 2595 O O . GLU A 1 323 ? -4.672 -0.324 -23.850 1.00 86.06 323 GLU A O 1
ATOM 2600 N N . LEU A 1 324 ? -6.639 0.586 -23.249 1.00 89.12 324 LEU A N 1
ATOM 2601 C CA . LEU A 1 324 ? -6.919 -0.402 -22.199 1.00 89.12 324 LEU A CA 1
ATOM 2602 C C . LEU A 1 324 ? -7.065 -1.809 -22.771 1.00 89.12 324 LEU A C 1
ATOM 2604 O O . LEU A 1 324 ? -6.518 -2.762 -22.213 1.00 89.12 324 LEU A O 1
ATOM 2608 N N . GLY A 1 325 ? -7.742 -1.936 -23.914 1.00 87.12 325 GLY A N 1
ATOM 2609 C CA . GLY A 1 325 ? -7.837 -3.196 -24.641 1.00 87.12 325 GLY A CA 1
ATOM 2610 C C . GLY A 1 325 ? -6.461 -3.740 -25.027 1.00 87.12 325 GLY A C 1
ATOM 2611 O O . GLY A 1 325 ? -6.199 -4.927 -24.844 1.00 87.12 325 GLY A O 1
ATOM 2612 N N . ALA A 1 326 ? -5.550 -2.889 -25.505 1.00 85.62 326 ALA A N 1
ATOM 2613 C CA . ALA A 1 326 ? -4.194 -3.291 -25.869 1.00 85.62 326 ALA A CA 1
ATOM 2614 C C . ALA A 1 326 ? -3.358 -3.726 -24.654 1.00 85.62 326 ALA A C 1
ATOM 2616 O O . ALA A 1 326 ? -2.632 -4.718 -24.751 1.00 85.62 326 ALA A O 1
ATOM 2617 N N . ILE A 1 327 ? -3.485 -3.023 -23.524 1.00 90.81 327 ILE A N 1
ATOM 2618 C CA . ILE A 1 327 ? -2.794 -3.344 -22.267 1.00 90.81 327 ILE A CA 1
ATOM 2619 C C . ILE A 1 327 ? -3.303 -4.678 -21.714 1.00 90.81 327 ILE A C 1
ATOM 2621 O O . ILE A 1 327 ? -2.542 -5.641 -21.599 1.00 90.81 327 ILE A O 1
ATOM 2625 N N . PHE A 1 328 ? -4.602 -4.779 -21.428 1.00 91.19 328 PHE A N 1
ATOM 2626 C CA . PHE A 1 328 ? -5.167 -5.940 -20.737 1.00 91.19 328 PHE A CA 1
ATOM 2627 C C . PHE A 1 328 ? -5.285 -7.192 -21.614 1.00 91.19 328 PHE A C 1
ATOM 2629 O O . PHE A 1 328 ? -5.456 -8.283 -21.072 1.00 91.19 328 PHE A O 1
ATOM 2636 N N . LYS A 1 329 ? -5.170 -7.074 -22.946 1.00 90.19 329 LYS A N 1
ATOM 2637 C CA . LYS A 1 329 ? -5.046 -8.233 -23.848 1.00 90.19 329 LYS A CA 1
ATOM 2638 C C . LYS A 1 329 ? -3.662 -8.885 -23.781 1.00 90.19 329 LYS A C 1
ATOM 2640 O O . LYS A 1 329 ? -3.551 -10.071 -24.075 1.00 90.19 329 LYS A O 1
ATOM 2645 N N . LYS A 1 330 ? -2.615 -8.125 -23.447 1.00 90.56 330 LYS A N 1
ATOM 2646 C CA . LYS A 1 330 ? -1.219 -8.593 -23.510 1.00 90.56 330 LYS A CA 1
ATOM 2647 C C . LYS A 1 330 ? -0.583 -8.832 -22.151 1.00 90.56 330 LYS A C 1
ATOM 2649 O O . LYS A 1 330 ? 0.319 -9.656 -22.056 1.00 90.56 330 LYS A O 1
ATOM 2654 N N . ILE A 1 331 ? -1.033 -8.112 -21.129 1.00 94.19 331 ILE A N 1
ATOM 2655 C CA . ILE A 1 331 ? -0.431 -8.144 -19.800 1.00 94.19 331 ILE A CA 1
ATOM 2656 C C . ILE A 1 331 ? -1.384 -8.824 -18.833 1.00 94.19 331 ILE A C 1
ATOM 2658 O O . ILE A 1 331 ? -2.507 -8.356 -18.645 1.00 94.19 331 ILE A O 1
ATOM 2662 N N . LYS A 1 332 ? -0.922 -9.895 -18.188 1.00 95.38 332 LYS A N 1
ATOM 2663 C CA . LYS A 1 332 ? -1.631 -10.546 -17.086 1.00 95.38 332 LYS A CA 1
ATOM 2664 C C . LYS A 1 332 ? -1.183 -9.966 -15.744 1.00 95.38 332 LYS A C 1
ATOM 2666 O O . LYS A 1 332 ? -0.009 -10.044 -15.388 1.00 95.38 332 LYS A O 1
ATOM 2671 N N . VAL A 1 333 ? -2.125 -9.432 -14.980 1.00 96.31 333 VAL A N 1
ATOM 2672 C CA . VAL A 1 333 ? -1.906 -8.962 -13.609 1.00 96.31 333 VAL A CA 1
ATOM 2673 C C . VAL A 1 333 ? -2.118 -10.130 -12.653 1.00 96.31 333 VAL A C 1
ATOM 2675 O O . VAL A 1 333 ? -3.126 -10.830 -12.748 1.00 96.31 333 VAL A O 1
ATOM 2678 N N . LEU A 1 334 ? -1.151 -10.374 -11.770 1.00 93.75 334 LEU A N 1
ATOM 2679 C CA . LEU A 1 334 ? -1.176 -11.528 -10.870 1.00 93.75 334 LEU A CA 1
ATOM 2680 C C . LEU A 1 334 ? -1.760 -11.187 -9.499 1.00 93.75 334 LEU A C 1
ATOM 2682 O O . LEU A 1 334 ? -2.670 -11.872 -9.047 1.00 93.75 334 LEU A O 1
ATOM 2686 N N . ASP A 1 335 ? -1.260 -10.124 -8.865 1.00 93.94 335 ASP A N 1
ATOM 2687 C CA . ASP A 1 335 ? -1.485 -9.901 -7.436 1.00 93.94 335 ASP A CA 1
ATOM 2688 C C . ASP A 1 335 ? -2.384 -8.668 -7.199 1.00 93.94 335 ASP A C 1
ATOM 2690 O O . ASP A 1 335 ? -3.410 -8.765 -6.524 1.00 93.94 335 ASP A O 1
ATOM 2694 N N . LYS A 1 336 ? -2.055 -7.502 -7.782 1.00 95.81 336 LYS A N 1
ATOM 2695 C CA . LYS A 1 336 ? -2.774 -6.240 -7.514 1.00 95.81 336 LYS A CA 1
ATOM 2696 C C . LYS A 1 336 ? -3.078 -5.412 -8.760 1.00 95.81 336 LYS A C 1
ATOM 2698 O O . LYS A 1 336 ? -2.186 -5.121 -9.552 1.00 95.81 336 LYS A O 1
ATOM 2703 N N . LEU A 1 337 ? -4.311 -4.926 -8.859 1.00 96.44 337 LEU A N 1
ATOM 2704 C CA . LEU A 1 337 ? -4.765 -3.985 -9.879 1.00 96.44 337 LEU A CA 1
ATOM 2705 C C . LEU A 1 337 ? -5.340 -2.717 -9.237 1.00 96.44 337 LEU A C 1
ATOM 2707 O O . LEU A 1 337 ? -6.277 -2.776 -8.447 1.00 96.44 337 LEU A O 1
ATOM 2711 N N . GLU A 1 338 ? -4.815 -1.557 -9.612 1.00 95.44 338 GLU A N 1
ATOM 2712 C CA . GLU A 1 338 ? -5.293 -0.257 -9.143 1.00 95.44 338 GLU A CA 1
ATOM 2713 C C . GLU A 1 338 ? -5.566 0.667 -10.335 1.00 95.44 338 GLU A C 1
ATOM 2715 O O . GLU A 1 338 ? -4.671 0.976 -11.116 1.00 95.44 338 GLU A O 1
ATOM 2720 N N . VAL A 1 339 ? -6.805 1.127 -10.485 1.00 94.12 339 VAL A N 1
ATOM 2721 C CA . VAL A 1 339 ? -7.261 1.947 -11.613 1.00 94.12 339 VAL A CA 1
ATOM 2722 C C . VAL A 1 339 ? -7.849 3.235 -11.058 1.00 94.12 339 VAL A C 1
ATOM 2724 O O . VAL A 1 339 ? -8.991 3.270 -10.616 1.00 94.12 339 VAL A O 1
ATOM 2727 N N . ILE A 1 340 ? -7.034 4.290 -11.034 1.00 89.62 340 ILE A N 1
ATOM 2728 C CA . ILE A 1 340 ? -7.390 5.613 -10.490 1.00 89.62 340 ILE A CA 1
ATOM 2729 C C . ILE A 1 340 ? -7.868 6.563 -11.594 1.00 89.62 340 ILE A C 1
ATOM 2731 O O . ILE A 1 340 ? -8.648 7.488 -11.359 1.00 89.62 340 ILE A O 1
ATOM 2735 N N . ALA A 1 341 ? -7.339 6.384 -12.801 1.00 85.00 341 ALA A N 1
ATOM 2736 C CA . ALA A 1 341 ? -7.766 7.157 -13.953 1.00 85.00 341 ALA A CA 1
ATOM 2737 C C . ALA A 1 341 ? -9.193 6.792 -14.368 1.00 85.00 341 ALA A C 1
ATOM 2739 O O . ALA A 1 341 ? -9.628 5.654 -14.190 1.00 85.00 341 ALA A O 1
ATOM 2740 N N . HIS A 1 342 ? -9.889 7.757 -14.968 1.00 78.44 342 HIS A N 1
ATOM 2741 C CA . HIS A 1 342 ? -11.157 7.489 -15.626 1.00 78.44 342 HIS A CA 1
ATOM 2742 C C . HIS A 1 342 ? -10.938 6.485 -16.764 1.00 78.44 342 HIS A C 1
ATOM 2744 O O . HIS A 1 342 ? -10.051 6.669 -17.606 1.00 78.44 342 HIS A O 1
ATOM 2750 N N . ALA A 1 343 ? -11.731 5.418 -16.755 1.00 75.31 343 ALA A N 1
ATOM 2751 C CA . ALA A 1 343 ? -11.632 4.306 -17.683 1.00 75.31 343 ALA A CA 1
ATOM 2752 C C . ALA A 1 343 ? -13.043 3.828 -18.037 1.00 75.31 343 ALA A C 1
ATOM 2754 O O . ALA A 1 343 ? -13.690 3.156 -17.240 1.00 75.31 343 ALA A O 1
ATOM 2755 N N . ASP A 1 344 ? -13.500 4.155 -19.245 1.00 75.75 344 ASP A N 1
ATOM 2756 C CA . ASP A 1 344 ? -14.747 3.619 -19.799 1.00 75.75 344 ASP A CA 1
ATOM 2757 C C . ASP A 1 344 ? -14.475 2.254 -20.460 1.00 75.75 344 ASP A C 1
ATOM 2759 O O . ASP A 1 344 ? -14.371 2.106 -21.683 1.00 75.75 344 ASP A O 1
ATOM 2763 N N . TYR A 1 345 ? -14.173 1.258 -19.622 1.00 82.12 345 TYR A N 1
ATOM 2764 C CA . TYR A 1 345 ? -13.788 -0.085 -20.053 1.00 82.12 345 TYR A CA 1
ATOM 2765 C C . TYR A 1 345 ? -14.055 -1.113 -18.952 1.00 82.12 345 TYR A C 1
ATOM 2767 O O . TYR A 1 345 ? -13.623 -0.947 -17.815 1.00 82.12 345 TYR A O 1
ATOM 2775 N N . VAL A 1 346 ? -14.674 -2.240 -19.314 1.00 87.38 346 VAL A N 1
ATOM 2776 C CA . VAL A 1 346 ? -14.864 -3.383 -18.407 1.00 87.38 346 VAL A CA 1
ATOM 2777 C C . VAL A 1 346 ? -13.543 -4.127 -18.217 1.00 87.38 346 VAL A C 1
ATOM 2779 O O . VAL A 1 346 ? -13.093 -4.892 -19.080 1.00 87.38 346 VAL A O 1
ATOM 2782 N N . ILE A 1 347 ? -12.910 -3.936 -17.062 1.00 90.19 347 ILE A N 1
ATOM 2783 C CA . ILE A 1 347 ? -11.594 -4.509 -16.767 1.00 90.19 347 ILE A CA 1
ATOM 2784 C C . ILE A 1 347 ? -11.761 -5.915 -16.191 1.00 90.19 347 ILE A C 1
ATOM 2786 O O . ILE A 1 347 ? -11.738 -6.122 -14.984 1.00 90.19 347 ILE A O 1
ATOM 2790 N N . ARG A 1 348 ? -11.883 -6.920 -17.064 1.00 90.94 348 ARG A N 1
ATOM 2791 C CA . ARG A 1 348 ? -12.116 -8.322 -16.654 1.00 90.94 348 ARG A CA 1
ATOM 2792 C C . ARG A 1 348 ? -11.074 -8.892 -15.685 1.00 90.94 348 ARG A C 1
ATOM 2794 O O . ARG A 1 348 ? -11.389 -9.790 -14.915 1.00 90.94 348 ARG A O 1
ATOM 2801 N N . GLN A 1 349 ? -9.838 -8.396 -15.714 1.00 92.38 349 GLN A N 1
ATOM 2802 C CA . GLN A 1 349 ? -8.806 -8.863 -14.784 1.00 92.38 349 GLN A CA 1
ATOM 2803 C C . GLN A 1 349 ? -9.087 -8.457 -13.327 1.00 92.38 349 GLN A C 1
ATOM 2805 O O . GLN A 1 349 ? -8.593 -9.119 -12.421 1.00 92.38 349 GLN A O 1
ATOM 2810 N N . ALA A 1 350 ? -9.937 -7.450 -13.088 1.00 92.19 350 ALA A N 1
ATOM 2811 C CA . ALA A 1 350 ? -10.385 -7.061 -11.750 1.00 92.19 350 ALA A CA 1
ATOM 2812 C C . ALA A 1 350 ? -11.029 -8.222 -10.969 1.00 92.19 350 ALA A C 1
ATOM 2814 O O . ALA A 1 350 ? -10.911 -8.269 -9.750 1.00 92.19 350 ALA A O 1
ATOM 2815 N N . PHE A 1 351 ? -11.647 -9.186 -11.662 1.00 91.50 351 PHE A N 1
ATOM 2816 C CA . PHE A 1 351 ? -12.344 -10.315 -11.037 1.00 91.50 351 PHE A CA 1
ATOM 2817 C C . PHE A 1 351 ? -11.429 -11.435 -10.529 1.00 91.50 351 PHE A C 1
ATOM 2819 O O . PHE A 1 351 ? -11.894 -12.303 -9.793 1.00 91.50 351 PHE A O 1
ATOM 2826 N N . ILE A 1 352 ? -10.157 -11.453 -10.938 1.00 90.88 352 ILE A N 1
ATOM 2827 C CA . ILE A 1 352 ? -9.248 -12.590 -10.702 1.00 90.88 352 ILE A CA 1
ATOM 2828 C C . ILE A 1 352 ? -7.998 -12.240 -9.888 1.00 90.88 352 ILE A C 1
ATOM 2830 O O . ILE A 1 352 ? -7.262 -13.149 -9.507 1.00 90.88 352 ILE A O 1
ATOM 2834 N N . VAL A 1 353 ? -7.740 -10.954 -9.644 1.00 93.81 353 VAL A N 1
ATOM 2835 C CA . VAL A 1 353 ? -6.591 -10.488 -8.851 1.00 93.81 353 VAL A CA 1
ATOM 2836 C C . VAL A 1 353 ? -6.897 -10.524 -7.354 1.00 93.81 353 VAL A C 1
ATOM 2838 O O . VAL A 1 353 ? -8.048 -10.390 -6.942 1.00 93.81 353 VAL A O 1
ATOM 2841 N N . ASP A 1 354 ? -5.863 -10.661 -6.522 1.00 93.31 354 ASP A N 1
ATOM 2842 C CA . ASP A 1 354 ? -6.023 -10.667 -5.061 1.00 93.31 354 ASP A CA 1
ATOM 2843 C C . ASP A 1 354 ? -6.466 -9.305 -4.519 1.00 93.31 354 ASP A C 1
ATOM 2845 O O . ASP A 1 354 ? -7.275 -9.240 -3.593 1.00 93.31 354 ASP A O 1
ATOM 2849 N N . HIS A 1 355 ? -5.957 -8.216 -5.088 1.00 94.44 355 HIS A N 1
ATOM 2850 C CA . HIS A 1 355 ? -6.241 -6.868 -4.613 1.00 94.44 355 HIS A CA 1
ATOM 2851 C C . HIS A 1 355 ? -6.706 -5.980 -5.760 1.00 94.44 355 HIS A C 1
ATOM 2853 O O . HIS A 1 355 ? -5.965 -5.762 -6.719 1.00 94.44 355 HIS A O 1
ATOM 2859 N N . VAL A 1 356 ? -7.908 -5.420 -5.645 1.00 95.19 356 VAL A N 1
ATOM 2860 C CA . VAL A 1 356 ? -8.466 -4.512 -6.647 1.00 95.19 356 VAL A CA 1
ATOM 2861 C C . VAL A 1 356 ? -8.804 -3.154 -6.038 1.00 95.19 356 VAL A C 1
ATOM 2863 O O . VAL A 1 356 ? -9.299 -3.041 -4.920 1.00 95.19 356 VAL A O 1
ATOM 2866 N N . THR A 1 357 ? -8.504 -2.084 -6.762 1.00 94.75 357 THR A N 1
ATOM 2867 C CA . THR A 1 357 ? -8.971 -0.733 -6.446 1.00 94.75 357 THR A CA 1
ATOM 2868 C C . THR A 1 357 ? -9.427 -0.065 -7.728 1.00 94.75 357 THR A C 1
ATOM 2870 O O . THR A 1 357 ? -8.626 0.091 -8.647 1.00 94.75 357 THR A O 1
ATOM 2873 N N . LEU A 1 358 ? -10.691 0.340 -7.790 1.00 94.31 358 LEU A N 1
ATOM 2874 C CA . LEU A 1 358 ? -11.288 1.014 -8.940 1.00 94.31 358 LEU A CA 1
ATOM 2875 C C . LEU A 1 358 ? -11.830 2.367 -8.488 1.00 94.31 358 LEU A C 1
ATOM 2877 O O . LEU A 1 358 ? -12.680 2.422 -7.607 1.00 94.31 358 LEU A O 1
ATOM 2881 N N . ALA A 1 359 ? -11.335 3.454 -9.078 1.00 91.56 359 ALA A N 1
ATOM 2882 C CA . ALA A 1 359 ? -11.793 4.801 -8.747 1.00 91.56 359 ALA A CA 1
ATOM 2883 C C . ALA A 1 359 ? -13.076 5.225 -9.475 1.00 91.56 359 ALA A C 1
ATOM 2885 O O . ALA A 1 359 ? -13.694 6.218 -9.103 1.00 91.56 359 ALA A O 1
ATOM 2886 N N . HIS A 1 360 ? -13.425 4.502 -10.537 1.00 90.00 360 HIS A N 1
ATOM 2887 C CA . HIS A 1 360 ? -14.631 4.693 -11.331 1.00 90.00 360 HIS A CA 1
ATOM 2888 C C . HIS A 1 360 ? -15.226 3.310 -11.593 1.00 90.00 360 HIS A C 1
ATOM 2890 O O . HIS A 1 360 ? -14.877 2.644 -12.570 1.00 90.00 360 HIS A O 1
ATOM 2896 N N . ALA A 1 361 ? -16.044 2.845 -10.652 1.00 92.31 361 ALA A N 1
ATOM 2897 C CA . ALA A 1 361 ? -16.644 1.513 -10.666 1.00 92.31 361 ALA A CA 1
ATOM 2898 C C . ALA A 1 361 ? -18.122 1.522 -11.102 1.00 92.31 361 ALA A C 1
ATOM 2900 O O . ALA A 1 361 ? -18.802 0.517 -10.948 1.00 92.31 361 ALA A O 1
ATOM 2901 N N . THR A 1 362 ? -18.614 2.621 -11.685 1.00 91.31 362 THR A N 1
ATOM 2902 C CA . THR A 1 362 ? -20.005 2.780 -12.159 1.00 91.31 362 THR A CA 1
ATOM 2903 C C . THR A 1 362 ? -20.450 1.756 -13.205 1.00 91.31 362 THR A C 1
ATOM 2905 O O . THR A 1 362 ? -21.644 1.572 -13.411 1.00 91.31 362 THR A O 1
ATOM 2908 N N . TRP A 1 363 ? -19.510 1.099 -13.888 1.00 89.94 363 TRP A N 1
ATOM 2909 C CA . TRP A 1 363 ? -19.806 0.041 -14.857 1.00 89.94 363 TRP A CA 1
ATOM 2910 C C . TRP A 1 363 ? -20.099 -1.314 -14.203 1.00 89.94 363 TRP A C 1
ATOM 2912 O O . TRP A 1 363 ? -20.574 -2.214 -14.893 1.00 89.94 363 TRP A O 1
ATOM 2922 N N . MET A 1 364 ? -19.769 -1.489 -12.920 1.00 91.75 364 MET A N 1
ATOM 2923 C CA . MET A 1 364 ? -20.040 -2.728 -12.197 1.00 91.75 364 MET A CA 1
ATOM 2924 C C . MET A 1 364 ? -21.488 -2.755 -11.721 1.00 91.75 364 MET A C 1
ATOM 2926 O O . MET A 1 364 ? -22.001 -1.763 -11.209 1.00 91.75 364 MET A O 1
ATOM 2930 N N . CYS A 1 365 ? -22.120 -3.916 -11.854 1.00 91.12 365 CYS A N 1
ATOM 2931 C CA . CYS A 1 365 ? -23.422 -4.200 -11.259 1.00 91.12 365 CYS A CA 1
ATOM 2932 C C . CYS A 1 365 ? -23.296 -5.177 -10.081 1.00 91.12 365 CYS A C 1
ATOM 2934 O O . CYS A 1 365 ? -22.241 -5.777 -9.865 1.00 91.12 365 CYS A O 1
ATOM 2936 N N . GLU A 1 366 ? -24.382 -5.367 -9.339 1.00 90.31 366 GLU A N 1
ATOM 2937 C CA . GLU A 1 366 ? -24.503 -6.329 -8.234 1.00 90.31 366 GLU A CA 1
ATOM 2938 C C . GLU A 1 366 ? -23.949 -7.724 -8.603 1.00 90.31 366 GLU A C 1
ATOM 2940 O O . GLU A 1 366 ? -23.086 -8.284 -7.926 1.00 90.31 366 GLU A O 1
ATOM 2945 N N . HIS A 1 367 ? -24.332 -8.251 -9.769 1.00 90.19 367 HIS A N 1
ATOM 2946 C CA . HIS A 1 367 ? -23.835 -9.539 -10.256 1.00 90.19 367 HIS A CA 1
ATOM 2947 C C . HIS A 1 367 ? -22.305 -9.572 -10.449 1.00 90.19 367 HIS A C 1
ATOM 2949 O O . HIS A 1 367 ? -21.673 -10.615 -10.261 1.00 90.19 367 HIS A O 1
ATOM 2955 N N . ASP A 1 368 ? -21.679 -8.451 -10.812 1.00 91.19 368 ASP A N 1
ATOM 2956 C CA . ASP A 1 368 ? -20.222 -8.360 -10.916 1.00 91.19 368 ASP A CA 1
ATOM 2957 C C . ASP A 1 368 ? -19.554 -8.380 -9.535 1.00 91.19 368 ASP A C 1
ATOM 2959 O O . ASP A 1 368 ? -18.498 -9.004 -9.385 1.00 91.19 368 ASP A O 1
ATOM 2963 N N . LEU A 1 369 ? -20.179 -7.769 -8.523 1.00 90.06 369 LEU A N 1
ATOM 2964 C CA . LEU A 1 369 ? -19.699 -7.771 -7.138 1.00 90.06 369 LEU A CA 1
ATOM 2965 C C . LEU A 1 369 ? -19.571 -9.206 -6.600 1.00 90.06 369 LEU A C 1
ATOM 2967 O O . LEU A 1 369 ? -18.520 -9.579 -6.075 1.00 90.06 369 LEU A O 1
ATOM 2971 N N . PHE A 1 370 ? -20.575 -10.059 -6.831 1.00 86.81 370 PHE A N 1
ATOM 2972 C CA . PHE A 1 370 ? -20.551 -11.465 -6.391 1.00 86.81 370 PHE A CA 1
ATOM 2973 C C . PHE A 1 370 ? -19.545 -12.349 -7.131 1.00 86.81 370 PHE A C 1
ATOM 2975 O O . PHE A 1 370 ? -19.199 -13.438 -6.665 1.00 86.81 370 PHE A O 1
ATOM 2982 N N . ARG A 1 371 ? -19.082 -11.921 -8.307 1.00 88.25 371 ARG A N 1
ATOM 2983 C CA . ARG A 1 371 ? -18.109 -12.673 -9.113 1.00 88.25 371 ARG A CA 1
ATOM 2984 C C . ARG A 1 371 ? -16.665 -12.389 -8.735 1.00 88.25 371 ARG A C 1
ATOM 2986 O O . ARG A 1 371 ? -15.770 -13.068 -9.246 1.00 88.25 371 ARG A O 1
ATOM 2993 N N . LEU A 1 372 ? -16.420 -11.400 -7.881 1.00 89.12 372 LEU A N 1
ATOM 2994 C CA . LEU A 1 372 ? -15.079 -11.064 -7.425 1.00 89.12 372 LEU A CA 1
ATOM 2995 C C . LEU A 1 372 ? -14.468 -12.227 -6.643 1.00 89.12 372 LEU A C 1
ATOM 2997 O O . LEU A 1 372 ? -14.997 -12.677 -5.630 1.00 89.12 372 LEU A O 1
ATOM 3001 N N . ASN A 1 373 ? -13.299 -12.681 -7.089 1.00 87.69 373 ASN A N 1
ATOM 3002 C CA . ASN A 1 373 ? -12.498 -13.680 -6.392 1.00 87.69 373 ASN A CA 1
ATOM 3003 C C . ASN A 1 373 ? -11.192 -13.051 -5.888 1.00 87.69 373 ASN A C 1
ATOM 3005 O O . ASN A 1 373 ? -10.095 -13.438 -6.302 1.00 87.69 373 ASN A O 1
ATOM 3009 N N . CYS A 1 374 ? -11.332 -12.056 -5.014 1.00 90.94 374 CYS A N 1
ATOM 3010 C CA . CYS A 1 374 ? -10.235 -11.264 -4.467 1.00 90.94 374 CYS A CA 1
ATOM 3011 C C . CYS A 1 374 ? -10.141 -11.388 -2.939 1.00 90.94 374 CYS A C 1
ATOM 3013 O O . CYS A 1 374 ? -11.102 -11.757 -2.263 1.00 90.94 374 CYS A O 1
ATOM 3015 N N . ARG A 1 375 ? -8.984 -11.016 -2.388 1.00 92.50 375 ARG A N 1
ATOM 3016 C CA . ARG A 1 375 ? -8.793 -10.797 -0.950 1.00 92.50 375 ARG A CA 1
ATOM 3017 C C . ARG A 1 375 ? -9.282 -9.437 -0.508 1.00 92.50 375 ARG A C 1
ATOM 3019 O O . ARG A 1 375 ? -9.916 -9.325 0.537 1.00 92.50 375 ARG A O 1
ATOM 3026 N N . SER A 1 376 ? -9.006 -8.404 -1.298 1.00 93.38 376 SER A N 1
ATOM 3027 C CA . SER A 1 376 ? -9.500 -7.071 -0.992 1.00 93.38 376 SER A CA 1
ATOM 3028 C C . SER A 1 376 ? -9.969 -6.310 -2.215 1.00 93.38 376 SER A C 1
ATOM 3030 O O . SER A 1 376 ? -9.265 -6.286 -3.227 1.00 93.38 376 SER A O 1
ATOM 3032 N N . ALA A 1 377 ? -11.072 -5.587 -2.073 1.00 94.50 377 ALA A N 1
ATOM 3033 C CA . ALA A 1 377 ? -11.565 -4.675 -3.089 1.00 94.50 377 ALA A CA 1
ATOM 3034 C C . ALA A 1 377 ? -11.823 -3.276 -2.522 1.00 94.50 377 ALA A C 1
ATOM 3036 O O . ALA A 1 377 ? -12.233 -3.131 -1.373 1.00 94.50 377 ALA A O 1
ATOM 3037 N N . ARG A 1 378 ? -11.577 -2.246 -3.334 1.00 93.88 378 ARG A N 1
ATOM 3038 C CA . ARG A 1 378 ? -11.965 -0.864 -3.046 1.00 93.88 378 ARG A CA 1
ATOM 3039 C C . ARG A 1 378 ? -12.642 -0.251 -4.262 1.00 93.88 378 ARG A C 1
ATOM 3041 O O . ARG A 1 378 ? -12.045 -0.234 -5.341 1.00 93.88 378 ARG A O 1
ATOM 3048 N N . PHE A 1 379 ? -13.823 0.309 -4.060 1.00 94.50 379 PHE A N 1
ATOM 3049 C CA . PHE A 1 379 ? -14.621 0.950 -5.094 1.00 94.50 379 PHE A CA 1
ATOM 3050 C C . PHE A 1 379 ? -14.872 2.405 -4.715 1.00 94.50 379 PHE A C 1
ATOM 3052 O O . PHE A 1 379 ? -15.366 2.689 -3.629 1.00 94.50 379 PHE A O 1
ATOM 3059 N N . LEU A 1 380 ? -14.504 3.320 -5.607 1.00 92.12 380 LEU A N 1
ATOM 3060 C CA . LEU A 1 380 ? -14.902 4.727 -5.559 1.00 92.12 380 LEU A CA 1
ATOM 3061 C C . LEU A 1 380 ? -15.787 5.005 -6.775 1.00 92.12 380 LEU A C 1
ATOM 3063 O O . LEU A 1 380 ? -15.676 4.290 -7.782 1.00 92.12 380 LEU A O 1
ATOM 3067 N N . ASN A 1 381 ? -16.636 6.029 -6.688 1.00 91.88 381 ASN A N 1
ATOM 3068 C CA . ASN A 1 381 ? -17.641 6.359 -7.703 1.00 91.88 381 ASN A CA 1
ATOM 3069 C C . ASN A 1 381 ? -18.318 5.091 -8.258 1.00 91.88 381 ASN A C 1
ATOM 3071 O O . ASN A 1 381 ? -18.111 4.719 -9.419 1.00 91.88 381 ASN A O 1
ATOM 3075 N N . HIS A 1 382 ? -19.039 4.372 -7.404 1.00 93.62 382 HIS A N 1
ATOM 3076 C CA . HIS A 1 382 ? -19.813 3.189 -7.780 1.00 93.62 382 HIS A CA 1
ATOM 3077 C C . HIS A 1 382 ? -21.312 3.477 -7.715 1.00 93.62 382 HIS A C 1
ATOM 3079 O O . HIS A 1 382 ? -21.737 4.519 -7.224 1.00 93.62 382 HIS A O 1
ATOM 3085 N N . THR A 1 383 ? -22.107 2.533 -8.206 1.00 93.75 383 THR A N 1
ATOM 3086 C CA . THR A 1 383 ? -23.576 2.581 -8.183 1.00 93.75 383 THR A CA 1
ATOM 3087 C C . THR A 1 383 ? -24.194 1.603 -7.184 1.00 93.75 383 THR A C 1
ATOM 3089 O O . THR A 1 383 ? -25.413 1.609 -7.040 1.00 93.75 383 THR A O 1
ATOM 3092 N N . PHE A 1 384 ? -23.372 0.798 -6.490 1.00 94.06 384 PHE A N 1
ATOM 3093 C CA . PHE A 1 384 ? -23.842 -0.147 -5.472 1.00 94.06 384 PHE A CA 1
ATOM 3094 C C . PHE A 1 384 ? -24.653 0.552 -4.383 1.00 94.06 384 PHE A C 1
ATOM 3096 O O . PHE A 1 384 ? -24.195 1.550 -3.817 1.00 94.06 384 PHE A O 1
ATOM 3103 N N . GLN A 1 385 ? -25.827 0.002 -4.107 1.00 93.19 385 GLN A N 1
ATOM 3104 C CA . GLN A 1 385 ? -26.711 0.392 -3.019 1.00 93.19 385 GLN A CA 1
ATOM 3105 C C . GLN A 1 385 ? -26.422 -0.440 -1.766 1.00 93.19 385 GLN A C 1
ATOM 3107 O O . GLN A 1 385 ? -25.635 -1.388 -1.795 1.00 93.19 385 GLN A O 1
ATOM 3112 N N . LEU A 1 386 ? -27.056 -0.075 -0.650 1.00 93.56 386 LEU A N 1
ATOM 3113 C CA . LEU A 1 386 ? -26.899 -0.812 0.603 1.00 93.56 386 LEU A CA 1
ATOM 3114 C C . LEU A 1 386 ? -27.381 -2.265 0.467 1.00 93.56 386 LEU A C 1
ATOM 3116 O O . LEU A 1 386 ? -26.680 -3.160 0.930 1.00 93.56 386 LEU A O 1
ATOM 3120 N N . ASP A 1 387 ? -28.496 -2.485 -0.234 1.00 93.69 387 ASP A N 1
ATOM 3121 C CA . ASP A 1 387 ? -29.077 -3.812 -0.479 1.00 93.69 387 ASP A CA 1
ATOM 3122 C C . ASP A 1 387 ? -28.090 -4.738 -1.217 1.00 93.69 387 ASP A C 1
ATOM 3124 O O . ASP A 1 387 ? -27.849 -5.857 -0.773 1.00 93.69 387 ASP A O 1
ATOM 3128 N N . ASP A 1 388 ? -27.401 -4.240 -2.257 1.00 93.81 388 ASP A N 1
ATOM 3129 C CA . ASP A 1 388 ? -26.379 -5.010 -2.994 1.00 93.81 388 ASP A CA 1
ATOM 3130 C C . ASP A 1 388 ? -25.242 -5.492 -2.067 1.00 93.81 388 ASP A C 1
ATOM 3132 O O . ASP A 1 388 ? -24.671 -6.579 -2.218 1.00 93.81 388 ASP A O 1
ATOM 3136 N N . ILE A 1 389 ? -24.867 -4.641 -1.108 1.00 94.50 389 ILE A N 1
ATOM 3137 C CA . ILE A 1 389 ? -23.793 -4.902 -0.148 1.00 94.50 389 ILE A CA 1
ATOM 3138 C C . ILE A 1 389 ? -24.289 -5.841 0.967 1.00 94.50 389 ILE A C 1
ATOM 3140 O O . ILE A 1 389 ? -23.529 -6.695 1.439 1.00 94.50 389 ILE A O 1
ATOM 3144 N N . GLU A 1 390 ? -25.549 -5.717 1.379 1.00 95.00 390 GLU A N 1
ATOM 3145 C CA . GLU A 1 390 ? -26.202 -6.626 2.320 1.00 95.00 390 GLU A CA 1
ATOM 3146 C C . GLU A 1 390 ? -26.304 -8.042 1.732 1.00 95.00 390 GLU A C 1
ATOM 3148 O O . GLU A 1 390 ? -25.899 -9.010 2.384 1.00 95.00 390 GLU A O 1
ATOM 3153 N N . ASP A 1 391 ? -26.704 -8.169 0.468 1.00 93.44 391 ASP A N 1
ATOM 3154 C CA . ASP A 1 391 ? -26.757 -9.446 -0.248 1.00 93.44 391 ASP A CA 1
ATOM 3155 C C . ASP A 1 391 ? -25.373 -10.089 -0.392 1.00 93.44 391 ASP A C 1
ATOM 3157 O O . ASP A 1 391 ? -25.217 -11.311 -0.269 1.00 93.44 391 ASP A O 1
ATOM 3161 N N . LEU A 1 392 ? -24.323 -9.280 -0.563 1.00 92.56 392 LEU A N 1
ATOM 3162 C CA . LEU A 1 392 ? -22.941 -9.765 -0.540 1.00 92.56 392 LEU A CA 1
ATOM 3163 C C . LEU A 1 392 ? -22.584 -10.360 0.828 1.00 92.56 392 LEU A C 1
ATOM 3165 O O . LEU A 1 392 ? -21.974 -11.436 0.891 1.00 92.56 392 LEU A O 1
ATOM 3169 N N . ALA A 1 393 ? -22.954 -9.682 1.915 1.00 93.50 393 ALA A N 1
ATOM 3170 C CA . ALA A 1 393 ? -22.711 -10.154 3.275 1.00 93.50 393 ALA A CA 1
ATOM 3171 C C . ALA A 1 393 ? -23.475 -11.458 3.565 1.00 93.50 393 ALA A C 1
ATOM 3173 O O . ALA A 1 393 ? -22.882 -12.412 4.082 1.00 93.50 393 ALA A O 1
ATOM 3174 N N . LEU A 1 394 ? -24.745 -11.542 3.160 1.00 93.25 394 LEU A N 1
ATOM 3175 C CA . LEU A 1 394 ? -25.572 -12.749 3.272 1.00 93.25 394 LEU A CA 1
ATOM 3176 C C . LEU A 1 394 ? -24.993 -13.909 2.457 1.00 93.25 394 LEU A C 1
ATOM 3178 O O . LEU A 1 394 ? -24.904 -15.042 2.939 1.00 93.25 394 LEU A O 1
ATOM 3182 N N . GLN A 1 395 ? -24.518 -13.640 1.241 1.00 90.50 395 GLN A N 1
ATOM 3183 C CA . GLN A 1 395 ? -23.882 -14.657 0.414 1.00 90.50 395 GLN A CA 1
ATOM 3184 C C . GLN A 1 395 ? -22.580 -15.175 1.044 1.00 90.50 395 GLN A C 1
ATOM 3186 O O . GLN A 1 395 ? -22.320 -16.383 1.022 1.00 90.50 395 GLN A O 1
ATOM 3191 N N . TRP A 1 396 ? -21.762 -14.287 1.612 1.00 91.69 396 TRP A N 1
ATOM 3192 C CA . TRP A 1 396 ? -20.548 -14.672 2.334 1.00 91.69 396 TRP A CA 1
ATOM 3193 C C . TRP A 1 396 ? -20.863 -15.508 3.584 1.00 91.69 396 TRP A C 1
ATOM 3195 O O . TRP A 1 396 ? -20.157 -16.484 3.868 1.00 91.69 396 TRP A O 1
ATOM 3205 N N . LEU A 1 397 ? -21.945 -15.168 4.293 1.00 91.69 397 LEU A N 1
ATOM 3206 C CA . LEU A 1 397 ? -22.446 -15.910 5.449 1.00 91.69 397 LEU A CA 1
ATOM 3207 C C . LEU A 1 397 ? -22.890 -17.329 5.053 1.00 91.69 397 LEU A C 1
ATOM 3209 O O . LEU A 1 397 ? -22.565 -18.297 5.740 1.00 91.69 397 LEU A O 1
ATOM 3213 N N . ALA A 1 398 ? -23.567 -17.471 3.911 1.00 89.00 398 ALA A N 1
ATOM 3214 C CA . ALA A 1 398 ? -24.056 -18.755 3.409 1.00 89.00 398 ALA A CA 1
ATOM 3215 C C . ALA A 1 398 ? -22.956 -19.654 2.806 1.00 89.00 398 ALA A C 1
ATOM 3217 O O . ALA A 1 398 ? -23.120 -20.874 2.748 1.00 89.00 398 ALA A O 1
ATOM 3218 N N . LYS A 1 399 ? -21.836 -19.083 2.337 1.00 83.88 399 LYS A N 1
ATOM 3219 C CA . LYS A 1 399 ? -20.763 -19.813 1.638 1.00 83.88 399 LYS A CA 1
ATOM 3220 C C . LYS A 1 399 ? -19.504 -19.957 2.512 1.00 83.88 399 LYS A C 1
ATOM 3222 O O . LYS A 1 399 ? -18.577 -19.159 2.386 1.00 83.88 399 LYS A O 1
ATOM 3227 N N . PRO A 1 400 ? -19.364 -21.020 3.328 1.00 69.12 400 PRO A N 1
ATOM 3228 C CA . PRO A 1 400 ? -18.174 -21.217 4.166 1.00 69.12 400 PRO A CA 1
ATOM 3229 C C . PRO A 1 400 ? -16.864 -21.331 3.358 1.00 69.12 400 PRO A C 1
ATOM 3231 O O . PRO A 1 400 ? -15.792 -20.956 3.836 1.00 69.12 400 PRO A O 1
ATOM 3234 N N . TYR A 1 401 ? -16.945 -21.756 2.091 1.00 62.00 401 TYR A N 1
ATOM 3235 C CA . TYR A 1 401 ? -15.799 -21.966 1.198 1.00 62.00 401 TYR A CA 1
ATOM 3236 C C . TYR A 1 401 ? -15.332 -20.726 0.419 1.00 62.00 401 TYR A C 1
ATOM 3238 O O . TYR A 1 401 ? -14.535 -20.866 -0.510 1.00 62.00 401 TYR A O 1
ATOM 3246 N N . THR A 1 402 ? -15.743 -19.510 0.796 1.00 66.19 402 THR A N 1
ATOM 3247 C CA . THR A 1 402 ? -15.152 -18.255 0.285 1.00 66.19 402 THR A CA 1
ATOM 3248 C C . THR A 1 402 ? -14.164 -17.627 1.289 1.00 66.19 402 THR A C 1
ATOM 3250 O O . THR A 1 402 ? -14.377 -16.494 1.720 1.00 66.19 402 THR A O 1
ATOM 3253 N N . PRO A 1 403 ? -13.070 -18.312 1.704 1.00 62.06 403 PRO A N 1
ATOM 3254 C CA . PRO A 1 403 ? -12.178 -17.833 2.766 1.00 62.06 403 PRO A CA 1
ATOM 3255 C C . PRO A 1 403 ? -11.231 -16.719 2.308 1.00 62.06 403 PRO A C 1
ATOM 3257 O O . PRO A 1 403 ? -10.541 -16.121 3.128 1.00 62.06 403 PRO A O 1
ATOM 3260 N N . ARG A 1 404 ? -11.141 -16.468 0.995 1.00 83.31 404 ARG A N 1
ATOM 3261 C CA . ARG A 1 404 ? -10.169 -15.516 0.451 1.00 83.31 404 ARG A CA 1
ATOM 3262 C C . ARG A 1 404 ? -10.518 -14.081 0.792 1.00 83.31 404 ARG A C 1
ATOM 3264 O O . ARG A 1 404 ? -9.593 -13.300 0.927 1.00 83.31 404 ARG A O 1
ATOM 3271 N N . LEU A 1 405 ? -11.801 -13.744 0.918 1.00 88.75 405 LEU A N 1
ATOM 3272 C CA . LEU A 1 405 ? -12.210 -12.371 1.164 1.00 88.75 405 LEU A CA 1
ATOM 3273 C C . LEU A 1 405 ? -11.765 -11.924 2.559 1.00 88.75 405 LEU A C 1
ATOM 3275 O O . LEU A 1 405 ? -12.135 -12.522 3.566 1.00 88.75 405 LEU A O 1
ATOM 3279 N N . GLU A 1 406 ? -10.970 -10.864 2.590 1.00 91.88 406 GLU A N 1
ATOM 3280 C CA . GLU A 1 406 ? -10.472 -10.208 3.797 1.00 91.88 406 GLU A CA 1
ATOM 3281 C C . GLU A 1 406 ? -11.160 -8.845 3.976 1.00 91.88 406 GLU A C 1
ATOM 3283 O O . GLU A 1 406 ? -11.409 -8.419 5.106 1.00 91.88 406 GLU A O 1
ATOM 3288 N N . ARG A 1 407 ? -11.468 -8.135 2.874 1.00 92.44 407 ARG A N 1
ATOM 3289 C CA . ARG A 1 407 ? -12.090 -6.803 2.934 1.00 92.44 407 ARG A CA 1
ATOM 3290 C C . ARG A 1 407 ? -12.775 -6.344 1.645 1.00 92.44 407 ARG A C 1
ATOM 3292 O O . ARG A 1 407 ? -12.216 -6.492 0.563 1.00 92.44 407 ARG A O 1
ATOM 3299 N N . MET A 1 408 ? -13.882 -5.623 1.767 1.00 94.31 408 MET A N 1
ATOM 3300 C CA . MET A 1 408 ? -14.357 -4.689 0.744 1.00 94.31 408 MET A CA 1
ATOM 3301 C C . MET A 1 408 ? -14.530 -3.284 1.323 1.00 94.31 408 MET A C 1
ATOM 3303 O O . MET A 1 408 ? -14.888 -3.120 2.487 1.00 94.31 408 MET A O 1
ATOM 3307 N N . GLU A 1 409 ? -14.214 -2.273 0.520 1.00 94.69 409 GLU A N 1
ATOM 3308 C CA . GLU A 1 409 ? -14.341 -0.858 0.862 1.00 94.69 409 GLU A CA 1
ATOM 3309 C C . GLU A 1 409 ? -15.123 -0.138 -0.243 1.00 94.69 409 GLU A C 1
ATOM 3311 O O . GLU A 1 409 ? -14.753 -0.212 -1.417 1.00 94.69 409 GLU A O 1
ATOM 3316 N N . PHE A 1 410 ? -16.161 0.587 0.151 1.00 95.06 410 PHE A N 1
ATOM 3317 C CA . PHE A 1 410 ? -17.067 1.324 -0.723 1.00 95.06 410 PHE A CA 1
ATOM 3318 C C . PHE A 1 410 ? -17.046 2.796 -0.315 1.00 95.06 410 PHE A C 1
ATOM 3320 O O . PHE A 1 410 ? -17.199 3.112 0.866 1.00 95.06 410 PHE A O 1
ATOM 3327 N N . GLU A 1 411 ? -16.788 3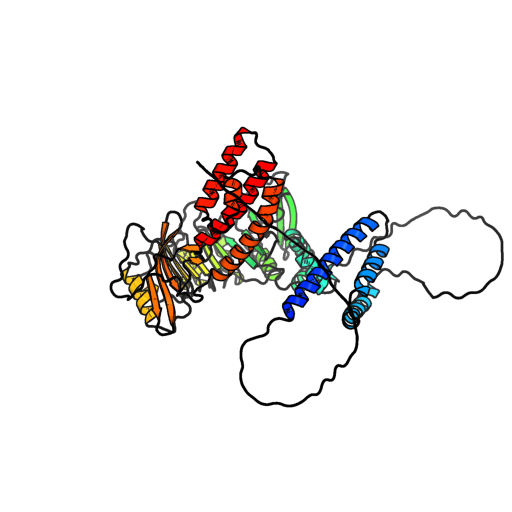.699 -1.256 1.00 93.38 411 GLU A N 1
ATOM 3328 C CA . GLU A 1 411 ? -16.958 5.133 -1.013 1.00 93.38 411 GLU A CA 1
ATOM 3329 C C . GLU A 1 411 ? -18.413 5.410 -0.635 1.00 93.38 411 GLU A C 1
ATOM 3331 O O . GLU A 1 411 ? -19.324 5.032 -1.364 1.00 93.38 411 GLU A O 1
ATOM 3336 N N . TRP A 1 412 ? -18.628 6.031 0.524 1.00 93.50 412 TRP A N 1
ATOM 3337 C CA . TRP A 1 412 ? -19.967 6.184 1.081 1.00 93.50 412 TRP A CA 1
ATOM 3338 C C . TRP A 1 412 ? -20.217 7.621 1.508 1.00 93.50 412 TRP A C 1
ATOM 3340 O O . TRP A 1 412 ? -19.329 8.266 2.075 1.00 93.50 412 TRP A O 1
ATOM 3350 N N . ASP A 1 413 ? -21.429 8.107 1.253 1.00 88.50 413 ASP A N 1
ATOM 3351 C CA . ASP A 1 413 ? -21.864 9.418 1.719 1.00 88.50 413 ASP A CA 1
ATOM 3352 C C . ASP A 1 413 ? -22.143 9.349 3.234 1.00 88.50 413 ASP A C 1
ATOM 3354 O O . ASP A 1 413 ? -23.008 8.577 3.653 1.00 88.50 413 ASP A O 1
ATOM 3358 N N . PRO A 1 414 ? -21.432 10.122 4.080 1.00 82.06 414 PRO A N 1
ATOM 3359 C CA . PRO A 1 414 ? -21.675 10.139 5.524 1.00 82.06 414 PRO A CA 1
ATOM 3360 C C . PRO A 1 414 ? -23.097 10.548 5.918 1.00 82.06 414 PRO A C 1
ATOM 3362 O O . PRO A 1 414 ? -23.501 10.268 7.043 1.00 82.06 414 PRO A O 1
ATOM 3365 N N . LEU A 1 415 ? -23.830 11.241 5.044 1.00 85.06 415 LEU A N 1
ATOM 3366 C CA . LEU A 1 415 ? -25.194 11.694 5.314 1.00 85.06 415 LEU A CA 1
ATOM 3367 C C . LEU A 1 415 ? -26.235 10.587 5.115 1.00 85.06 415 LEU A C 1
ATOM 3369 O O . LEU A 1 415 ? -27.382 10.751 5.528 1.00 85.06 415 LEU A O 1
ATOM 3373 N N . VAL A 1 416 ? -25.853 9.475 4.483 1.00 86.25 416 VAL A N 1
ATOM 3374 C CA . VAL A 1 416 ? -26.737 8.334 4.245 1.00 86.25 416 VAL A CA 1
ATOM 3375 C C . VAL A 1 416 ? -26.579 7.339 5.389 1.00 86.25 416 VAL A C 1
ATOM 3377 O O . VAL A 1 416 ? -25.574 6.626 5.482 1.00 86.25 416 VAL A O 1
ATOM 3380 N N . GLU A 1 417 ? -27.589 7.294 6.258 1.00 86.06 417 GLU A N 1
ATOM 3381 C CA . GLU A 1 417 ? -27.674 6.305 7.331 1.00 86.06 417 GLU A CA 1
ATOM 3382 C C . GLU A 1 417 ? -27.728 4.881 6.766 1.00 86.06 417 GLU A C 1
ATOM 3384 O O . GLU A 1 417 ? -28.329 4.619 5.723 1.00 86.06 417 GLU A O 1
ATOM 3389 N N . ILE A 1 418 ? -27.090 3.951 7.476 1.00 91.00 418 ILE A N 1
ATOM 3390 C CA . ILE A 1 418 ? -27.086 2.534 7.120 1.00 91.00 418 ILE A CA 1
ATOM 3391 C C . ILE A 1 418 ? -28.031 1.760 8.036 1.00 91.00 418 ILE A C 1
ATOM 3393 O O . ILE A 1 418 ? -27.906 1.796 9.261 1.00 91.00 418 ILE A O 1
ATOM 3397 N N . GLN A 1 419 ? -28.957 1.023 7.434 1.00 89.50 419 GLN A N 1
ATOM 3398 C CA . GLN A 1 419 ? -29.840 0.102 8.132 1.00 89.50 419 GLN A CA 1
ATOM 3399 C C . GLN A 1 419 ? -29.937 -1.195 7.334 1.00 89.50 419 GLN A C 1
ATOM 3401 O O . GLN A 1 419 ? -30.339 -1.180 6.178 1.00 89.50 419 GLN A O 1
ATOM 3406 N N . PHE A 1 420 ? -29.567 -2.306 7.967 1.00 90.12 420 PHE A N 1
ATOM 3407 C CA . PHE A 1 420 ? -29.679 -3.647 7.396 1.00 90.12 420 PHE A CA 1
ATOM 3408 C C . PHE A 1 420 ? -31.010 -4.265 7.826 1.00 90.12 420 PHE A C 1
ATOM 3410 O O . PHE A 1 420 ? -31.338 -4.241 9.018 1.00 90.12 420 PHE A O 1
ATOM 3417 N N . PHE A 1 421 ? -31.788 -4.780 6.875 1.00 88.06 421 PHE A N 1
ATOM 3418 C CA . PHE A 1 421 ? -33.129 -5.319 7.145 1.00 88.06 421 PHE A CA 1
ATOM 3419 C C . PHE A 1 421 ? -33.147 -6.843 7.273 1.00 88.06 421 PHE A C 1
ATOM 3421 O O . PHE A 1 421 ? -33.982 -7.390 7.994 1.00 88.06 421 PHE A O 1
ATOM 3428 N N . THR A 1 422 ? -32.230 -7.521 6.589 1.00 92.81 422 THR A N 1
ATOM 3429 C CA . THR A 1 422 ? -32.190 -8.981 6.448 1.00 92.81 422 THR A CA 1
ATOM 3430 C C . THR A 1 422 ? -31.005 -9.589 7.196 1.00 92.81 422 THR A C 1
ATOM 3432 O O . THR A 1 422 ? -31.094 -10.696 7.729 1.00 92.81 422 THR A O 1
ATOM 3435 N N . LEU A 1 423 ? -29.881 -8.879 7.257 1.00 93.75 423 LEU A N 1
ATOM 3436 C CA . LEU A 1 423 ? -28.673 -9.312 7.934 1.00 93.75 423 LEU A CA 1
ATOM 3437 C C . LEU A 1 423 ? -28.826 -9.131 9.445 1.00 93.75 423 LEU A C 1
ATOM 3439 O O . LEU A 1 423 ? -28.827 -8.018 9.975 1.00 93.75 423 LEU A O 1
ATOM 3443 N N . GLU A 1 424 ? -28.895 -10.251 10.159 1.00 93.94 424 GLU A N 1
ATOM 3444 C CA . GLU A 1 424 ? -28.849 -10.249 11.616 1.00 93.94 424 GLU A CA 1
ATOM 3445 C C . GLU A 1 424 ? -27.469 -9.799 12.100 1.00 93.94 424 GLU A C 1
ATOM 3447 O O . GLU A 1 424 ? -26.452 -10.460 11.870 1.00 93.94 424 GLU A O 1
ATOM 3452 N N . THR A 1 425 ? -27.434 -8.667 12.801 1.00 95.19 425 THR A N 1
ATOM 3453 C CA . THR A 1 425 ? -26.193 -8.083 13.302 1.00 95.19 425 THR A CA 1
ATOM 3454 C C . THR A 1 425 ? -26.232 -7.806 14.798 1.00 95.19 425 THR A C 1
ATOM 3456 O O . THR A 1 425 ? -27.278 -7.723 15.441 1.00 95.19 425 THR A O 1
ATOM 3459 N N . THR A 1 426 ? -25.045 -7.663 15.373 1.00 94.75 426 THR A N 1
ATOM 3460 C CA . THR A 1 426 ? -24.829 -7.304 16.772 1.00 94.75 426 THR A CA 1
ATOM 3461 C C . THR A 1 426 ? -23.909 -6.096 16.860 1.00 94.75 426 THR A C 1
ATOM 3463 O O . THR A 1 426 ? -23.108 -5.846 15.964 1.00 94.75 426 THR A O 1
ATOM 3466 N N . LYS A 1 427 ? -24.010 -5.318 17.938 1.00 95.12 427 LYS A N 1
ATOM 3467 C CA . LYS A 1 427 ? -23.062 -4.224 18.184 1.00 95.12 427 LYS A CA 1
ATOM 3468 C C . LYS A 1 427 ? -21.682 -4.780 18.532 1.00 95.12 427 LYS A C 1
ATOM 3470 O O . LYS A 1 427 ? -21.575 -5.895 19.050 1.00 95.12 427 LYS A O 1
ATOM 3475 N N . TRP A 1 428 ? -20.651 -3.972 18.297 1.00 95.44 428 TRP A N 1
ATOM 3476 C CA . TRP A 1 428 ? -19.281 -4.297 18.677 1.00 95.44 428 TRP A CA 1
ATOM 3477 C C . TRP A 1 428 ? -19.166 -4.729 20.149 1.00 95.44 428 TRP A C 1
ATOM 3479 O O . TRP A 1 428 ? -19.669 -4.071 21.061 1.00 95.44 428 TRP A O 1
ATOM 3489 N N . ASP A 1 429 ? -18.436 -5.824 20.373 1.00 93.31 429 ASP A N 1
ATOM 3490 C CA . ASP A 1 429 ? -18.039 -6.307 21.695 1.00 93.31 429 ASP A CA 1
ATOM 3491 C C . ASP A 1 429 ? -16.510 -6.426 21.780 1.00 93.31 429 ASP A C 1
ATOM 3493 O O . ASP A 1 429 ? -15.886 -7.252 21.101 1.00 93.31 429 ASP A O 1
ATOM 3497 N N . LYS A 1 430 ? -15.909 -5.639 22.681 1.00 90.94 430 LYS A N 1
ATOM 3498 C CA . LYS A 1 430 ? -14.460 -5.609 22.947 1.00 90.94 430 LYS A CA 1
ATOM 3499 C C . LYS A 1 430 ? -13.862 -6.967 23.325 1.00 90.94 430 LYS A C 1
ATOM 3501 O O . LYS A 1 430 ? -12.661 -7.174 23.164 1.00 90.94 430 LYS A O 1
ATOM 3506 N N . ASN A 1 431 ? -14.672 -7.889 23.849 1.00 91.75 431 ASN A N 1
ATOM 3507 C CA . ASN A 1 431 ? -14.218 -9.226 24.230 1.00 91.75 431 ASN A CA 1
ATOM 3508 C C . ASN A 1 431 ? -14.203 -10.196 23.042 1.00 91.75 431 ASN A C 1
ATOM 3510 O O . ASN A 1 431 ? -13.527 -11.224 23.102 1.00 91.75 431 ASN A O 1
ATOM 3514 N N . LYS A 1 432 ? -14.939 -9.891 21.967 1.00 93.19 432 LYS A N 1
ATOM 3515 C CA . LYS A 1 432 ? -15.017 -10.741 20.774 1.00 93.19 432 LYS A CA 1
ATOM 3516 C C . LYS A 1 432 ? -13.980 -10.364 19.725 1.00 93.19 432 LYS A C 1
ATOM 3518 O O . LYS A 1 432 ? -13.450 -11.274 19.086 1.00 93.19 432 LYS A O 1
ATOM 3523 N N . ARG A 1 433 ? -13.684 -9.069 19.566 1.00 93.44 433 ARG A N 1
ATOM 3524 C CA . ARG A 1 433 ? -12.681 -8.548 18.624 1.00 93.44 433 ARG A CA 1
ATOM 3525 C C . ARG A 1 433 ? -12.146 -7.168 19.023 1.00 93.44 433 ARG A C 1
ATOM 3527 O O . ARG A 1 433 ? -12.765 -6.445 19.803 1.00 93.44 433 ARG A O 1
ATOM 3534 N N . SER A 1 434 ? -11.013 -6.785 18.435 1.00 91.56 434 SER A N 1
ATOM 3535 C CA . SER A 1 434 ? -10.434 -5.444 18.544 1.00 91.56 434 SER A CA 1
ATOM 3536 C C . SER A 1 434 ? -11.390 -4.363 18.039 1.00 91.56 434 SER A C 1
ATOM 3538 O O . SER A 1 434 ? -12.163 -4.571 17.099 1.00 91.56 434 SER A O 1
ATOM 3540 N N . ARG A 1 435 ? -11.250 -3.168 18.622 1.00 91.31 435 ARG A N 1
ATOM 3541 C CA . ARG A 1 435 ? -11.895 -1.938 18.157 1.00 91.31 435 ARG A CA 1
ATOM 3542 C C . ARG A 1 435 ? -11.478 -1.571 16.734 1.00 91.31 435 ARG A C 1
ATOM 3544 O O . ARG A 1 435 ? -12.314 -1.185 15.929 1.00 91.31 435 ARG A O 1
ATOM 3551 N N . CYS A 1 436 ? -10.192 -1.726 16.414 1.00 91.19 436 CYS A N 1
ATOM 3552 C CA . CYS A 1 436 ? -9.624 -1.237 15.163 1.00 91.19 436 CYS A CA 1
ATOM 3553 C C . CYS A 1 436 ? -9.082 -2.347 14.257 1.00 91.19 436 CYS A C 1
ATOM 3555 O O . CYS A 1 436 ? -8.540 -3.350 14.731 1.00 91.19 436 CYS A O 1
ATOM 3557 N N . CYS A 1 437 ? -9.120 -2.104 12.946 1.00 89.25 437 CYS A N 1
ATOM 3558 C CA . CYS A 1 437 ? -8.419 -2.906 11.940 1.00 89.25 437 CYS A CA 1
ATOM 3559 C C . CYS A 1 437 ? -7.380 -2.064 11.177 1.00 89.25 437 CYS A C 1
ATOM 3561 O O . CYS A 1 437 ? -7.466 -0.838 11.126 1.00 89.25 437 CYS A O 1
ATOM 3563 N N . TYR A 1 438 ? -6.374 -2.698 10.567 1.00 84.50 438 TYR A N 1
ATOM 3564 C CA . TYR A 1 438 ? -5.343 -1.982 9.800 1.00 84.50 438 TYR A CA 1
ATOM 3565 C C . TYR A 1 438 ? -5.872 -1.462 8.461 1.00 84.50 438 TYR A C 1
ATOM 3567 O O . TYR A 1 438 ? -6.635 -2.149 7.789 1.00 84.50 438 TYR A O 1
ATOM 3575 N N . LYS A 1 439 ? -5.443 -0.282 8.004 1.00 79.75 439 LYS A N 1
ATOM 3576 C CA . LYS A 1 439 ? -5.756 0.191 6.642 1.00 79.75 439 LYS A CA 1
ATOM 3577 C C . LYS A 1 439 ? -5.003 -0.660 5.607 1.00 79.75 439 LYS A C 1
ATOM 3579 O O . LYS A 1 439 ? -3.782 -0.777 5.672 1.00 79.75 439 LYS A O 1
ATOM 3584 N N . ILE A 1 440 ? -5.701 -1.240 4.624 1.00 67.25 440 ILE A N 1
ATOM 3585 C CA . ILE A 1 440 ? -5.037 -1.999 3.551 1.00 67.25 440 ILE A CA 1
ATOM 3586 C C . ILE A 1 440 ? -4.315 -1.016 2.616 1.00 67.25 440 ILE A C 1
ATOM 3588 O O . ILE A 1 440 ? -4.894 -0.041 2.124 1.00 67.25 440 ILE A O 1
ATOM 3592 N N . HIS A 1 441 ? -3.022 -1.284 2.397 1.00 60.84 441 HIS A N 1
ATOM 3593 C CA . HIS A 1 441 ? -2.095 -0.507 1.562 1.00 60.84 441 HIS A CA 1
ATOM 3594 C C . HIS A 1 441 ? -1.797 0.927 2.036 1.00 60.84 441 HIS A C 1
ATOM 3596 O O . HIS A 1 441 ? -1.243 1.716 1.269 1.00 60.84 441 HIS A O 1
ATOM 3602 N N . GLN A 1 442 ? -2.132 1.283 3.279 1.00 61.03 442 GLN A N 1
ATOM 3603 C CA . GLN A 1 442 ? -1.793 2.575 3.886 1.00 61.03 442 GLN A CA 1
ATOM 3604 C C . GLN A 1 442 ? -1.364 2.378 5.339 1.00 61.03 442 GLN A C 1
ATOM 3606 O O . GLN A 1 442 ? -1.772 1.425 5.994 1.00 61.03 442 GLN A O 1
ATOM 3611 N N . ARG A 1 443 ? -0.545 3.293 5.868 1.00 66.19 443 ARG A N 1
ATOM 3612 C CA . ARG A 1 443 ? -0.293 3.328 7.313 1.00 66.19 443 ARG A CA 1
ATOM 3613 C C . ARG A 1 443 ? -1.553 3.818 8.028 1.00 66.19 443 ARG A C 1
ATOM 3615 O O . ARG A 1 443 ? -2.191 4.762 7.568 1.00 66.19 443 ARG A O 1
ATOM 3622 N N . GLY A 1 444 ? -1.877 3.198 9.157 1.00 78.06 444 GLY A N 1
ATOM 3623 C CA . GLY A 1 444 ? -2.973 3.611 10.030 1.00 78.06 444 GLY A CA 1
ATOM 3624 C C . GLY A 1 444 ? -4.004 2.515 10.273 1.00 78.06 444 GLY A C 1
ATOM 3625 O O . GLY A 1 444 ? -3.843 1.369 9.847 1.00 78.06 444 GLY A O 1
ATOM 3626 N N . ILE A 1 445 ? -5.063 2.902 10.974 1.00 86.31 445 ILE A N 1
ATOM 3627 C CA . ILE A 1 445 ? -6.135 2.029 11.449 1.00 86.31 445 ILE A CA 1
ATOM 3628 C C . ILE A 1 445 ? -7.500 2.639 11.119 1.00 86.31 445 ILE A C 1
ATOM 3630 O O . ILE A 1 445 ? -7.609 3.861 11.007 1.00 86.31 445 ILE A O 1
ATOM 3634 N N . PHE A 1 446 ? -8.510 1.796 10.939 1.00 88.38 446 PHE A N 1
ATOM 3635 C CA . PHE A 1 446 ? -9.915 2.195 10.970 1.00 88.38 446 PHE A CA 1
ATOM 3636 C C . PHE A 1 446 ? -10.484 1.877 12.345 1.00 88.38 446 PHE A C 1
ATOM 3638 O O . PHE A 1 446 ? -10.279 0.764 12.835 1.00 88.38 446 PHE A O 1
ATOM 3645 N N . ASP A 1 447 ? -11.191 2.834 12.939 1.00 90.75 447 ASP A N 1
ATOM 3646 C CA . ASP A 1 447 ? -12.039 2.565 14.094 1.00 90.75 447 ASP A CA 1
ATOM 3647 C C . ASP A 1 447 ? -13.301 1.844 13.616 1.00 90.75 447 ASP A C 1
ATOM 3649 O O . ASP A 1 447 ? -13.988 2.329 12.724 1.00 90.75 447 ASP A O 1
ATOM 3653 N N . CYS A 1 448 ? -13.545 0.652 14.149 1.00 92.69 448 CYS A N 1
ATOM 3654 C CA . CYS A 1 448 ? -14.679 -0.198 13.806 1.00 92.69 448 CYS A CA 1
ATOM 3655 C C . CYS A 1 448 ? -15.622 -0.369 15.016 1.00 92.69 448 CYS A C 1
ATOM 3657 O O . CYS A 1 448 ? -16.357 -1.361 15.067 1.00 92.69 448 CYS A O 1
ATOM 3659 N N . SER A 1 449 ? -15.587 0.531 16.011 1.00 92.06 449 SER A N 1
ATOM 3660 C CA . SER A 1 449 ? -16.483 0.474 17.182 1.00 92.06 449 SER A CA 1
ATOM 3661 C C . SER A 1 449 ? -17.958 0.610 16.804 1.00 92.06 449 SER A C 1
ATOM 3663 O O . SER A 1 449 ? -18.792 -0.098 17.355 1.00 92.06 449 SER A O 1
ATOM 3665 N N . GLU A 1 450 ? -18.259 1.452 15.814 1.00 91.88 450 GLU A N 1
ATOM 3666 C CA . GLU A 1 450 ? -19.629 1.725 15.349 1.00 91.88 450 GLU A CA 1
ATOM 3667 C C . GLU A 1 450 ? -20.091 0.782 14.228 1.00 91.88 450 GLU A C 1
ATOM 3669 O O . GLU A 1 450 ? -21.159 0.961 13.651 1.00 91.88 450 GLU A O 1
ATOM 3674 N N . THR A 1 451 ? -19.286 -0.230 13.891 1.00 94.31 451 THR A N 1
ATOM 3675 C CA . THR A 1 451 ? -19.666 -1.230 12.884 1.00 94.31 451 THR A CA 1
ATOM 3676 C C . THR A 1 451 ? -20.499 -2.354 13.498 1.00 94.31 451 THR A C 1
ATOM 3678 O O . THR A 1 451 ? -20.411 -2.653 14.693 1.00 94.31 451 THR A O 1
ATOM 3681 N N . PHE A 1 452 ? -21.293 -2.997 12.653 1.00 95.69 452 PHE A N 1
ATOM 3682 C CA . PHE A 1 452 ? -22.177 -4.098 12.988 1.00 95.69 452 PHE A CA 1
ATOM 3683 C C . PHE A 1 452 ? -21.481 -5.441 12.760 1.00 95.69 452 PHE A C 1
ATOM 3685 O O . PHE A 1 452 ? -20.946 -5.695 11.683 1.00 95.69 452 PHE A O 1
ATOM 3692 N N . ASP A 1 453 ? -21.503 -6.313 13.761 1.00 96.69 453 ASP A N 1
ATOM 3693 C CA . ASP A 1 453 ? -20.826 -7.607 13.761 1.00 96.69 453 ASP A CA 1
ATOM 3694 C C . ASP A 1 453 ? -21.784 -8.760 13.483 1.00 96.69 453 ASP A C 1
ATOM 3696 O O . ASP A 1 453 ? -22.883 -8.825 14.037 1.00 96.69 453 ASP A O 1
ATOM 3700 N N . PHE A 1 454 ? -21.310 -9.736 12.717 1.00 95.62 454 PHE A N 1
ATOM 3701 C CA . PHE A 1 454 ? -22.001 -10.998 12.474 1.00 95.62 454 PHE A CA 1
ATOM 3702 C C . PHE A 1 454 ? -20.994 -12.140 12.330 1.00 95.62 454 PHE A C 1
ATOM 3704 O O . PHE A 1 454 ? -19.812 -11.943 12.035 1.00 95.62 454 PHE A O 1
ATOM 3711 N N . THR A 1 455 ? -21.436 -13.359 12.637 1.00 94.38 455 THR A N 1
ATOM 3712 C CA . THR A 1 455 ? -20.563 -14.538 12.690 1.00 94.38 455 THR A CA 1
ATOM 3713 C C . THR A 1 455 ? -21.135 -15.648 11.833 1.00 94.38 455 THR A C 1
ATOM 3715 O O . THR A 1 455 ? -22.290 -16.036 11.981 1.00 94.38 455 THR A O 1
ATOM 3718 N N . ARG A 1 456 ? -20.295 -16.170 10.946 1.00 92.00 456 ARG A N 1
ATOM 3719 C CA . ARG A 1 456 ? -20.611 -17.296 10.081 1.00 92.00 456 ARG A CA 1
ATOM 3720 C C . ARG A 1 456 ? -20.641 -18.610 10.874 1.00 92.00 456 ARG A C 1
ATOM 3722 O O . ARG A 1 456 ? -19.962 -18.697 11.898 1.00 92.00 456 ARG A O 1
ATOM 3729 N N . PRO A 1 457 ? -21.372 -19.654 10.429 1.00 90.94 457 PRO A N 1
ATOM 3730 C CA . PRO A 1 457 ? -21.464 -20.915 11.173 1.00 90.94 457 PRO A CA 1
ATOM 3731 C C . PRO A 1 457 ? -20.126 -21.609 11.478 1.00 90.94 457 PRO A C 1
ATOM 3733 O O . PRO A 1 457 ? -20.041 -22.372 12.434 1.00 90.94 457 PRO A O 1
ATOM 3736 N N . ASP A 1 458 ? -19.070 -21.336 10.706 1.00 90.50 458 ASP A N 1
ATOM 3737 C CA . ASP A 1 458 ? -17.713 -21.846 10.951 1.00 90.50 458 ASP A CA 1
ATOM 3738 C C . ASP A 1 458 ? -16.924 -21.044 12.008 1.00 90.50 458 ASP A C 1
ATOM 3740 O O . ASP A 1 458 ? -15.763 -21.346 12.283 1.00 90.50 458 ASP A O 1
ATOM 3744 N N . GLY A 1 459 ? -17.538 -20.026 12.613 1.00 90.44 459 GLY A N 1
ATOM 3745 C CA . GLY A 1 459 ? -16.936 -19.172 13.635 1.00 90.44 459 GLY A CA 1
ATOM 3746 C C . GLY A 1 459 ? -16.135 -17.991 13.082 1.00 90.44 459 GLY A C 1
ATOM 3747 O O . GLY A 1 459 ? -15.619 -17.192 13.877 1.00 90.44 459 GLY A O 1
ATOM 3748 N N . LEU A 1 460 ? -16.034 -17.837 11.757 1.00 92.38 460 LEU A N 1
ATOM 3749 C CA . LEU A 1 460 ? -15.403 -16.667 11.154 1.00 92.38 460 LEU A CA 1
ATOM 3750 C C . LEU A 1 460 ? -16.310 -15.440 11.320 1.00 92.38 460 LEU A C 1
ATOM 3752 O O . LEU A 1 460 ? -17.509 -15.489 11.049 1.00 92.38 460 LEU A O 1
ATOM 3756 N N . MET A 1 461 ? -15.737 -14.338 11.798 1.00 94.06 461 MET A N 1
ATOM 3757 C CA . MET A 1 461 ? -16.469 -13.113 12.121 1.00 94.06 461 MET A CA 1
ATOM 3758 C C . MET A 1 461 ? -16.213 -12.045 11.065 1.00 94.06 461 MET A C 1
ATOM 3760 O O . MET A 1 461 ? -15.085 -11.908 10.585 1.00 94.06 461 MET A O 1
ATOM 3764 N N . ALA A 1 462 ? -17.236 -11.256 10.760 1.00 95.56 462 ALA A N 1
ATOM 3765 C CA . ALA A 1 462 ? -17.109 -10.065 9.942 1.00 95.56 462 ALA A CA 1
ATOM 3766 C C . ALA A 1 462 ? -17.796 -8.865 10.600 1.00 95.56 462 ALA A C 1
ATOM 3768 O O . ALA A 1 462 ? -18.677 -9.026 11.446 1.00 95.56 462 ALA A O 1
ATOM 3769 N N . SER A 1 463 ? -17.361 -7.675 10.201 1.00 96.44 463 SER A N 1
ATOM 3770 C CA . SER A 1 463 ? -17.999 -6.412 10.549 1.00 96.44 463 SER A CA 1
ATOM 3771 C C . SER A 1 463 ? -18.394 -5.665 9.290 1.00 96.44 463 SER A C 1
ATOM 3773 O O . SER A 1 463 ? -17.653 -5.677 8.302 1.00 96.44 463 SER A O 1
ATOM 3775 N N . ILE A 1 464 ? -19.529 -4.981 9.347 1.00 96.25 464 ILE A N 1
ATOM 3776 C CA . ILE A 1 464 ? -20.009 -4.108 8.288 1.00 96.25 464 ILE A CA 1
ATOM 3777 C C . ILE A 1 464 ? -20.456 -2.765 8.857 1.00 96.25 464 ILE A C 1
ATOM 3779 O O . ILE A 1 464 ? -21.123 -2.708 9.886 1.00 96.25 464 ILE A O 1
ATOM 3783 N N . GLY A 1 465 ? -20.067 -1.663 8.229 1.00 94.88 465 GLY A N 1
ATOM 3784 C CA . GLY A 1 465 ? -20.526 -0.342 8.647 1.00 94.88 465 GLY A CA 1
ATOM 3785 C C . GLY A 1 465 ? -19.710 0.795 8.059 1.00 94.88 465 GLY A C 1
ATOM 3786 O O . GLY A 1 465 ? -18.769 0.566 7.302 1.00 94.88 465 GLY A O 1
ATOM 3787 N N . VAL A 1 466 ? -20.068 2.027 8.406 1.00 94.00 466 VAL A N 1
ATOM 3788 C CA . VAL A 1 466 ? -19.347 3.217 7.945 1.00 94.00 466 VAL A CA 1
ATOM 3789 C C . VAL A 1 466 ? -18.184 3.513 8.888 1.00 94.00 466 VAL A C 1
ATOM 3791 O O . VAL A 1 466 ? -18.342 3.528 10.106 1.00 94.00 466 VAL A O 1
ATOM 3794 N N . VAL A 1 467 ? -17.008 3.757 8.316 1.00 91.44 467 VAL A N 1
ATOM 3795 C CA . VAL A 1 467 ? -15.810 4.196 9.035 1.00 91.44 467 VAL A CA 1
ATOM 3796 C C . VAL A 1 467 ? -15.277 5.490 8.435 1.00 91.44 467 VAL A C 1
ATOM 3798 O O . VAL A 1 467 ? -15.326 5.708 7.220 1.00 91.44 467 VAL A O 1
ATOM 3801 N N . GLU A 1 468 ? -14.726 6.349 9.288 1.00 84.88 468 GLU A N 1
ATOM 3802 C CA . GLU A 1 468 ? -14.156 7.621 8.856 1.00 84.88 468 GLU A CA 1
ATOM 3803 C C . GLU A 1 468 ? -12.779 7.452 8.202 1.00 84.88 468 GLU A C 1
ATOM 3805 O O . GLU A 1 468 ? -11.893 6.710 8.660 1.00 84.88 468 GLU A O 1
ATOM 3810 N N . ARG A 1 469 ? -12.554 8.210 7.127 1.00 75.38 469 ARG A N 1
ATOM 3811 C CA . ARG A 1 469 ? -11.290 8.249 6.397 1.00 75.38 469 ARG A CA 1
ATOM 3812 C C . ARG A 1 469 ? -10.906 9.678 6.016 1.00 75.38 469 ARG A C 1
ATOM 3814 O O . ARG A 1 469 ? -10.881 10.055 4.845 1.00 75.38 469 ARG A O 1
ATOM 3821 N N . GLY A 1 470 ? -10.482 10.453 7.009 1.00 73.44 470 GLY A N 1
ATOM 3822 C CA . GLY A 1 470 ? -10.095 11.847 6.784 1.00 73.44 470 GLY A CA 1
ATOM 3823 C C . GLY A 1 470 ? -11.330 12.675 6.440 1.00 73.44 470 GLY A C 1
ATOM 3824 O O . GLY A 1 470 ? -12.210 12.791 7.275 1.00 73.44 470 GLY A O 1
ATOM 3825 N N . TYR A 1 471 ? -11.402 13.216 5.221 1.00 70.50 471 TYR A N 1
ATOM 3826 C CA . TYR A 1 471 ? -12.547 14.014 4.751 1.00 70.50 471 TYR A CA 1
ATOM 3827 C C . TYR A 1 471 ? -13.644 13.195 4.054 1.00 70.50 471 TYR A C 1
ATOM 3829 O O . TYR A 1 471 ? -14.605 13.770 3.556 1.00 70.50 471 TYR A O 1
ATOM 3837 N N . PHE A 1 472 ? -13.482 11.874 3.972 1.00 79.44 472 PHE A N 1
ATOM 3838 C CA . PHE A 1 472 ? -14.418 10.979 3.297 1.00 79.44 472 PHE A CA 1
ATOM 3839 C C . PHE A 1 472 ? -14.843 9.858 4.236 1.00 79.44 472 PHE A C 1
ATOM 3841 O O . PHE A 1 472 ? -14.078 9.462 5.121 1.00 79.44 472 PHE A O 1
ATOM 3848 N N . SER A 1 473 ? -16.022 9.303 3.983 1.00 88.06 473 SER A N 1
ATOM 3849 C CA . SER A 1 473 ? -16.515 8.110 4.660 1.00 88.06 473 SER A CA 1
ATOM 3850 C C . SER A 1 473 ? -16.406 6.892 3.755 1.00 88.06 473 SER A C 1
ATOM 3852 O O . SER A 1 473 ? -16.321 6.979 2.527 1.00 88.06 473 SER A O 1
ATOM 3854 N N . THR A 1 474 ? -16.296 5.723 4.368 1.00 92.06 474 THR A N 1
ATOM 3855 C CA . THR A 1 474 ? -16.180 4.458 3.647 1.00 92.06 474 THR A CA 1
ATOM 3856 C C . THR A 1 474 ? -17.049 3.432 4.341 1.00 92.06 474 THR A C 1
ATOM 3858 O O . THR A 1 474 ? -16.865 3.190 5.532 1.00 92.06 474 THR A O 1
ATOM 3861 N N . LEU A 1 475 ? -17.958 2.801 3.604 1.00 95.06 475 LEU A N 1
ATOM 3862 C CA . LEU A 1 475 ? -18.618 1.593 4.073 1.00 95.06 475 LEU A CA 1
ATOM 3863 C C . LEU A 1 475 ? -17.621 0.445 3.915 1.00 95.06 475 LEU A C 1
ATOM 3865 O O . LEU A 1 475 ? -17.123 0.163 2.821 1.00 95.06 475 LEU A O 1
ATOM 3869 N N . ILE A 1 476 ? -17.264 -0.178 5.032 1.00 94.50 476 ILE A N 1
ATOM 3870 C CA . ILE A 1 476 ? -16.336 -1.301 5.082 1.00 94.50 476 ILE A CA 1
ATOM 3871 C C . ILE A 1 476 ? -17.107 -2.590 5.344 1.00 94.50 476 ILE A C 1
ATOM 3873 O O . ILE A 1 476 ? -17.939 -2.642 6.242 1.00 94.50 476 ILE A O 1
ATOM 3877 N N . PHE A 1 477 ? -16.785 -3.639 4.593 1.00 95.06 477 PHE A N 1
ATOM 3878 C CA . PHE A 1 477 ? -17.084 -5.024 4.939 1.00 95.06 477 PHE A CA 1
ATOM 3879 C C . PHE A 1 477 ? -15.755 -5.719 5.238 1.00 95.06 477 PHE A C 1
ATOM 3881 O O . PHE A 1 477 ? -14.915 -5.874 4.350 1.00 95.06 477 PHE A O 1
ATOM 3888 N N . TYR A 1 478 ? -15.509 -6.075 6.496 1.00 94.88 478 TYR A N 1
ATOM 3889 C CA . TYR A 1 478 ? -14.215 -6.577 6.953 1.00 94.88 478 TYR A CA 1
ATOM 3890 C C . TYR A 1 478 ? -14.329 -7.949 7.600 1.00 94.88 478 TYR A C 1
ATOM 3892 O O . TYR A 1 478 ? -15.143 -8.143 8.495 1.00 94.88 478 TYR A O 1
ATOM 3900 N N . VAL A 1 479 ? -13.469 -8.879 7.186 1.00 93.75 479 VAL A N 1
ATOM 3901 C CA . VAL A 1 479 ? -13.437 -10.250 7.701 1.00 93.75 479 VAL A CA 1
ATOM 3902 C C . VAL A 1 479 ? -12.265 -10.409 8.673 1.00 93.75 479 VAL A C 1
ATOM 3904 O O . VAL A 1 479 ? -11.098 -10.232 8.314 1.00 93.75 479 VAL A O 1
ATOM 3907 N N . TRP A 1 480 ? -12.569 -10.760 9.922 1.00 92.69 480 TRP A N 1
ATOM 3908 C CA . TRP A 1 480 ? -11.604 -10.861 11.019 1.00 92.69 480 TRP A CA 1
ATOM 3909 C C . TRP A 1 480 ? -10.912 -12.227 11.046 1.00 92.69 480 TRP A C 1
ATOM 3911 O O . TRP A 1 480 ? -11.203 -13.069 11.899 1.00 92.69 480 TRP A O 1
ATOM 3921 N N . HIS A 1 481 ? -9.950 -12.434 10.142 1.00 89.44 481 HIS A N 1
ATOM 3922 C CA . HIS A 1 481 ? -9.065 -13.615 10.187 1.00 89.44 481 HIS A CA 1
ATOM 3923 C C . HIS A 1 481 ? -8.153 -13.622 11.420 1.00 89.44 481 HIS A C 1
ATOM 3925 O O . HIS A 1 481 ? -7.812 -14.679 11.943 1.00 89.44 481 HIS A O 1
ATOM 3931 N N . ASP A 1 482 ? -7.796 -12.437 11.911 1.00 89.81 482 ASP A N 1
ATOM 3932 C CA . ASP A 1 482 ? -7.293 -12.220 13.264 1.00 89.81 482 ASP A CA 1
ATOM 3933 C C . ASP A 1 482 ? -8.277 -11.282 13.957 1.00 89.81 482 ASP A C 1
ATOM 3935 O O . ASP A 1 482 ? -8.481 -10.159 13.498 1.00 89.81 482 ASP A O 1
ATOM 3939 N N . ARG A 1 483 ? -8.906 -11.738 15.045 1.00 90.50 483 ARG A N 1
ATOM 3940 C CA . ARG A 1 483 ? -9.864 -10.923 15.806 1.00 90.50 483 ARG A CA 1
ATOM 3941 C C . ARG A 1 483 ? -9.184 -9.808 16.595 1.00 90.50 483 ARG A C 1
ATOM 3943 O O . ARG A 1 483 ? -9.859 -8.855 16.966 1.00 90.50 483 ARG A O 1
ATOM 3950 N N . PHE A 1 484 ? -7.874 -9.897 16.845 1.00 91.00 484 PHE A N 1
ATOM 3951 C CA . PHE A 1 484 ? -7.128 -8.916 17.636 1.00 91.00 484 PHE A CA 1
ATOM 3952 C C . PHE A 1 484 ? -5.821 -8.461 16.958 1.00 91.00 484 PHE A C 1
ATOM 3954 O O . PHE A 1 484 ? -4.746 -8.532 17.569 1.00 91.00 484 PHE A O 1
ATOM 3961 N N . PRO A 1 485 ? -5.890 -7.909 15.729 1.00 86.69 485 PRO A N 1
ATOM 3962 C CA . PRO A 1 485 ? -4.708 -7.606 14.920 1.00 86.69 485 PRO A CA 1
ATOM 3963 C C . PRO A 1 485 ? -3.804 -6.542 15.560 1.00 86.69 485 PRO A C 1
ATOM 3965 O O . PRO A 1 485 ? -2.591 -6.522 15.350 1.00 86.69 485 PRO A O 1
ATOM 3968 N N . THR A 1 486 ? -4.371 -5.671 16.396 1.00 85.38 486 THR A N 1
ATOM 3969 C CA . THR A 1 486 ? -3.657 -4.578 17.070 1.00 85.38 486 THR A CA 1
ATOM 3970 C C . THR A 1 486 ? -2.950 -5.003 18.358 1.00 85.38 486 THR A C 1
ATOM 3972 O O . THR A 1 486 ? -2.151 -4.232 18.896 1.00 85.38 486 THR A O 1
ATOM 3975 N N . ARG A 1 487 ? -3.166 -6.230 18.851 1.00 85.88 487 ARG A N 1
ATOM 3976 C CA . ARG A 1 487 ? -2.686 -6.681 20.170 1.00 85.88 487 ARG A CA 1
ATOM 3977 C C . ARG A 1 487 ? -1.169 -6.603 20.318 1.00 85.88 487 ARG A C 1
ATOM 3979 O O . ARG A 1 487 ? -0.654 -6.159 21.342 1.00 85.88 487 ARG A O 1
ATOM 3986 N N . ASN A 1 488 ? -0.429 -6.987 19.279 1.00 83.94 488 ASN A N 1
ATOM 3987 C CA . ASN A 1 488 ? 1.034 -6.908 19.291 1.00 83.94 488 ASN A CA 1
ATOM 3988 C C . ASN A 1 488 ? 1.533 -5.459 19.375 1.00 83.94 488 ASN A C 1
ATOM 3990 O O . ASN A 1 488 ? 2.501 -5.175 20.083 1.00 83.94 488 ASN A O 1
ATOM 3994 N N . GLN A 1 489 ? 0.869 -4.537 18.676 1.00 84.81 489 GLN A N 1
ATOM 3995 C CA . GLN A 1 489 ? 1.190 -3.114 18.728 1.00 84.81 489 GLN A CA 1
ATOM 3996 C C . GLN A 1 489 ? 0.840 -2.522 20.095 1.00 84.81 489 GLN A C 1
ATOM 3998 O O . GLN A 1 489 ? 1.687 -1.859 20.689 1.00 84.81 489 GLN A O 1
ATOM 4003 N N . GLN A 1 490 ? -0.342 -2.832 20.633 1.00 85.75 490 GLN A N 1
ATOM 4004 C CA . GLN A 1 490 ? -0.747 -2.439 21.985 1.00 85.75 490 GLN A CA 1
ATOM 4005 C C . GLN A 1 490 ? 0.277 -2.909 23.029 1.00 85.75 490 GLN A C 1
ATOM 4007 O O . GLN A 1 490 ? 0.733 -2.113 23.845 1.00 85.75 490 GLN A O 1
ATOM 4012 N N . ASN A 1 491 ? 0.720 -4.169 22.965 1.00 88.75 491 ASN A N 1
ATOM 4013 C CA . ASN A 1 491 ? 1.726 -4.710 23.885 1.00 88.75 491 ASN A CA 1
ATOM 4014 C C . ASN A 1 491 ? 3.069 -3.967 23.789 1.00 88.75 491 ASN A C 1
ATOM 4016 O O . ASN A 1 491 ? 3.689 -3.663 24.810 1.00 88.75 491 ASN A O 1
ATOM 4020 N N . ARG A 1 492 ? 3.521 -3.641 22.569 1.00 88.75 492 ARG A N 1
ATOM 4021 C CA . ARG A 1 492 ? 4.748 -2.857 22.349 1.00 88.75 492 ARG A CA 1
ATOM 4022 C C . ARG A 1 492 ? 4.625 -1.439 22.901 1.00 88.75 492 ARG A C 1
ATOM 4024 O O . ARG A 1 492 ? 5.554 -0.973 23.555 1.00 88.75 492 ARG A O 1
ATOM 4031 N N . LEU A 1 493 ? 3.493 -0.778 22.671 1.00 90.25 493 LEU A N 1
ATOM 4032 C CA . LEU A 1 493 ? 3.231 0.569 23.177 1.00 90.25 493 LEU A CA 1
ATOM 4033 C C . LEU A 1 493 ? 3.147 0.585 24.705 1.00 90.25 493 LEU A C 1
ATOM 4035 O O . LEU A 1 493 ? 3.788 1.424 25.326 1.00 90.25 493 LEU A O 1
ATOM 4039 N N . LYS A 1 494 ? 2.458 -0.383 25.322 1.00 91.94 494 LYS A N 1
ATOM 4040 C CA . LYS A 1 494 ? 2.407 -0.541 26.786 1.00 91.94 494 LYS A CA 1
ATOM 4041 C C . LYS A 1 494 ? 3.802 -0.752 27.378 1.00 91.94 494 LYS A C 1
ATOM 4043 O O . LYS A 1 494 ? 4.156 -0.107 28.361 1.00 91.94 494 LYS A O 1
ATOM 4048 N N . LYS A 1 495 ? 4.639 -1.582 26.742 1.00 93.88 495 LYS A N 1
ATOM 4049 C CA . LYS A 1 495 ? 6.046 -1.749 27.142 1.00 93.88 495 LYS A CA 1
ATOM 4050 C C . LYS A 1 495 ? 6.828 -0.433 27.038 1.00 93.88 495 LYS A C 1
ATOM 4052 O O . LYS A 1 495 ? 7.509 -0.064 27.990 1.00 93.88 495 LYS A O 1
ATOM 4057 N N . ARG A 1 496 ? 6.703 0.290 25.919 1.00 93.06 496 ARG A N 1
ATOM 4058 C CA . ARG A 1 496 ? 7.369 1.586 25.716 1.00 93.06 496 ARG A CA 1
ATOM 4059 C C . ARG A 1 496 ? 6.902 2.637 26.724 1.00 93.06 496 ARG A C 1
ATOM 4061 O O . ARG A 1 496 ? 7.730 3.382 27.236 1.00 93.06 496 ARG A O 1
ATOM 4068 N N . LEU A 1 497 ? 5.606 2.680 27.032 1.00 93.88 497 LEU A N 1
ATOM 4069 C CA . LEU A 1 497 ? 5.051 3.580 28.039 1.00 93.88 497 LEU A CA 1
ATOM 4070 C C . LEU A 1 497 ? 5.671 3.304 29.412 1.00 93.88 497 LEU A C 1
ATOM 4072 O O . LEU A 1 497 ? 6.111 4.240 30.068 1.00 93.88 497 LEU A O 1
ATOM 4076 N N . ASN A 1 498 ? 5.785 2.032 29.804 1.00 92.56 498 ASN A N 1
ATOM 4077 C CA . ASN A 1 498 ? 6.432 1.652 31.061 1.00 92.56 498 ASN A CA 1
ATOM 4078 C C . ASN A 1 498 ? 7.910 2.086 31.099 1.00 92.56 498 ASN A C 1
ATOM 4080 O O . ASN A 1 498 ? 8.369 2.619 32.106 1.00 92.56 498 ASN A O 1
ATOM 4084 N N . GLU A 1 499 ? 8.659 1.902 30.006 1.00 93.69 499 GLU A N 1
ATOM 4085 C CA . GLU A 1 499 ? 10.055 2.360 29.902 1.00 93.69 499 GLU A CA 1
ATOM 4086 C C . GLU A 1 499 ? 10.172 3.885 30.056 1.00 93.69 499 GLU A C 1
ATOM 4088 O O . GLU A 1 499 ? 11.036 4.369 30.790 1.00 93.69 499 GLU A O 1
ATOM 4093 N N . LEU A 1 500 ? 9.285 4.642 29.404 1.00 93.56 500 LEU A N 1
ATOM 4094 C CA . LEU A 1 500 ? 9.246 6.100 29.518 1.00 93.56 500 LEU A CA 1
ATOM 4095 C C . LEU A 1 500 ? 8.847 6.550 30.928 1.00 93.56 500 LEU A C 1
ATOM 4097 O O . LEU A 1 500 ? 9.461 7.464 31.464 1.00 93.56 500 LEU A O 1
ATOM 4101 N N . GLN A 1 501 ? 7.887 5.887 31.572 1.00 90.75 501 GLN A N 1
ATOM 4102 C CA . GLN A 1 501 ? 7.492 6.188 32.954 1.00 90.75 501 GLN A CA 1
ATOM 4103 C C . GLN A 1 501 ? 8.635 5.954 33.954 1.00 90.75 501 GLN A C 1
ATOM 4105 O O . GLN A 1 501 ? 8.784 6.712 34.913 1.00 90.75 501 GLN A O 1
ATOM 4110 N N . VAL A 1 502 ? 9.483 4.946 33.724 1.00 91.06 502 VAL A N 1
ATOM 4111 C CA . VAL A 1 502 ? 10.702 4.742 34.524 1.00 91.06 502 VAL A CA 1
ATOM 4112 C C . VAL A 1 502 ? 11.673 5.911 34.330 1.00 91.06 502 VAL A C 1
ATOM 4114 O O . VAL A 1 502 ? 12.152 6.473 35.314 1.00 91.06 502 VAL A O 1
ATOM 4117 N N . GLN A 1 503 ? 11.911 6.326 33.081 1.00 92.06 503 GLN A N 1
ATOM 4118 C CA . GLN A 1 503 ? 12.798 7.453 32.754 1.00 92.06 503 GLN A CA 1
ATOM 4119 C C . GLN A 1 503 ? 12.254 8.804 33.241 1.00 92.06 503 GLN A C 1
ATOM 4121 O O . GLN A 1 503 ? 13.029 9.695 33.592 1.00 92.06 503 GLN A O 1
ATOM 4126 N N . GLN A 1 504 ? 10.930 8.953 33.313 1.00 91.31 504 GLN A N 1
ATOM 4127 C CA . GLN A 1 504 ? 10.260 10.188 33.715 1.00 91.31 504 GLN A CA 1
ATOM 4128 C C . GLN A 1 504 ? 10.696 10.652 35.103 1.00 91.31 504 GLN A C 1
ATOM 4130 O O . GLN A 1 504 ? 10.857 11.850 35.324 1.00 91.31 504 GLN A O 1
ATOM 4135 N N . ARG A 1 505 ? 10.951 9.723 36.032 1.00 85.69 505 ARG A N 1
ATOM 4136 C CA . ARG A 1 505 ? 11.430 10.062 37.381 1.00 85.69 505 ARG A CA 1
ATOM 4137 C C . ARG A 1 505 ? 12.786 10.762 37.349 1.00 85.69 505 ARG A C 1
ATOM 4139 O O . ARG A 1 505 ? 12.981 11.750 38.054 1.00 85.69 505 ARG A O 1
ATOM 4146 N N . ASP A 1 506 ? 13.702 10.281 36.516 1.00 88.69 506 ASP A N 1
ATOM 4147 C CA . ASP A 1 506 ? 15.035 10.868 36.376 1.00 88.69 506 ASP A CA 1
ATOM 4148 C C . ASP A 1 506 ? 14.988 12.194 35.610 1.00 88.69 506 ASP A C 1
ATOM 4150 O O . ASP A 1 506 ? 15.675 13.147 35.986 1.00 88.69 506 ASP A O 1
ATOM 4154 N N . ILE A 1 507 ? 14.140 12.290 34.581 1.00 89.00 507 ILE A N 1
ATOM 4155 C CA . ILE A 1 507 ? 13.900 13.538 33.846 1.00 89.00 507 ILE A CA 1
ATOM 4156 C C . ILE A 1 507 ? 13.304 14.606 34.764 1.00 89.00 507 ILE A C 1
ATOM 4158 O O . ILE A 1 507 ? 13.838 15.712 34.818 1.00 89.00 507 ILE A O 1
ATOM 4162 N N . ASN A 1 508 ? 12.273 14.281 35.547 1.00 87.25 508 ASN A N 1
ATOM 4163 C CA . ASN A 1 508 ? 11.662 15.223 36.487 1.00 87.25 508 ASN A CA 1
ATOM 4164 C C . ASN A 1 508 ? 12.631 15.625 37.605 1.00 87.25 508 ASN A C 1
ATOM 4166 O O . ASN A 1 508 ? 12.648 16.785 37.996 1.00 87.25 508 ASN A O 1
ATOM 4170 N N . ARG A 1 509 ? 13.511 14.727 38.067 1.00 85.69 509 ARG A N 1
ATOM 4171 C CA . ARG A 1 509 ? 14.565 15.090 39.030 1.00 85.69 509 ARG A CA 1
ATOM 4172 C C . ARG A 1 509 ? 15.594 16.060 38.440 1.00 85.69 509 ARG A C 1
ATOM 4174 O O . ARG A 1 509 ? 16.092 16.928 39.148 1.00 85.69 509 ARG A O 1
ATOM 4181 N N . ARG A 1 510 ? 15.971 15.880 37.171 1.00 86.94 510 ARG A N 1
ATOM 4182 C CA . ARG A 1 510 ? 17.039 16.662 36.520 1.00 86.94 510 ARG A CA 1
ATOM 4183 C C . ARG A 1 510 ? 16.559 17.986 35.934 1.00 86.94 510 ARG A C 1
ATOM 4185 O O . ARG A 1 510 ? 17.326 18.948 35.905 1.00 86.94 510 ARG A O 1
ATOM 4192 N N . LEU A 1 511 ? 15.348 17.988 35.386 1.00 85.88 511 LEU A N 1
ATOM 4193 C CA . LEU A 1 511 ? 14.799 19.055 34.549 1.00 85.88 511 LEU A CA 1
ATOM 4194 C C . LEU A 1 511 ? 13.455 19.592 35.058 1.00 85.88 511 LEU A C 1
ATOM 4196 O O . LEU A 1 511 ? 12.960 20.555 34.475 1.00 85.88 511 LEU A O 1
ATOM 4200 N N . GLY A 1 512 ? 12.843 18.974 36.070 1.00 78.44 512 GLY A N 1
ATOM 4201 C CA . GLY A 1 512 ? 11.590 19.442 36.663 1.00 78.44 512 GLY A CA 1
ATOM 4202 C C . GLY A 1 512 ? 11.805 20.579 37.662 1.00 78.44 512 GLY A C 1
ATOM 4203 O O . GLY A 1 512 ? 12.884 20.721 38.238 1.00 78.44 512 GLY A O 1
ATOM 4204 N N . ASP A 1 513 ? 10.751 21.364 37.868 1.00 80.75 513 ASP A N 1
ATOM 4205 C CA . ASP A 1 513 ? 10.685 22.442 38.861 1.00 80.75 513 ASP A CA 1
ATOM 4206 C C . ASP A 1 513 ? 9.849 22.025 40.094 1.00 80.75 513 ASP A C 1
ATOM 4208 O O . ASP A 1 513 ? 9.729 22.793 41.049 1.00 80.75 513 ASP A O 1
ATOM 4212 N N . GLY A 1 514 ? 9.274 20.813 40.089 1.00 78.69 514 GLY A N 1
ATOM 4213 C CA . GLY A 1 514 ? 8.632 20.181 41.248 1.00 78.69 514 GLY A CA 1
ATOM 4214 C C . GLY A 1 514 ? 7.203 20.646 41.536 1.00 78.69 514 GLY A C 1
ATOM 4215 O O . GLY A 1 514 ? 6.682 20.357 42.612 1.00 78.69 514 GLY A O 1
ATOM 4216 N N . ASN A 1 515 ? 6.574 21.355 40.595 1.00 84.75 515 ASN A N 1
ATOM 4217 C CA . ASN A 1 515 ? 5.209 21.860 40.756 1.00 84.75 515 ASN A CA 1
ATOM 4218 C C . ASN A 1 515 ? 4.159 20.730 40.773 1.00 84.75 515 ASN A C 1
ATOM 4220 O O . ASN A 1 515 ? 4.401 19.624 40.285 1.00 84.75 515 ASN A O 1
ATOM 4224 N N . ASP A 1 516 ? 2.973 21.025 41.305 1.00 86.81 516 ASP A N 1
ATOM 4225 C CA . ASP A 1 516 ? 1.904 20.036 41.505 1.00 86.81 516 ASP A CA 1
ATOM 4226 C C . ASP A 1 516 ? 1.429 19.383 40.194 1.00 86.81 516 ASP A C 1
ATOM 4228 O O . ASP A 1 516 ? 1.085 18.197 40.168 1.00 86.81 516 ASP A O 1
ATOM 4232 N N . PHE A 1 517 ? 1.470 20.116 39.076 1.00 88.38 517 PHE A N 1
ATOM 4233 C CA . PHE A 1 517 ? 1.142 19.567 37.758 1.00 88.38 517 PHE A CA 1
ATOM 4234 C C . PHE A 1 517 ? 2.201 18.567 37.283 1.00 88.38 517 PHE A C 1
ATOM 4236 O O . PHE A 1 517 ? 1.850 17.491 36.804 1.00 88.38 517 PHE A O 1
ATOM 4243 N N . GLU A 1 518 ? 3.491 18.855 37.476 1.00 86.25 518 GLU A N 1
ATOM 4244 C CA . GLU A 1 518 ? 4.587 17.923 37.177 1.00 86.25 518 GLU A CA 1
ATOM 4245 C C . GLU A 1 518 ? 4.515 16.657 38.036 1.00 86.25 518 GLU A C 1
ATOM 4247 O O . GLU A 1 518 ? 4.751 15.556 37.532 1.00 86.25 518 GLU A O 1
ATOM 4252 N N . GLN A 1 519 ? 4.151 16.791 39.314 1.00 86.19 519 GLN A N 1
ATOM 4253 C CA . GLN A 1 519 ? 3.924 15.634 40.182 1.00 86.19 519 GLN A CA 1
ATOM 4254 C C . GLN A 1 519 ? 2.744 14.798 39.681 1.00 86.19 519 GLN A C 1
ATOM 4256 O O . GLN A 1 519 ? 2.845 13.571 39.603 1.00 86.19 519 GLN A O 1
ATOM 4261 N N . SER A 1 520 ? 1.666 15.454 39.249 1.00 90.38 520 SER A N 1
ATOM 4262 C CA . SER A 1 520 ? 0.481 14.786 38.704 1.00 90.38 520 SER A CA 1
ATOM 4263 C C . SER A 1 520 ? 0.799 13.965 37.451 1.00 90.38 520 SER A C 1
ATOM 4265 O O . SER A 1 520 ? 0.276 12.862 37.304 1.00 90.38 520 SER A O 1
ATOM 4267 N N . LEU A 1 521 ? 1.725 14.420 36.596 1.00 90.44 521 LEU A N 1
ATOM 4268 C CA . LEU A 1 521 ? 2.164 13.686 35.396 1.00 90.44 521 LEU A CA 1
ATOM 4269 C C . LEU A 1 521 ? 2.824 12.332 35.695 1.00 90.44 521 LEU A C 1
ATOM 4271 O O . LEU A 1 521 ? 2.978 11.526 34.779 1.00 90.44 521 LEU A O 1
ATOM 4275 N N . THR A 1 522 ? 3.215 12.059 36.943 1.00 87.31 522 THR A N 1
ATOM 4276 C CA . THR A 1 522 ? 3.776 10.754 37.334 1.00 87.31 522 THR A CA 1
ATOM 4277 C C . THR A 1 522 ? 2.711 9.680 37.561 1.00 87.31 522 THR A C 1
ATOM 4279 O O . THR A 1 522 ? 3.050 8.503 37.693 1.00 87.31 522 THR A O 1
ATOM 4282 N N . ASN A 1 523 ? 1.426 10.053 37.587 1.00 88.50 523 ASN A N 1
ATOM 4283 C CA . ASN A 1 523 ? 0.329 9.105 37.719 1.00 88.50 523 ASN A CA 1
ATOM 4284 C C . ASN A 1 523 ? 0.158 8.297 36.411 1.00 88.50 523 ASN A C 1
ATOM 4286 O O . ASN A 1 523 ? -0.224 8.861 35.379 1.00 88.50 523 ASN A O 1
ATOM 4290 N N . PRO A 1 524 ? 0.386 6.968 36.428 1.00 84.12 524 PRO A N 1
ATOM 4291 C CA . PRO A 1 524 ? 0.336 6.149 35.219 1.00 84.12 524 PRO A CA 1
ATOM 4292 C C . PRO A 1 524 ? -1.072 6.048 34.614 1.00 84.12 524 PRO A C 1
ATOM 4294 O O . PRO A 1 524 ? -1.198 5.845 33.402 1.00 84.12 524 PRO A O 1
ATOM 4297 N N . ASN A 1 525 ? -2.109 6.247 35.434 1.00 88.38 525 ASN A N 1
ATOM 4298 C CA . ASN A 1 525 ? -3.516 6.050 35.082 1.00 88.38 525 ASN A CA 1
ATOM 4299 C C . ASN A 1 525 ? -4.178 7.291 34.465 1.00 88.38 525 ASN A C 1
ATOM 4301 O O . ASN A 1 525 ? -5.376 7.268 34.198 1.00 88.38 525 ASN A O 1
ATOM 4305 N N . LEU A 1 526 ? -3.435 8.381 34.250 1.00 91.44 526 LEU A N 1
ATOM 4306 C CA . LEU A 1 526 ? -3.984 9.544 33.557 1.00 91.44 526 LEU A CA 1
ATOM 4307 C C . LEU A 1 526 ? -4.349 9.195 32.114 1.00 91.44 526 LEU A C 1
ATOM 4309 O O . LEU A 1 526 ? -3.541 8.582 31.405 1.00 91.44 526 LEU A O 1
ATOM 4313 N N . SER A 1 527 ? -5.526 9.659 31.684 1.00 93.19 527 SER A N 1
ATOM 4314 C CA . SER A 1 527 ? -5.871 9.699 30.263 1.00 93.19 527 SER A CA 1
ATOM 4315 C C . SER A 1 527 ? -4.903 10.615 29.508 1.00 93.19 527 SER A C 1
ATOM 4317 O O . SER A 1 527 ? -4.301 11.515 30.109 1.00 93.19 527 SER A O 1
ATOM 4319 N N . ALA A 1 528 ? -4.753 10.432 28.199 1.00 93.06 528 ALA A N 1
ATOM 4320 C CA . ALA A 1 528 ? -3.912 11.285 27.372 1.00 93.06 528 ALA A CA 1
ATOM 4321 C C . ALA A 1 528 ? -4.378 12.745 27.433 1.00 93.06 528 ALA A C 1
ATOM 4323 O O . ALA A 1 528 ? -3.548 13.636 27.582 1.00 93.06 528 ALA A O 1
ATOM 4324 N N . ALA A 1 529 ? -5.692 12.989 27.411 1.00 93.75 529 ALA A N 1
ATOM 4325 C CA . ALA A 1 529 ? -6.257 14.334 27.510 1.00 93.75 529 ALA A CA 1
ATOM 4326 C C . ALA A 1 529 ? -5.927 15.007 28.855 1.00 93.75 529 ALA A C 1
ATOM 4328 O O . ALA A 1 529 ? -5.499 16.161 28.898 1.00 93.75 529 ALA A O 1
ATOM 4329 N N . THR A 1 530 ? -6.071 14.288 29.973 1.00 94.62 530 THR A N 1
ATOM 4330 C CA . THR A 1 530 ? -5.715 14.829 31.296 1.00 94.62 530 THR A CA 1
ATOM 4331 C C . THR A 1 530 ? -4.206 15.055 31.418 1.00 94.62 530 THR A C 1
ATOM 4333 O O . THR A 1 530 ? -3.779 16.078 31.953 1.00 94.62 530 THR A O 1
ATOM 4336 N N . PHE A 1 531 ? -3.397 14.133 30.892 1.00 95.56 531 PHE A N 1
ATOM 4337 C CA . PHE A 1 531 ? -1.941 14.261 30.861 1.00 95.56 531 PHE A CA 1
ATOM 4338 C C . PHE A 1 531 ? -1.501 15.487 30.050 1.00 95.56 531 PHE A C 1
ATOM 4340 O O . PHE A 1 531 ? -0.683 16.272 30.521 1.00 95.56 531 PHE A O 1
ATOM 4347 N N . GLU A 1 532 ? -2.078 15.695 28.865 1.00 96.00 532 GLU A N 1
ATOM 4348 C CA . GLU A 1 532 ? -1.830 16.865 28.015 1.00 96.00 532 GLU A CA 1
ATOM 4349 C C . GLU A 1 532 ? -2.163 18.168 28.742 1.00 96.00 532 GLU A C 1
ATOM 4351 O O . GLU A 1 532 ? -1.340 19.083 28.774 1.00 96.00 532 GLU A O 1
ATOM 4356 N N . ASN A 1 533 ? -3.317 18.224 29.409 1.00 95.88 533 ASN A N 1
ATOM 4357 C CA . ASN A 1 533 ? -3.727 19.396 30.178 1.00 95.88 533 ASN A CA 1
ATOM 4358 C C . ASN A 1 533 ? -2.734 19.736 31.299 1.00 95.88 533 ASN A C 1
ATOM 4360 O O . ASN A 1 533 ? -2.347 20.898 31.435 1.00 95.88 533 ASN A O 1
ATOM 4364 N N . TYR A 1 534 ? -2.285 18.752 32.085 1.00 94.81 534 TYR A N 1
ATOM 4365 C CA . TYR A 1 534 ? -1.282 18.986 33.132 1.00 94.81 534 TYR A CA 1
ATOM 4366 C C . TYR A 1 534 ? 0.087 19.349 32.561 1.00 94.81 534 TYR A C 1
ATOM 4368 O O . TYR A 1 534 ? 0.759 20.226 33.102 1.00 94.81 534 TYR A O 1
ATOM 4376 N N . MET A 1 535 ? 0.484 18.743 31.443 1.00 93.88 535 MET A N 1
ATOM 4377 C CA . MET A 1 535 ? 1.734 19.062 30.756 1.00 93.88 535 MET A CA 1
ATOM 4378 C C . MET A 1 535 ? 1.742 20.513 30.260 1.00 93.88 535 MET A C 1
ATOM 4380 O O . MET A 1 535 ? 2.717 21.232 30.481 1.00 93.88 535 MET A O 1
ATOM 4384 N N . ILE A 1 536 ? 0.649 20.969 29.640 1.00 93.50 536 ILE A N 1
ATOM 4385 C CA . ILE A 1 536 ? 0.495 22.350 29.163 1.00 93.50 536 ILE A CA 1
ATOM 4386 C C . ILE A 1 536 ? 0.494 23.333 30.339 1.00 93.50 536 ILE A C 1
ATOM 4388 O O . ILE A 1 536 ? 1.155 24.369 30.269 1.00 93.50 536 ILE A O 1
ATOM 4392 N N . GLN A 1 537 ? -0.198 23.014 31.437 1.00 92.62 537 GLN A N 1
ATOM 4393 C CA . GLN A 1 537 ? -0.219 23.862 32.634 1.00 92.62 537 GLN A CA 1
ATOM 4394 C C . GLN A 1 537 ? 1.168 23.976 33.281 1.00 92.62 537 GLN A C 1
ATOM 4396 O O . GLN A 1 537 ? 1.628 25.089 33.544 1.00 92.62 537 GLN A O 1
ATOM 4401 N N . ALA A 1 538 ? 1.880 22.857 33.444 1.00 90.62 538 ALA A N 1
ATOM 4402 C CA . ALA A 1 538 ? 3.259 22.845 33.926 1.00 90.62 538 ALA A CA 1
ATOM 4403 C C . ALA A 1 538 ? 4.187 23.677 33.023 1.00 90.62 538 ALA A C 1
ATOM 4405 O O . ALA A 1 538 ? 4.964 24.492 33.520 1.00 90.62 538 ALA A O 1
ATOM 4406 N N . TYR A 1 539 ? 4.073 23.534 31.699 1.00 90.38 539 TYR A N 1
ATOM 4407 C CA . TYR A 1 539 ? 4.872 24.305 30.744 1.00 90.38 539 TYR A CA 1
ATOM 4408 C C . TYR A 1 539 ? 4.581 25.812 30.830 1.00 90.38 539 TYR A C 1
ATOM 4410 O O . TYR A 1 539 ? 5.503 26.627 30.920 1.00 90.38 539 TYR A O 1
ATOM 4418 N N . ASN A 1 540 ? 3.303 26.198 30.872 1.00 89.44 540 ASN A N 1
ATOM 4419 C CA . ASN A 1 540 ? 2.879 27.598 30.930 1.00 89.44 540 ASN A CA 1
ATOM 4420 C C . ASN A 1 540 ? 3.296 28.303 32.225 1.00 89.44 540 ASN A C 1
ATOM 4422 O O . ASN A 1 540 ? 3.573 29.498 32.189 1.00 89.44 540 ASN A O 1
ATOM 4426 N N . LEU A 1 541 ? 3.404 27.590 33.349 1.00 87.12 541 LEU A N 1
ATOM 4427 C CA . LEU A 1 541 ? 3.938 28.155 34.595 1.00 87.12 541 LEU A CA 1
ATOM 4428 C C . LEU A 1 541 ? 5.442 28.452 34.518 1.00 87.12 541 LEU A C 1
ATOM 4430 O O . LEU A 1 541 ? 5.942 29.341 35.212 1.00 87.12 541 LEU A O 1
ATOM 4434 N N . ARG A 1 542 ? 6.173 27.714 33.679 1.00 84.38 542 ARG A N 1
ATOM 4435 C CA . ARG A 1 542 ? 7.633 27.817 33.544 1.00 84.38 542 ARG A CA 1
ATOM 4436 C C . ARG A 1 542 ? 8.046 28.806 32.460 1.00 84.38 542 ARG A C 1
ATOM 4438 O O . ARG A 1 542 ? 9.050 29.496 32.618 1.00 84.38 542 ARG A O 1
ATOM 4445 N N . LYS A 1 543 ? 7.245 28.943 31.400 1.00 81.31 543 LYS A N 1
ATOM 4446 C CA . LYS A 1 543 ? 7.508 29.827 30.252 1.00 81.31 543 LYS A CA 1
ATOM 4447 C C . LYS A 1 543 ? 7.838 31.291 30.629 1.00 81.31 543 LYS A C 1
ATOM 4449 O O . LYS A 1 543 ? 8.803 31.817 30.072 1.00 81.31 543 LYS A O 1
ATOM 4454 N N . PRO A 1 544 ? 7.147 31.954 31.583 1.00 77.75 544 PRO A N 1
ATOM 4455 C CA . PRO A 1 544 ? 7.454 33.333 31.983 1.00 77.75 544 PRO A CA 1
ATOM 4456 C C . PRO A 1 544 ? 8.813 33.500 32.674 1.00 77.75 544 PRO A C 1
ATOM 4458 O O . PRO A 1 544 ? 9.331 34.610 32.736 1.00 77.75 544 PRO A O 1
ATOM 4461 N N . ARG A 1 545 ? 9.412 32.412 33.178 1.00 71.56 545 ARG A N 1
ATOM 4462 C CA . ARG A 1 545 ? 10.732 32.413 33.834 1.00 71.56 545 ARG A CA 1
ATOM 4463 C C . ARG A 1 545 ? 11.896 32.332 32.832 1.00 71.56 545 ARG A C 1
ATOM 4465 O O . ARG A 1 545 ? 13.051 32.266 33.242 1.00 71.56 545 ARG A O 1
ATOM 4472 N N . GLY A 1 546 ? 11.589 32.357 31.532 1.00 59.59 546 GLY A N 1
ATOM 4473 C CA . GLY A 1 546 ? 12.532 32.248 30.421 1.00 59.59 546 GLY A CA 1
ATOM 4474 C C . GLY A 1 546 ? 12.552 30.844 29.808 1.00 59.59 546 GLY A C 1
ATOM 4475 O O . GLY A 1 546 ? 12.608 29.838 30.514 1.00 59.59 546 GLY A O 1
ATOM 4476 N N . SER A 1 547 ? 12.534 30.770 28.471 1.00 65.19 547 SER A N 1
ATOM 4477 C CA . SER A 1 547 ? 12.676 29.515 27.717 1.00 65.19 547 SER A CA 1
ATOM 4478 C C . SER A 1 547 ? 14.095 28.964 27.868 1.00 65.19 547 SER A C 1
ATOM 4480 O O . SER A 1 547 ? 15.000 29.309 27.107 1.00 65.19 547 SER A O 1
ATOM 4482 N N . SER A 1 548 ? 14.310 28.111 28.868 1.00 79.06 548 SER A N 1
ATOM 4483 C CA . SER A 1 548 ? 15.582 27.411 29.040 1.00 79.06 548 SER A CA 1
ATOM 4484 C C . SER A 1 548 ? 15.631 26.147 28.176 1.00 79.06 548 SER A C 1
ATOM 4486 O O . SER A 1 548 ? 14.627 25.459 28.002 1.00 79.06 548 SER A O 1
ATOM 4488 N N . LYS A 1 549 ? 16.825 25.771 27.702 1.00 85.75 549 LYS A N 1
ATOM 4489 C CA . LYS A 1 549 ? 17.060 24.484 27.017 1.00 85.75 549 LYS A CA 1
ATOM 4490 C C . LYS A 1 549 ? 16.529 23.284 27.823 1.00 85.75 549 LYS A C 1
ATOM 4492 O O . LYS A 1 549 ? 16.059 22.313 27.247 1.00 85.75 549 LYS A O 1
ATOM 4497 N N . LYS A 1 550 ? 16.549 23.387 29.158 1.00 86.00 550 LYS A N 1
ATOM 4498 C CA . LYS A 1 550 ? 16.008 22.377 30.077 1.00 86.00 550 LYS A CA 1
ATOM 4499 C C . LYS A 1 550 ? 14.485 22.240 29.986 1.00 86.00 550 LYS A C 1
ATOM 4501 O O . LYS A 1 550 ? 13.991 21.121 30.055 1.00 86.00 550 LYS A O 1
ATOM 4506 N N . LEU A 1 551 ? 13.757 23.350 29.835 1.00 88.00 551 LEU A N 1
ATOM 4507 C CA . LEU A 1 551 ? 12.296 23.342 29.692 1.00 88.00 551 LEU A CA 1
ATOM 4508 C C . LEU A 1 551 ? 11.879 22.686 28.371 1.00 88.00 551 LEU A C 1
ATOM 4510 O O . LEU A 1 551 ? 10.967 21.867 28.363 1.00 88.00 551 LEU A O 1
ATOM 4514 N N . GLU A 1 552 ? 12.586 22.987 27.282 1.00 89.56 552 GLU A N 1
ATOM 4515 C CA . GLU A 1 552 ? 12.339 22.370 25.972 1.00 89.56 552 GLU A CA 1
ATOM 4516 C C . GLU A 1 552 ? 12.647 20.865 25.971 1.00 89.56 552 GLU A C 1
ATOM 4518 O O . GLU A 1 552 ? 11.862 20.066 25.462 1.00 89.56 552 GLU A O 1
ATOM 4523 N N . GLU A 1 553 ? 13.752 20.444 26.598 1.00 90.56 553 GLU A N 1
ATOM 4524 C CA . GLU A 1 553 ? 14.078 19.021 26.774 1.00 90.56 553 GLU A CA 1
ATOM 4525 C C . GLU A 1 553 ? 13.036 18.290 27.638 1.00 90.56 553 GLU A C 1
ATOM 4527 O O . GLU A 1 553 ? 12.620 17.180 27.297 1.00 90.56 553 GLU A O 1
ATOM 4532 N N . TRP A 1 554 ? 12.574 18.920 28.725 1.00 92.56 554 TRP A N 1
ATOM 4533 C CA . TRP A 1 554 ? 11.509 18.388 29.577 1.00 92.56 554 TRP A CA 1
ATOM 4534 C C . TRP A 1 554 ? 10.189 18.245 28.811 1.00 92.56 554 TRP A C 1
ATOM 4536 O O . TRP A 1 554 ? 9.560 17.185 28.867 1.00 92.56 554 TRP A O 1
ATOM 4546 N N . TYR A 1 555 ? 9.794 19.280 28.066 1.00 92.00 555 TYR A N 1
ATOM 4547 C CA . TYR A 1 555 ? 8.553 19.302 27.294 1.00 92.00 555 TYR A CA 1
ATOM 4548 C C . TYR A 1 555 ? 8.571 18.244 26.193 1.00 92.00 555 TYR A C 1
ATOM 4550 O O . TYR A 1 555 ? 7.654 17.431 26.109 1.00 92.00 555 TYR A O 1
ATOM 4558 N N . LYS A 1 556 ? 9.662 18.169 25.420 1.00 93.19 556 LYS A N 1
ATOM 4559 C CA . LYS A 1 556 ? 9.835 17.166 24.364 1.00 93.19 556 LYS A CA 1
ATOM 4560 C C . LYS A 1 556 ? 9.686 15.740 24.894 1.00 93.19 556 LYS A C 1
ATOM 4562 O O . LYS A 1 556 ? 8.998 14.933 24.277 1.00 93.19 556 LYS A O 1
ATOM 4567 N N . PHE A 1 557 ? 10.291 15.435 26.041 1.00 94.25 557 PHE A N 1
ATOM 4568 C CA . PHE A 1 557 ? 10.166 14.116 26.657 1.00 94.25 557 PHE A CA 1
ATOM 4569 C C . PHE A 1 557 ? 8.720 13.800 27.083 1.00 94.25 557 PHE A C 1
ATOM 4571 O O . PHE A 1 557 ? 8.237 12.691 26.864 1.00 94.25 557 PHE A O 1
ATOM 4578 N N . HIS A 1 558 ? 8.001 14.767 27.658 1.00 94.38 558 HIS A N 1
ATOM 4579 C CA . HIS A 1 558 ? 6.601 14.562 28.046 1.00 94.38 558 HIS A CA 1
ATOM 4580 C C . HIS A 1 558 ? 5.670 14.455 26.833 1.00 94.38 558 HIS A C 1
ATOM 4582 O O . HIS A 1 558 ? 4.720 13.673 26.881 1.00 94.38 558 HIS A O 1
ATOM 4588 N N . CYS A 1 559 ? 5.986 15.127 25.722 1.00 94.19 559 CYS A N 1
ATOM 4589 C CA . CYS A 1 559 ? 5.318 14.896 24.444 1.00 94.19 559 CYS A CA 1
ATOM 4590 C C . CYS A 1 559 ? 5.496 13.448 23.962 1.00 94.19 559 CYS A C 1
ATOM 4592 O O . CYS A 1 559 ? 4.523 12.853 23.519 1.00 94.19 559 CYS A O 1
ATOM 4594 N N . GLU A 1 560 ? 6.673 12.826 24.128 1.00 95.12 560 GLU A N 1
ATOM 4595 C CA . GLU A 1 560 ? 6.848 11.402 23.781 1.00 95.12 560 GLU A CA 1
ATOM 4596 C C . GLU A 1 560 ? 5.936 10.481 24.611 1.00 95.12 560 GLU A C 1
ATOM 4598 O O . GLU A 1 560 ? 5.367 9.525 24.079 1.00 95.12 560 GLU A O 1
ATOM 4603 N N . ILE A 1 561 ? 5.761 10.761 25.909 1.00 94.06 561 ILE A N 1
ATOM 4604 C CA . ILE A 1 561 ? 4.816 10.015 26.759 1.00 94.06 561 ILE A CA 1
ATOM 4605 C C . ILE A 1 561 ? 3.382 10.229 26.277 1.00 94.06 561 ILE A C 1
ATOM 4607 O O . ILE A 1 561 ? 2.625 9.261 26.148 1.00 94.06 561 ILE A O 1
ATOM 4611 N N . LEU A 1 562 ? 3.014 11.483 26.013 1.00 94.56 562 LEU A N 1
ATOM 4612 C CA . LEU A 1 562 ? 1.687 11.847 25.539 1.00 94.56 562 LEU A CA 1
ATOM 4613 C C . LEU A 1 562 ? 1.359 11.151 24.213 1.00 94.56 562 LEU A C 1
ATOM 4615 O O . LEU A 1 562 ? 0.284 10.571 24.082 1.00 94.56 562 LEU A O 1
ATOM 4619 N N . ASP A 1 563 ? 2.298 11.133 23.269 1.00 92.94 563 ASP A N 1
ATOM 4620 C CA . ASP A 1 563 ? 2.141 10.485 21.968 1.00 92.94 563 ASP A CA 1
ATOM 4621 C C . ASP A 1 563 ? 1.905 8.979 22.107 1.00 92.94 563 ASP A C 1
ATOM 4623 O O . ASP A 1 563 ? 1.054 8.412 21.417 1.00 92.94 563 ASP A O 1
ATOM 4627 N N . VAL A 1 564 ? 2.630 8.311 23.012 1.00 92.38 564 VAL A N 1
ATOM 4628 C CA . VAL A 1 564 ? 2.420 6.881 23.285 1.00 92.38 564 VAL A CA 1
ATOM 4629 C C . VAL A 1 564 ? 1.063 6.648 23.956 1.00 92.38 564 VAL A C 1
ATOM 4631 O O . VAL A 1 564 ? 0.372 5.698 23.586 1.00 92.38 564 VAL A O 1
ATOM 4634 N N . LYS A 1 565 ? 0.641 7.511 24.891 1.00 93.19 565 LYS A N 1
ATOM 4635 C CA . LYS A 1 565 ? -0.688 7.425 25.521 1.00 93.19 565 LYS A CA 1
ATOM 4636 C C . LYS A 1 565 ? -1.815 7.594 24.500 1.00 93.19 565 LYS A C 1
ATOM 4638 O O . LYS A 1 565 ? -2.677 6.722 24.430 1.00 93.19 565 LYS A O 1
ATOM 4643 N N . LYS A 1 566 ? -1.754 8.624 23.647 1.00 91.31 566 LYS A N 1
ATOM 4644 C CA . LYS A 1 566 ? -2.714 8.849 22.547 1.00 91.31 566 LYS A CA 1
ATOM 4645 C C . LYS A 1 566 ? -2.790 7.636 21.607 1.00 91.31 566 LYS A C 1
ATOM 4647 O O . LYS A 1 566 ? -3.869 7.225 21.184 1.00 91.31 566 LYS A O 1
ATOM 4652 N N . GLN A 1 567 ? -1.650 7.013 21.305 1.00 88.69 567 GLN A N 1
ATOM 4653 C CA . GLN A 1 567 ? -1.609 5.803 20.476 1.00 88.69 567 GLN A CA 1
ATOM 4654 C C . GLN A 1 567 ? -2.216 4.566 21.150 1.00 88.69 567 GLN A C 1
ATOM 4656 O O . GLN A 1 567 ? -2.785 3.736 20.453 1.00 88.69 567 GLN A O 1
ATOM 4661 N N . ILE A 1 568 ? -2.092 4.410 22.471 1.00 88.31 568 ILE A N 1
ATOM 4662 C CA . ILE A 1 568 ? -2.740 3.299 23.188 1.00 88.31 568 ILE A CA 1
ATOM 4663 C C . ILE A 1 568 ? -4.251 3.515 23.223 1.00 88.31 568 ILE A C 1
ATOM 4665 O O . ILE A 1 568 ? -4.985 2.611 22.843 1.00 88.31 568 ILE A O 1
ATOM 4669 N N . GLU A 1 569 ? -4.699 4.711 23.608 1.00 88.31 569 GLU A N 1
ATOM 4670 C CA . GLU A 1 569 ? -6.127 5.042 23.713 1.00 88.31 569 GLU A CA 1
ATOM 4671 C C . GLU A 1 569 ? -6.853 4.957 22.368 1.00 88.31 569 GLU A C 1
ATOM 4673 O O . GLU A 1 569 ? -8.003 4.551 22.320 1.00 88.31 569 GLU A O 1
ATOM 4678 N N . SER A 1 570 ? -6.182 5.271 21.255 1.00 84.25 570 SER A N 1
ATOM 4679 C CA . SER A 1 570 ? -6.772 5.096 19.916 1.00 84.25 570 SER A CA 1
ATOM 4680 C C . SER A 1 570 ? -6.908 3.637 19.463 1.00 84.25 570 SER A C 1
ATOM 4682 O O . SER A 1 570 ? -7.529 3.387 18.434 1.00 84.25 570 SER A O 1
ATOM 4684 N N . LEU A 1 571 ? -6.317 2.674 20.182 1.00 83.69 571 LEU A N 1
ATOM 4685 C CA . LEU A 1 571 ? -6.395 1.241 19.873 1.00 83.69 571 LEU A CA 1
ATOM 4686 C C . LEU A 1 571 ? -7.317 0.465 20.826 1.00 83.69 571 LEU A C 1
ATOM 4688 O O . LEU A 1 571 ? -7.558 -0.717 20.559 1.00 83.69 571 LEU A O 1
ATOM 4692 N N . GLU A 1 572 ? -7.748 1.073 21.933 1.00 79.44 572 GLU A N 1
ATOM 4693 C CA . GLU A 1 572 ? -8.631 0.504 22.967 1.00 79.44 572 GLU A CA 1
ATOM 4694 C C . GLU A 1 572 ? -10.065 1.016 22.793 1.00 79.44 572 GLU A C 1
ATOM 4696 O O . GLU A 1 572 ? -10.986 0.185 22.961 1.00 79.44 572 GLU A O 1
#

Sequence (572 aa):
MDSRFQFSSSSSCFNRPTKLSKNVKFEFSSQEIALDRFNTTRMEPFFCIGHTIGKQLSKLCDDFDKEMMAHAHKTSIVATVKSLWNVMFTNFSPQEAFCFDAALVAIAPLLPSVAEFSSPKFSISSSSVNPFNMINLKGKKKKKCERFPLLCLPRLILEMVVNQLESPDLLNLSICSNRSTLRVCQASPKNCAESVSIYLKKPNPSIKITFFGFRKPLEWVFCFEEDFSQKYIHRNLVVSEYHYITAHHKNSPEQIMCRNADVVEGFLKILEFFLKIFPVRLKIGVQPNIGGLQILFKSNIFAQCSEMKLTRSLENHAFNRQELGAIFKKIKVLDKLEVIAHADYVIRQAFIVDHVTLAHATWMCEHDLFRLNCRSARFLNHTFQLDDIEDLALQWLAKPYTPRLERMEFEWDPLVEIQFFTLETTKWDKNKRSRCCYKIHQRGIFDCSETFDFTRPDGLMASIGVVERGYFSTLIFYVWHDRFPTRNQQNRLKKRLNELQVQQRDINRRLGDGNDFEQSLTNPNLSAATFENYMIQAYNLRKPRGSSKKLEEWYKFHCEILDVKKQIESLE

Radius of gyration: 35.01 Å; chains: 1; bounding box: 119×80×102 Å

Foldseek 3Di:
DDDDDDDDDDDDDDDDDDDDDDDDDDDDDDDDDDDDDPDDDDPPPPVVVVVVVVVVVVVLVVVLVVLCVVCVPPDDPVVSVVVNVVVVVVPDDPVVVVVVVVVCVVCVVVDPDDDDDDDDDDDDDDDDDDDDDDDDDDDPDDPPPPDDPLLPDDLQVNLVVLLPDAPLVNVVQLQPDPSSVVSLCSSDVASQWPAWEWAQDPPKTKIWTDGPDDHDIAIEIEDPDDDDPPQWDWDWGQFPNATWTWIDGPVCSSYIYTYDPDPQVVVVRVVVSCCSNHVDFYAYEYEACSDPNLVNLVDPSQQEGQYYAYDYDPVRDAHDAVSLCSNLVRYQHEAYYAYQGDDPYDNVSQQPHQYYEHQDAQVDDLVSVLSRLYQEYEYHNYDDDLVSVLVSVVVCLVDVPSPSHFKYKYFDDPVDDDDDDPDDWDADDVVQAWQWDADPPDGDIWGQNGWTKDAHPVRWIWTWDWTDDPPTIITMIGTCPPRYPCVVVLVVLVVVLVVLLVVLVVLCVVQNPPDPLSVVLSPSPDQLVSNVVSLVVRLVVCVVVDDDPSSVVNSVSSVVSSVSRVVNVVGD

Organism: Caenorhabditis briggsae (NCBI:txid6238)